Protein 3C2B (pdb70)

Secondary structure (DSSP, 8-state):
-HHHHHHHHHHHHHHHHH-GGG--HHHHHHHHT--HHHHHHHHSSHHHHHH--HHHHTSSPPPPPPPS---HHHHHHHHHHHHHHHHHHHT-HHHHHHHHHHHHHH---HHHHHHHHTTHHHHHHHHHHHHHHHHTTSB--S-HHHHHHHHHHHHHTTTTT---SPPPPS-HHHHHHHHHHHHHHHHB-HHHHHHHT-/--HHHHHHHHHHHHHHHHHHHHH-SHHHHHHHTT--HHHHHHHT-SHHHHHH--HHHHHT-----HHHHHHHHHHHHHHHHHHHTSHHHHHHHHHHHHH-BTTB-HHHHHHHHHTTHHHHHHHHHHHHHHHHTTSB--S-HHHHHHHHHHHHHTTTTT---SPPP--HHHHHHHHHHHHHHHHB-HHHHHH-

B-factor: mean 54.9, std 12.95, range [26.98, 88.81]

Sequence (390 aa):
SPRQNAVLDQALRLLVEGGEKKALTTSGLARAANCSKESLYKWFGDRDGLLAAITFQQSKVRTFEKAGDRVSAPQLADHLEVFAHDLLDVLAGDVSLALNRLAIGQASRKLGDLLLERRGRRQIDRRARGLIEAGRRSGYLRFDDAEEAYRSFYGLIVSDLHVRLLGEAPDKDFSARAKKAVVAFLTLYGTEKVHSELGGFSPRRQNAVLDQALRLLVEGGEKALTTSGLARAANCCSKESLYKWFGDRDGLLAAITFQQSKVDRVSAPQLADHLEVFAHDLLDVLAGDVSLALNRLAIGQASRDDGSKLGDLLLERGRRQIDRRARGLIEAGRRSGYLRFDDAEEEAYRSFYGLIVSDLHVRLLGEAPDDFSARAKKAVVAFLTLYGTEKVHSEL

Organism: Agrobacterium fabrum (strain C58 / ATCC 33970) (NCBI:txid176299)

InterPro domains:
  IPR001647 DNA-binding HTH domain, TetR-type [PF00440] (19-64)
  IPR001647 DNA-binding HTH domain, TetR-type [PR00455] (18-31)
  IPR001647 DNA-binding HTH domain, TetR-type [PR00455] (39-62)
  IPR001647 DNA-binding HTH domain, TetR-type [PS50977] (12-72)
  IPR009057 Homedomain-like superfamily [SSF46689] (14-70)
  IPR036271 Tetracyclin repressor-like, C-terminal domain superfamily [SSF48498] (87-192)
  IPR039536 Transcriptional regulator TetR, C-terminal, Proteobacteria type [PF14246] (90-205)
  IPR050109 HTH-type, TetR-like transcriptional regulator [PTHR30055] (12-201)

Structure (mmCIF, N/CA/C/O backbone):
data_3C2B
#
_entry.id   3C2B
#
_cell.length_a   44.134
_cell.length_b   72.791
_cell.length_c   127.198
_cell.angle_alpha   90.000
_cell.angle_beta   90.000
_cell.angle_gamma   90.000
#
_symmetry.space_group_name_H-M   'P 21 21 21'
#
loop_
_entity.id
_entity.type
_entity.pdbx_description
1 polymer 'Transcriptional regulator, TetR family'
2 non-polymer 'FORMIC ACID'
3 water water
#
loop_
_atom_site.group_PDB
_atom_site.id
_atom_site.type_symbol
_atom_site.label_atom_id
_atom_site.label_alt_id
_atom_site.label_comp_id
_atom_site.label_asym_id
_atom_site.label_entity_id
_atom_site.label_seq_id
_atom_site.pdbx_PDB_ins_code
_atom_site.Cartn_x
_atom_site.Cartn_y
_atom_site.Cartn_z
_atom_site.occupancy
_atom_site.B_iso_or_equiv
_atom_site.auth_seq_id
_atom_site.auth_comp_id
_atom_site.auth_asym_id
_atom_site.auth_atom_id
_atom_site.pdbx_PDB_model_num
ATOM 1 N N . SER A 1 14 ? 41.097 16.053 121.282 1.00 73.94 12 SER A N 1
ATOM 2 C CA . SER A 1 14 ? 40.634 14.945 122.183 1.00 74.28 12 SER A CA 1
ATOM 3 C C . SER A 1 14 ? 39.336 15.306 122.922 1.00 74.29 12 SER A C 1
ATOM 4 O O . SER A 1 14 ? 39.051 16.491 123.085 1.00 74.58 12 SER A O 1
ATOM 7 N N . PRO A 1 15 ? 38.551 14.289 123.369 1.00 74.28 13 PRO A N 1
ATOM 8 C CA . PRO A 1 15 ? 37.275 14.459 124.093 1.00 74.12 13 PRO A CA 1
ATOM 9 C C . PRO A 1 15 ? 37.232 15.658 125.047 1.00 74.06 13 PRO A C 1
ATOM 10 O O . PRO A 1 15 ? 36.372 16.542 124.910 1.00 73.82 13 PRO A O 1
ATOM 14 N N . ARG A 1 16 ? 38.168 15.685 125.992 1.00 73.78 14 ARG A N 1
ATOM 15 C CA . ARG A 1 16 ? 38.266 16.761 126.970 1.00 73.53 14 ARG A CA 1
ATOM 16 C C . ARG A 1 16 ? 38.749 18.084 126.344 1.00 73.32 14 ARG A C 1
ATOM 17 O O . ARG A 1 16 ? 38.228 19.171 126.676 1.00 73.13 14 ARG A O 1
ATOM 25 N N . GLN A 1 17 ? 39.753 17.993 125.470 1.00 72.55 15 GLN A N 1
ATOM 26 C CA . GLN A 1 17 ? 40.326 19.170 124.817 1.00 72.06 15 GLN A CA 1
ATOM 27 C C . GLN A 1 17 ? 39.289 19.892 123.938 1.00 71.47 15 GLN A C 1
ATOM 28 O O . GLN A 1 17 ? 39.258 21.129 123.897 1.00 71.12 15 GLN A O 1
ATOM 34 N N . ASN A 1 18 ? 38.437 19.107 123.270 1.00 70.57 16 ASN A N 1
ATOM 35 C CA . ASN A 1 18 ? 37.312 19.626 122.488 1.00 70.03 16 ASN A CA 1
ATOM 36 C C . ASN A 1 18 ? 36.227 20.327 123.337 1.00 69.94 16 ASN A C 1
ATOM 37 O O . ASN A 1 18 ? 35.883 21.486 123.060 1.00 70.13 16 ASN A O 1
ATOM 42 N N . ALA A 1 19 ? 35.713 19.655 124.369 1.00 68.82 17 ALA A N 1
ATOM 43 C CA . ALA A 1 19 ? 34.736 20.267 125.270 1.00 68.08 17 ALA A CA 1
ATOM 44 C C . ALA A 1 19 ? 35.211 21.637 125.774 1.00 68.04 17 ALA A C 1
ATOM 45 O O . ALA A 1 19 ? 34.417 22.585 125.851 1.00 68.40 17 ALA A O 1
ATOM 47 N N . VAL A 1 20 ? 36.505 21.730 126.101 1.00 66.82 18 VAL A N 1
ATOM 48 C CA . VAL A 1 20 ? 37.133 22.961 126.598 1.00 65.95 18 VAL A CA 1
ATOM 49 C C . VAL A 1 20 ? 37.157 24.080 125.529 1.00 65.10 18 VAL A C 1
ATOM 50 O O . VAL A 1 20 ? 36.790 25.237 125.783 1.00 64.22 18 VAL A O 1
ATOM 54 N N . LEU A 1 21 ? 37.595 23.711 124.331 1.00 64.44 19 LEU A N 1
ATOM 55 C CA . LEU A 1 21 ? 37.628 24.608 123.206 1.00 63.64 19 LEU A CA 1
ATOM 56 C C . LEU A 1 21 ? 36.227 25.120 122.838 1.00 63.52 19 LEU A C 1
ATOM 57 O O . LEU A 1 21 ? 36.087 26.281 122.420 1.00 63.51 19 LEU A O 1
ATOM 62 N N . ASP A 1 22 ? 35.203 24.277 123.002 1.00 62.98 20 ASP A N 1
ATOM 63 C CA . ASP A 1 22 ? 33.807 24.715 122.874 1.00 63.51 20 ASP A CA 1
ATOM 64 C C . ASP A 1 22 ? 33.412 25.815 123.869 1.00 63.67 20 ASP A C 1
ATOM 65 O O . ASP A 1 22 ? 32.653 26.719 123.528 1.00 63.82 20 ASP A O 1
ATOM 70 N N . GLN A 1 23 ? 33.920 25.738 125.093 1.00 64.16 21 GLN A N 1
ATOM 71 C CA . GLN A 1 23 ? 33.694 26.802 126.072 1.00 64.40 21 GLN A CA 1
ATOM 72 C C . GLN A 1 23 ? 34.388 28.100 125.672 1.00 64.17 21 GLN A C 1
ATOM 73 O O . GLN A 1 23 ? 33.853 29.204 125.885 1.00 63.75 21 GLN A O 1
ATOM 79 N N . ALA A 1 24 ? 35.578 27.955 125.085 1.00 63.87 22 ALA A N 1
ATOM 80 C CA . ALA A 1 24 ? 36.406 29.097 124.706 1.00 63.33 22 ALA A CA 1
ATOM 81 C C . ALA A 1 24 ? 35.809 29.836 123.498 1.00 63.43 22 ALA A C 1
ATOM 82 O O . ALA A 1 24 ? 35.772 31.075 123.476 1.00 63.59 22 ALA A O 1
ATOM 84 N N . LEU A 1 25 ? 35.338 29.064 122.518 1.00 62.65 23 LEU A N 1
ATOM 85 C CA . LEU A 1 25 ? 34.545 29.577 121.392 1.00 62.15 23 LEU A CA 1
ATOM 86 C C . LEU A 1 25 ? 33.290 30.316 121.882 1.00 61.87 23 LEU A C 1
ATOM 87 O O . LEU A 1 25 ? 33.014 31.422 121.422 1.00 60.91 23 LEU A O 1
ATOM 92 N N . ARG A 1 26 ? 32.564 29.697 122.820 1.00 61.37 24 ARG A N 1
ATOM 93 C CA . ARG A 1 26 ? 31.396 30.293 123.473 1.00 61.69 24 ARG A CA 1
ATOM 94 C C . ARG A 1 26 ? 31.710 31.648 124.131 1.00 61.23 24 ARG A C 1
ATOM 95 O O . ARG A 1 26 ? 30.997 32.623 123.890 1.00 60.53 24 ARG A O 1
ATOM 103 N N . LEU A 1 27 ? 32.757 31.698 124.961 1.00 60.78 25 LEU A N 1
ATOM 104 C CA . LEU A 1 27 ? 33.140 32.946 125.654 1.00 61.04 25 LEU A CA 1
ATOM 105 C C . LEU A 1 27 ? 33.406 34.053 124.651 1.00 60.16 25 LEU A C 1
ATOM 106 O O . LEU A 1 27 ? 33.024 35.206 124.846 1.00 60.38 25 LEU A O 1
ATOM 111 N N . LEU A 1 28 ? 34.054 33.674 123.560 1.00 59.68 26 LEU A N 1
ATOM 112 C CA . LEU A 1 28 ? 34.481 34.598 122.533 1.00 58.87 26 LEU A CA 1
ATOM 113 C C . LEU A 1 28 ? 33.296 35.259 121.793 1.00 58.31 26 LEU A C 1
ATOM 114 O O . LEU A 1 28 ? 33.284 36.475 121.597 1.00 57.57 26 LEU A O 1
ATOM 119 N N . VAL A 1 29 ? 32.315 34.452 121.388 1.00 57.35 27 VAL A N 1
ATOM 120 C CA . VAL A 1 29 ? 31.096 34.957 120.740 1.00 56.89 27 VAL A CA 1
ATOM 121 C C . VAL A 1 29 ? 30.366 35.924 121.689 1.00 56.76 27 VAL A C 1
ATOM 122 O O . VAL A 1 29 ? 29.922 37.002 121.299 1.00 56.48 27 VAL A O 1
ATOM 126 N N . GLU A 1 30 ? 30.265 35.520 122.945 1.00 56.83 28 GLU A N 1
ATOM 127 C CA . GLU A 1 30 ? 29.461 36.252 123.937 1.00 57.10 28 GLU A CA 1
ATOM 128 C C . GLU A 1 30 ? 30.078 37.587 124.430 1.00 56.71 28 GLU A C 1
ATOM 129 O O . GLU A 1 30 ? 29.386 38.610 124.515 1.00 55.68 28 GLU A O 1
ATOM 135 N N . GLY A 1 31 ? 31.378 37.578 124.718 1.00 56.63 29 GLY A N 1
ATOM 136 C CA . GLY A 1 31 ? 32.045 38.762 125.225 1.00 57.08 29 GLY A CA 1
ATOM 137 C C . GLY A 1 31 ? 33.245 39.284 124.449 1.00 57.58 29 GLY A C 1
ATOM 138 O O . GLY A 1 31 ? 33.910 40.196 124.914 1.00 58.07 29 GLY A O 1
ATOM 139 N N . GLY A 1 32 ? 33.536 38.730 123.278 1.00 57.60 30 GLY A N 1
ATOM 140 C CA . GLY A 1 32 ? 34.716 39.169 122.507 1.00 57.62 30 GLY A CA 1
ATOM 141 C C . GLY A 1 32 ? 36.047 38.788 123.157 1.00 58.49 30 GLY A C 1
ATOM 142 O O . GLY A 1 32 ? 36.093 38.007 124.134 1.00 58.02 30 GLY A O 1
ATOM 143 N N . GLU A 1 33 ? 37.129 39.360 122.638 1.00 58.68 31 GLU A N 1
ATOM 144 C CA . GLU A 1 33 ? 38.485 39.011 123.060 1.00 59.53 31 GLU A CA 1
ATOM 145 C C . GLU A 1 33 ? 38.633 39.191 124.563 1.00 60.35 31 GLU A C 1
ATOM 146 O O . GLU A 1 33 ? 39.255 38.349 125.236 1.00 59.78 31 GLU A O 1
ATOM 152 N N . LYS A 1 34 ? 38.040 40.284 125.065 1.00 60.90 32 LYS A N 1
ATOM 153 C CA A LYS A 1 34 ? 38.088 40.702 126.469 0.50 61.69 32 LYS A CA 1
ATOM 154 C CA B LYS A 1 34 ? 38.208 40.639 126.465 0.50 61.47 32 LYS A CA 1
ATOM 155 C C . LYS A 1 34 ? 37.636 39.622 127.450 1.00 61.55 32 LYS A C 1
ATOM 156 O O . LYS A 1 34 ? 38.152 39.520 128.539 1.00 61.21 32 LYS A O 1
ATOM 167 N N . ALA A 1 35 ? 36.629 38.844 127.039 1.00 62.16 33 ALA A N 1
ATOM 168 C CA . ALA A 1 35 ? 35.990 37.825 127.891 1.00 62.96 33 ALA A CA 1
ATOM 169 C C . ALA A 1 35 ? 36.741 36.502 127.891 1.00 63.78 33 ALA A C 1
ATOM 170 O O . ALA A 1 35 ? 36.516 35.636 128.732 1.00 63.92 33 ALA A O 1
ATOM 172 N N . LEU A 1 36 ? 37.633 36.348 126.924 1.00 64.86 34 LEU A N 1
ATOM 173 C CA . LEU A 1 36 ? 38.422 35.145 126.784 1.00 65.72 34 LEU A CA 1
ATOM 174 C C . LEU A 1 36 ? 39.684 35.324 127.611 1.00 65.91 34 LEU A C 1
ATOM 175 O O . LEU A 1 36 ? 40.730 35.713 127.077 1.00 65.91 34 LEU A O 1
ATOM 180 N N . THR A 1 37 ? 39.565 35.107 128.925 1.00 66.37 35 THR A N 1
ATOM 181 C CA . THR A 1 37 ? 40.711 35.190 129.834 1.00 66.85 35 THR A CA 1
ATOM 182 C C . THR A 1 37 ? 41.026 33.806 130.396 1.00 67.30 35 THR A C 1
ATOM 183 O O . THR A 1 37 ? 40.121 32.974 130.586 1.00 67.41 35 THR A O 1
ATOM 187 N N . THR A 1 38 ? 42.306 33.563 130.656 1.00 67.55 36 THR A N 1
ATOM 188 C CA . THR A 1 38 ? 42.750 32.288 131.226 1.00 68.05 36 THR A CA 1
ATOM 189 C C . THR A 1 38 ? 41.889 31.844 132.438 1.00 68.33 36 THR A C 1
ATOM 190 O O . THR A 1 38 ? 41.527 30.673 132.541 1.00 68.38 36 THR A O 1
ATOM 194 N N . SER A 1 39 ? 41.540 32.792 133.314 1.00 69.00 37 SER A N 1
ATOM 195 C CA . SER A 1 39 ? 40.620 32.561 134.441 1.00 69.38 37 SER A CA 1
ATOM 196 C C . SER A 1 39 ? 39.144 32.439 134.047 1.00 69.60 37 SER A C 1
ATOM 197 O O . SER A 1 39 ? 38.394 31.714 134.689 1.00 69.64 37 SER A O 1
ATOM 200 N N . GLY A 1 40 ? 38.720 33.163 133.019 1.00 69.88 38 GLY A N 1
ATOM 201 C CA . GLY A 1 40 ? 37.349 33.067 132.551 1.00 70.51 38 GLY A CA 1
ATOM 202 C C . GLY A 1 40 ? 37.140 31.649 132.066 1.00 71.18 38 GLY A C 1
ATOM 203 O O . GLY A 1 40 ? 36.182 30.981 132.455 1.00 71.64 38 GLY A O 1
ATOM 204 N N . LEU A 1 41 ? 38.076 31.176 131.250 1.00 71.27 39 LEU A N 1
ATOM 205 C CA . LEU A 1 41 ? 37.997 29.836 130.677 1.00 71.58 39 LEU A CA 1
ATOM 206 C C . LEU A 1 41 ? 38.263 28.695 131.688 1.00 71.28 39 LEU A C 1
ATOM 207 O O . LEU A 1 41 ? 37.750 27.581 131.527 1.00 70.85 39 LEU A O 1
ATOM 212 N N . ALA A 1 42 ? 39.049 28.967 132.727 1.00 71.42 40 ALA A N 1
ATOM 213 C CA . ALA A 1 42 ? 39.153 28.016 133.846 1.00 71.18 40 ALA A CA 1
ATOM 214 C C . ALA A 1 42 ? 37.785 27.826 134.516 1.00 71.17 40 ALA A C 1
ATOM 215 O O . ALA A 1 42 ? 37.378 26.683 134.779 1.00 71.22 40 ALA A O 1
ATOM 217 N N . ARG A 1 43 ? 37.084 28.944 134.756 1.00 70.89 41 ARG A N 1
ATOM 218 C CA . ARG A 1 43 ? 35.747 28.968 135.366 1.00 71.30 41 ARG A CA 1
ATOM 219 C C . ARG A 1 43 ? 34.713 28.271 134.488 1.00 70.53 41 ARG A C 1
ATOM 220 O O . ARG A 1 43 ? 34.008 27.381 134.966 1.00 69.92 41 ARG A O 1
ATOM 228 N N . ALA A 1 44 ? 34.630 28.690 133.212 1.00 70.07 42 ALA A N 1
ATOM 229 C CA . ALA A 1 44 ? 33.674 28.140 132.236 1.00 69.68 42 ALA A CA 1
ATOM 230 C C . ALA A 1 44 ? 33.789 26.610 131.978 1.00 69.82 42 ALA A C 1
ATOM 231 O O . ALA A 1 44 ? 32.772 25.897 131.924 1.00 69.73 42 ALA A O 1
ATOM 233 N N . ALA A 1 45 ? 35.021 26.109 131.854 1.00 69.61 43 ALA A N 1
ATOM 234 C CA . ALA A 1 45 ? 35.266 24.707 131.463 1.00 69.26 43 ALA A CA 1
ATOM 235 C C . ALA A 1 45 ? 35.760 23.768 132.574 1.00 69.03 43 ALA A C 1
ATOM 236 O O . ALA A 1 45 ? 36.082 22.606 132.298 1.00 68.91 43 ALA A O 1
ATOM 238 N N . ASN A 1 46 ? 35.826 24.252 133.814 1.00 68.81 44 ASN A N 1
ATOM 239 C CA . ASN A 1 46 ? 36.284 23.425 134.948 1.00 68.65 44 ASN A CA 1
ATOM 240 C C . ASN A 1 46 ? 37.699 22.869 134.782 1.00 68.77 44 ASN A C 1
ATOM 241 O O . ASN A 1 46 ? 37.963 21.700 135.084 1.00 68.36 44 ASN A O 1
ATOM 246 N N . CYS A 1 47 ? 38.608 23.696 134.281 1.00 69.26 45 CYS A N 1
ATOM 247 C CA . CYS A 1 47 ? 39.995 23.261 134.150 1.00 69.77 45 CYS A CA 1
ATOM 248 C C . CYS A 1 47 ? 40.990 24.172 134.891 1.00 70.55 45 CYS A C 1
ATOM 249 O O . CYS A 1 47 ? 40.620 25.229 135.435 1.00 70.59 45 CYS A O 1
ATOM 252 N N . SER A 1 48 ? 42.240 23.721 134.946 1.00 71.05 46 SER A N 1
ATOM 253 C CA . SER A 1 48 ? 43.300 24.463 135.593 1.00 71.49 46 SER A CA 1
ATOM 254 C C . SER A 1 48 ? 43.837 25.505 134.618 1.00 72.06 46 SER A C 1
ATOM 255 O O . SER A 1 48 ? 43.661 25.389 133.397 1.00 72.07 46 SER A O 1
ATOM 258 N N . LYS A 1 49 ? 44.467 26.540 135.161 1.00 72.83 47 LYS A N 1
ATOM 259 C CA . LYS A 1 49 ? 45.118 27.542 134.330 1.00 73.66 47 LYS A CA 1
ATOM 260 C C . LYS A 1 49 ? 46.470 26.988 133.848 1.00 74.06 47 LYS A C 1
ATOM 261 O O . LYS A 1 49 ? 46.908 27.293 132.735 1.00 74.03 47 LYS A O 1
ATOM 267 N N . GLU A 1 50 ? 47.098 26.153 134.685 1.00 74.69 48 GLU A N 1
ATOM 268 C CA . GLU A 1 50 ? 48.345 25.445 134.331 1.00 75.14 48 GLU A CA 1
ATOM 269 C C . GLU A 1 50 ? 48.086 24.150 133.546 1.00 75.41 48 GLU A C 1
ATOM 270 O O . GLU A 1 50 ? 48.982 23.632 132.874 1.00 75.27 48 GLU A O 1
ATOM 276 N N . SER A 1 51 ? 46.858 23.642 133.633 1.00 75.86 49 SER A N 1
ATOM 277 C CA . SER A 1 51 ? 46.362 22.637 132.689 1.00 76.47 49 SER A CA 1
ATOM 278 C C . SER A 1 51 ? 46.211 23.207 131.268 1.00 76.51 49 SER A C 1
ATOM 279 O O . SER A 1 51 ? 46.563 22.551 130.282 1.00 76.78 49 SER A O 1
ATOM 282 N N . LEU A 1 52 ? 45.685 24.425 131.166 1.00 76.59 50 LEU A N 1
ATOM 283 C CA . LEU A 1 52 ? 45.617 25.133 129.881 1.00 76.63 50 LEU A CA 1
ATOM 284 C C . LEU A 1 52 ? 46.985 25.247 129.201 1.00 77.21 50 LEU A C 1
ATOM 285 O O . LEU A 1 52 ? 47.081 25.202 127.968 1.00 76.92 50 LEU A O 1
ATOM 290 N N . TYR A 1 53 ? 48.031 25.374 130.017 1.00 78.03 51 TYR A N 1
ATOM 291 C CA . TYR A 1 53 ? 49.407 25.463 129.536 1.00 79.08 51 TYR A CA 1
ATOM 292 C C . TYR A 1 53 ? 49.915 24.192 128.826 1.00 79.54 51 TYR A C 1
ATOM 293 O O . TYR A 1 53 ? 50.484 24.285 127.733 1.00 79.52 51 TYR A O 1
ATOM 302 N N . LYS A 1 54 ? 49.712 23.018 129.430 1.00 80.23 52 LYS A N 1
ATOM 303 C CA . LYS A 1 54 ? 50.207 21.760 128.836 1.00 80.81 52 LYS A CA 1
ATOM 304 C C . LYS A 1 54 ? 49.313 21.225 127.706 1.00 81.19 52 LYS A C 1
ATOM 305 O O . LYS A 1 54 ? 49.730 20.351 126.942 1.00 81.17 52 LYS A O 1
ATOM 311 N N . TRP A 1 55 ? 48.098 21.760 127.596 1.00 81.82 53 TRP A N 1
ATOM 312 C CA . TRP A 1 55 ? 47.218 21.435 126.473 1.00 82.53 53 TRP A CA 1
ATOM 313 C C . TRP A 1 55 ? 47.594 22.197 125.195 1.00 82.51 53 TRP A C 1
ATOM 314 O O . TRP A 1 55 ? 47.714 21.587 124.121 1.00 82.35 53 TRP A O 1
ATOM 325 N N . PHE A 1 56 ? 47.779 23.519 125.326 1.00 82.52 54 PHE A N 1
ATOM 326 C CA . PHE A 1 56 ? 47.877 24.442 124.171 1.00 82.66 54 PHE A CA 1
ATOM 327 C C . PHE A 1 56 ? 49.117 25.356 124.169 1.00 82.86 54 PHE A C 1
ATOM 328 O O . PHE A 1 56 ? 49.146 26.359 123.445 1.00 83.07 54 PHE A O 1
ATOM 336 N N . GLY A 1 57 ? 50.131 25.025 124.966 1.00 83.12 55 GLY A N 1
ATOM 337 C CA . GLY A 1 57 ? 51.314 25.880 125.085 1.00 83.31 55 GLY A CA 1
ATOM 338 C C . GLY A 1 57 ? 51.022 27.120 125.913 1.00 83.45 55 GLY A C 1
ATOM 339 O O . GLY A 1 57 ? 50.834 27.025 127.121 1.00 83.63 55 GLY A O 1
ATOM 340 N N . ASP A 1 58 ? 50.979 28.282 125.263 1.00 83.39 56 ASP A N 1
ATOM 341 C CA . ASP A 1 58 ? 50.689 29.554 125.937 1.00 83.37 56 ASP A CA 1
ATOM 342 C C . ASP A 1 58 ? 49.337 30.137 125.499 1.00 83.54 56 ASP A C 1
ATOM 343 O O . ASP A 1 58 ? 48.538 29.452 124.862 1.00 83.19 56 ASP A O 1
ATOM 348 N N . ARG A 1 59 ? 49.081 31.393 125.857 1.00 83.95 57 ARG A N 1
ATOM 349 C CA . ARG A 1 59 ? 47.899 32.111 125.386 1.00 84.52 57 ARG A CA 1
ATOM 350 C C . ARG A 1 59 ? 47.816 32.051 123.858 1.00 84.58 57 ARG A C 1
ATOM 351 O O . ARG A 1 59 ? 46.793 31.648 123.309 1.00 84.32 57 ARG A O 1
ATOM 359 N N . ASP A 1 60 ? 48.908 32.414 123.186 1.00 84.99 58 ASP A N 1
ATOM 360 C CA . ASP A 1 60 ? 48.951 32.454 121.720 1.00 85.41 58 ASP A CA 1
ATOM 361 C C . ASP A 1 60 ? 48.691 31.089 121.063 1.00 85.54 58 ASP A C 1
ATOM 362 O O . ASP A 1 60 ? 48.119 31.012 119.974 1.00 85.91 58 ASP A O 1
ATOM 367 N N . GLY A 1 61 ? 49.104 30.018 121.733 1.00 85.71 59 GLY A N 1
ATOM 368 C CA . GLY A 1 61 ? 48.827 28.664 121.259 1.00 85.61 59 GLY A CA 1
ATOM 369 C C . GLY A 1 61 ? 47.378 28.249 121.472 1.00 85.57 59 GLY A C 1
ATOM 370 O O . GLY A 1 61 ? 46.844 27.443 120.715 1.00 85.60 59 GLY A O 1
ATOM 371 N N . LEU A 1 62 ? 46.743 28.787 122.512 1.00 85.35 60 LEU A N 1
ATOM 372 C CA . LEU A 1 62 ? 45.354 28.465 122.808 1.00 85.50 60 LEU A CA 1
ATOM 373 C C . LEU A 1 62 ? 44.464 29.044 121.722 1.00 85.47 60 LEU A C 1
ATOM 374 O O . LEU A 1 62 ? 43.557 28.377 121.230 1.00 85.97 60 LEU A O 1
ATOM 379 N N . LEU A 1 63 ? 44.743 30.289 121.356 1.00 84.99 61 LEU A N 1
ATOM 380 C CA . LEU A 1 63 ? 43.994 31.005 120.323 1.00 84.63 61 LEU A CA 1
ATOM 381 C C . LEU A 1 63 ? 44.043 30.269 118.985 1.00 84.27 61 LEU A C 1
ATOM 382 O O . LEU A 1 63 ? 43.040 30.213 118.268 1.00 84.42 61 LEU A O 1
ATOM 387 N N . ALA A 1 64 ? 45.212 29.699 118.678 1.00 83.51 62 ALA A N 1
ATOM 388 C CA . ALA A 1 64 ? 45.436 28.944 117.446 1.00 83.12 62 ALA A CA 1
ATOM 389 C C . ALA A 1 64 ? 44.676 27.614 117.415 1.00 82.65 62 ALA A C 1
ATOM 390 O O . ALA A 1 64 ? 44.185 27.205 116.351 1.00 82.40 62 ALA A O 1
ATOM 392 N N . ALA A 1 65 ? 44.589 26.941 118.567 1.00 82.22 63 ALA A N 1
ATOM 393 C CA . ALA A 1 65 ? 43.893 25.657 118.655 1.00 81.88 63 ALA A CA 1
ATOM 394 C C . ALA A 1 65 ? 42.394 25.873 118.523 1.00 81.69 63 ALA A C 1
ATOM 395 O O . ALA A 1 65 ? 41.708 25.049 117.945 1.00 82.11 63 ALA A O 1
ATOM 405 N N . ILE A 1 67 ? 41.083 28.360 116.663 1.00 81.40 65 ILE A N 1
ATOM 406 C CA . ILE A 1 67 ? 40.958 28.564 115.210 1.00 81.45 65 ILE A CA 1
ATOM 407 C C . ILE A 1 67 ? 41.015 27.225 114.430 1.00 81.81 65 ILE A C 1
ATOM 408 O O . ILE A 1 67 ? 40.182 27.000 113.548 1.00 82.04 65 ILE A O 1
ATOM 413 N N . THR A 1 68 ? 41.973 26.343 114.751 1.00 81.62 66 THR A N 1
ATOM 414 C CA . THR A 1 68 ? 42.094 25.076 114.010 1.00 81.26 66 THR A CA 1
ATOM 415 C C . THR A 1 68 ? 41.083 24.008 114.457 1.00 80.94 66 THR A C 1
ATOM 416 O O . THR A 1 68 ? 40.779 23.097 113.685 1.00 81.91 66 THR A O 1
ATOM 420 N N . PHE A 1 69 ? 40.584 24.111 115.690 1.00 79.81 67 PHE A N 1
ATOM 421 C CA . PHE A 1 69 ? 39.472 23.272 116.183 1.00 78.94 67 PHE A CA 1
ATOM 422 C C . PHE A 1 69 ? 38.197 23.629 115.420 1.00 78.06 67 PHE A C 1
ATOM 423 O O . PHE A 1 69 ? 37.467 22.742 114.993 1.00 77.45 67 PHE A O 1
ATOM 431 N N . GLN A 1 70 ? 37.939 24.929 115.242 1.00 77.00 68 GLN A N 1
ATOM 432 C CA . GLN A 1 70 ? 36.743 25.344 114.527 1.00 76.44 68 GLN A CA 1
ATOM 433 C C . GLN A 1 70 ? 36.815 24.984 113.039 1.00 75.70 68 GLN A C 1
ATOM 434 O O . GLN A 1 70 ? 35.893 24.359 112.501 1.00 75.29 68 GLN A O 1
ATOM 440 N N . GLN A 1 71 ? 37.921 25.375 112.402 1.00 75.18 69 GLN A N 1
ATOM 441 C CA . GLN A 1 71 ? 38.221 25.045 111.001 1.00 74.77 69 GLN A CA 1
ATOM 442 C C . GLN A 1 71 ? 37.959 23.559 110.700 1.00 75.73 69 GLN A C 1
ATOM 443 O O . GLN A 1 71 ? 37.679 23.212 109.555 1.00 75.98 69 GLN A O 1
ATOM 449 N N . SER A 1 72 ? 38.013 22.708 111.736 1.00 76.17 70 SER A N 1
ATOM 450 C CA . SER A 1 72 ? 37.755 21.252 111.637 1.00 76.88 70 SER A CA 1
ATOM 451 C C . SER A 1 72 ? 36.287 20.851 111.504 1.00 77.19 70 SER A C 1
ATOM 452 O O . SER A 1 72 ? 35.983 19.778 110.982 1.00 77.11 70 SER A O 1
ATOM 455 N N . LYS A 1 73 ? 35.394 21.686 112.022 1.00 77.68 71 LYS A N 1
ATOM 456 C CA . LYS A 1 73 ? 33.987 21.345 112.117 1.00 78.48 71 LYS A CA 1
ATOM 457 C C . LYS A 1 73 ? 33.195 21.953 110.975 1.00 78.44 71 LYS A C 1
ATOM 458 O O . LYS A 1 73 ? 31.968 21.845 110.952 1.00 78.85 71 LYS A O 1
ATOM 464 N N . VAL A 1 74 ? 33.871 22.619 110.043 1.00 78.32 72 VAL A N 1
ATOM 465 C CA . VAL A 1 74 ? 33.143 23.334 108.987 1.00 77.85 72 VAL A CA 1
ATOM 466 C C . VAL A 1 74 ? 32.578 22.397 107.902 1.00 77.47 72 VAL A C 1
ATOM 467 O O . VAL A 1 74 ? 33.127 21.312 107.641 1.00 77.33 72 VAL A O 1
ATOM 471 N N . ARG A 1 75 ? 31.461 22.835 107.312 1.00 76.82 73 ARG A N 1
ATOM 472 C CA . ARG A 1 75 ? 30.807 22.173 106.182 1.00 75.75 73 ARG A CA 1
ATOM 473 C C . ARG A 1 75 ? 31.805 21.824 105.073 1.00 75.24 73 ARG A C 1
ATOM 474 O O . ARG A 1 75 ? 32.548 22.697 104.597 1.00 74.94 73 ARG A O 1
ATOM 482 N N . THR A 1 76 ? 31.834 20.542 104.698 1.00 74.49 74 THR A N 1
ATOM 483 C CA . THR A 1 76 ? 32.608 20.071 103.548 1.00 73.86 74 THR A CA 1
ATOM 484 C C . THR A 1 76 ? 31.754 20.214 102.292 1.00 73.56 74 THR A C 1
ATOM 485 O O . THR A 1 76 ? 30.629 19.698 102.223 1.00 73.55 74 THR A O 1
ATOM 489 N N . PHE A 1 77 ? 32.296 20.923 101.306 1.00 72.90 75 PHE A N 1
ATOM 490 C CA . PHE A 1 77 ? 31.572 21.214 100.075 1.00 72.18 75 PHE A CA 1
ATOM 491 C C . PHE A 1 77 ? 31.774 20.155 98.989 1.00 71.75 75 PHE A C 1
ATOM 492 O O . PHE A 1 77 ? 32.815 19.496 98.917 1.00 71.55 75 PHE A O 1
ATOM 500 N N . GLU A 1 78 ? 30.753 20.014 98.151 1.00 71.18 76 GLU A N 1
ATOM 501 C CA . GLU A 1 78 ? 30.699 18.987 97.122 1.00 70.76 76 GLU A CA 1
ATOM 502 C C . GLU A 1 78 ? 31.626 19.323 95.955 1.00 70.57 76 GLU A C 1
ATOM 503 O O . GLU A 1 78 ? 31.555 20.423 95.397 1.00 70.37 76 GLU A O 1
ATOM 509 N N . LYS A 1 79 ? 32.500 18.376 95.605 1.00 70.36 77 LYS A N 1
ATOM 510 C CA . LYS A 1 79 ? 33.352 18.492 94.418 1.00 70.12 77 LYS A CA 1
ATOM 511 C C . LYS A 1 79 ? 32.492 18.880 93.221 1.00 70.04 77 LYS A C 1
ATOM 512 O O . LYS A 1 79 ? 31.554 18.161 92.860 1.00 69.99 77 LYS A O 1
ATOM 518 N N . ALA A 1 80 ? 32.804 20.034 92.632 1.00 69.94 78 ALA A N 1
ATOM 519 C CA . ALA A 1 80 ? 32.095 20.530 91.452 1.00 69.73 78 ALA A CA 1
ATOM 520 C C . ALA A 1 80 ? 32.288 19.579 90.276 1.00 69.60 78 ALA A C 1
ATOM 521 O O . ALA A 1 80 ? 33.422 19.236 89.926 1.00 69.57 78 ALA A O 1
ATOM 523 N N . GLY A 1 81 ? 31.173 19.149 89.685 1.00 69.41 79 GLY A N 1
ATOM 524 C CA . GLY A 1 81 ? 31.196 18.153 88.611 1.00 69.11 79 GLY A CA 1
ATOM 525 C C . GLY A 1 81 ? 31.917 18.671 87.386 1.00 68.62 79 GLY A C 1
ATOM 526 O O . GLY A 1 81 ? 31.822 19.853 87.067 1.00 68.95 79 GLY A O 1
ATOM 527 N N . ASP A 1 82 ? 32.640 17.784 86.707 1.00 68.04 80 ASP A N 1
ATOM 528 C CA . ASP A 1 82 ? 33.413 18.139 85.515 1.00 67.02 80 ASP A CA 1
ATOM 529 C C . ASP A 1 82 ? 32.638 19.092 84.601 1.00 65.70 80 ASP A C 1
ATOM 530 O O . ASP A 1 82 ? 33.158 20.138 84.214 1.00 65.64 80 ASP A O 1
ATOM 535 N N . ARG A 1 83 ? 31.386 18.751 84.289 1.00 63.84 81 ARG A N 1
ATOM 536 C CA . ARG A 1 83 ? 30.596 19.564 83.362 1.00 61.68 81 ARG A CA 1
ATOM 537 C C . ARG A 1 83 ? 29.151 19.850 83.797 1.00 59.69 81 ARG A C 1
ATOM 538 O O . ARG A 1 83 ? 28.533 19.052 84.511 1.00 59.55 81 ARG A O 1
ATOM 546 N N . VAL A 1 84 ? 28.630 21.000 83.367 1.00 56.67 82 VAL A N 1
ATOM 547 C CA . VAL A 1 84 ? 27.305 21.465 83.795 1.00 54.36 82 VAL A CA 1
ATOM 548 C C . VAL A 1 84 ? 26.516 22.062 82.642 1.00 53.15 82 VAL A C 1
ATOM 549 O O . VAL A 1 84 ? 27.094 22.489 81.651 1.00 52.47 82 VAL A O 1
ATOM 553 N N . SER A 1 85 ? 25.195 22.088 82.784 1.00 52.28 83 SER A N 1
ATOM 554 C CA . SER A 1 85 ? 24.327 22.861 81.902 1.00 52.25 83 SER A CA 1
ATOM 555 C C . SER A 1 85 ? 24.315 24.292 82.424 1.00 52.01 83 SER A C 1
ATOM 556 O O . SER A 1 85 ? 24.743 24.543 83.562 1.00 51.20 83 SER A O 1
ATOM 559 N N . ALA A 1 86 ? 23.804 25.215 81.609 1.00 51.61 84 ALA A N 1
ATOM 560 C CA . ALA A 1 86 ? 23.707 26.603 81.992 1.00 51.21 84 ALA A CA 1
ATOM 561 C C . ALA A 1 86 ? 22.801 26.836 83.224 1.00 51.37 84 ALA A C 1
ATOM 562 O O . ALA A 1 86 ? 23.210 27.547 84.146 1.00 51.14 84 ALA A O 1
ATOM 564 N N . PRO A 1 87 ? 21.578 26.238 83.254 1.00 51.70 85 PRO A N 1
ATOM 565 C CA . PRO A 1 87 ? 20.735 26.324 84.482 1.00 51.03 85 PRO A CA 1
ATOM 566 C C . PRO A 1 87 ? 21.408 25.743 85.739 1.00 50.62 85 PRO A C 1
ATOM 567 O O . PRO A 1 87 ? 21.269 26.316 86.811 1.00 50.19 85 PRO A O 1
ATOM 571 N N . GLN A 1 88 ? 22.071 24.584 85.614 1.00 49.93 86 GLN A N 1
ATOM 572 C CA . GLN A 1 88 ? 22.850 24.013 86.711 1.00 48.98 86 GLN A CA 1
ATOM 573 C C . GLN A 1 88 ? 23.936 24.992 87.174 1.00 47.37 86 GLN A C 1
ATOM 574 O O . GLN A 1 88 ? 24.168 25.143 88.378 1.00 47.25 86 GLN A O 1
ATOM 580 N N . LEU A 1 89 ? 24.634 25.596 86.217 1.00 45.01 87 LEU A N 1
ATOM 581 C CA . LEU A 1 89 ? 25.682 26.545 86.543 1.00 44.40 87 LEU A CA 1
ATOM 582 C C . LEU A 1 89 ? 25.102 27.712 87.339 1.00 43.56 87 LEU A C 1
ATOM 583 O O . LEU A 1 89 ? 25.615 28.050 88.406 1.00 43.82 87 LEU A O 1
ATOM 588 N N . ALA A 1 90 ? 24.022 28.308 86.822 1.00 43.11 88 ALA A N 1
ATOM 589 C CA . ALA A 1 90 ? 23.401 29.469 87.438 1.00 42.86 88 ALA A CA 1
ATOM 590 C C . ALA A 1 90 ? 22.944 29.128 88.855 1.00 43.03 88 ALA A C 1
ATOM 591 O O . ALA A 1 90 ? 23.200 29.869 89.799 1.00 41.87 88 ALA A O 1
ATOM 593 N N . ASP A 1 91 ? 22.277 27.985 88.975 1.00 42.83 89 ASP A N 1
ATOM 594 C CA . ASP A 1 91 ? 21.776 27.481 90.253 1.00 43.09 89 ASP A CA 1
ATOM 595 C C . ASP A 1 91 ? 22.881 27.264 91.245 1.00 41.84 89 ASP A C 1
ATOM 596 O O . ASP A 1 91 ? 22.742 27.700 92.363 1.00 41.89 89 ASP A O 1
ATOM 601 N N . HIS A 1 92 ? 23.941 26.545 90.842 1.00 40.75 90 HIS A N 1
ATOM 602 C CA . HIS A 1 92 ? 25.115 26.310 91.701 1.00 40.18 90 HIS A CA 1
ATOM 603 C C . HIS A 1 92 ? 25.764 27.610 92.176 1.00 39.16 90 HIS A C 1
ATOM 604 O O . HIS A 1 92 ? 26.244 27.720 93.320 1.00 39.18 90 HIS A O 1
ATOM 611 N N . LEU A 1 93 ? 25.829 28.582 91.290 1.00 39.11 91 LEU A N 1
ATOM 612 C CA . LEU A 1 93 ? 26.444 29.862 91.660 1.00 38.27 91 LEU A CA 1
ATOM 613 C C . LEU A 1 93 ? 25.588 30.620 92.646 1.00 39.27 91 LEU A C 1
ATOM 614 O O . LEU A 1 93 ? 26.125 31.230 93.544 1.00 37.99 91 LEU A O 1
ATOM 619 N N . GLU A 1 94 ? 24.258 30.573 92.517 1.00 40.55 92 GLU A N 1
ATOM 620 C CA . GLU A 1 94 ? 23.424 31.196 93.538 1.00 42.44 92 GLU A CA 1
ATOM 621 C C . GLU A 1 94 ? 23.565 30.498 94.900 1.00 41.50 92 GLU A C 1
ATOM 622 O O . GLU A 1 94 ? 23.628 31.166 95.925 1.00 41.96 92 GLU A O 1
ATOM 628 N N . VAL A 1 95 ? 23.548 29.158 94.905 1.00 40.23 93 VAL A N 1
ATOM 629 C CA . VAL A 1 95 ? 23.667 28.411 96.156 1.00 40.12 93 VAL A CA 1
ATOM 630 C C . VAL A 1 95 ? 25.022 28.730 96.819 1.00 39.65 93 VAL A C 1
ATOM 631 O O . VAL A 1 95 ? 25.094 28.994 98.013 1.00 37.75 93 VAL A O 1
ATOM 635 N N . PHE A 1 96 ? 26.074 28.752 96.002 1.00 39.54 94 PHE A N 1
ATOM 636 C CA . PHE A 1 96 ? 27.350 29.175 96.494 1.00 39.17 94 PHE A CA 1
ATOM 637 C C . PHE A 1 96 ? 27.286 30.577 97.191 1.00 38.83 94 PHE A C 1
ATOM 638 O O . PHE A 1 96 ? 27.714 30.752 98.345 1.00 37.16 94 PHE A O 1
ATOM 646 N N . ALA A 1 97 ? 26.776 31.575 96.475 1.00 38.67 95 ALA A N 1
ATOM 647 C CA . ALA A 1 97 ? 26.781 32.956 97.010 1.00 37.77 95 ALA A CA 1
ATOM 648 C C . ALA A 1 97 ? 26.077 33.036 98.367 1.00 37.43 95 ALA A C 1
ATOM 649 O O . ALA A 1 97 ? 26.574 33.678 99.290 1.00 37.83 95 ALA A O 1
ATOM 651 N N . HIS A 1 98 ? 24.933 32.358 98.483 1.00 35.93 96 HIS A N 1
ATOM 652 C CA . HIS A 1 98 ? 24.136 32.332 99.702 1.00 36.00 96 HIS A CA 1
ATOM 653 C C . HIS A 1 98 ? 24.888 31.594 100.833 1.00 36.86 96 HIS A C 1
ATOM 654 O O . HIS A 1 98 ? 24.938 32.079 101.972 1.00 37.55 96 HIS A O 1
ATOM 661 N N . ASP A 1 99 ? 25.460 30.416 100.515 1.00 37.08 97 ASP A N 1
ATOM 662 C CA . ASP A 1 99 ? 26.384 29.718 101.425 1.00 37.67 97 ASP A CA 1
ATOM 663 C C . ASP A 1 99 ? 27.553 30.628 101.903 1.00 37.29 97 ASP A C 1
ATOM 664 O O . ASP A 1 99 ? 27.879 30.648 103.071 1.00 38.29 97 ASP A O 1
ATOM 669 N N . LEU A 1 100 ? 28.183 31.353 101.005 1.00 38.01 98 LEU A N 1
ATOM 670 C CA . LEU A 1 100 ? 29.258 32.313 101.395 1.00 38.97 98 LEU A CA 1
ATOM 671 C C . LEU A 1 100 ? 28.781 33.344 102.454 1.00 39.97 98 LEU A C 1
ATOM 672 O O . LEU A 1 100 ? 29.395 33.503 103.519 1.00 40.06 98 LEU A O 1
ATOM 677 N N . LEU A 1 101 ? 27.666 34.004 102.154 1.00 40.11 99 LEU A N 1
ATOM 678 C CA . LEU A 1 101 ? 27.101 35.009 103.032 1.00 40.53 99 LEU A CA 1
ATOM 679 C C . LEU A 1 101 ? 26.815 34.417 104.424 1.00 40.76 99 LEU A C 1
ATOM 680 O O . LEU A 1 101 ? 27.164 34.990 105.459 1.00 40.38 99 LEU A O 1
ATOM 685 N N . ASP A 1 102 ? 26.192 33.245 104.398 1.00 40.57 100 ASP A N 1
ATOM 686 C CA . ASP A 1 102 ? 25.844 32.504 105.574 1.00 41.71 100 ASP A CA 1
ATOM 687 C C . ASP A 1 102 ? 27.083 32.102 106.363 1.00 40.82 100 ASP A C 1
ATOM 688 O O . ASP A 1 102 ? 27.096 32.209 107.558 1.00 41.25 100 ASP A O 1
ATOM 693 N N . VAL A 1 103 ? 28.124 31.616 105.712 1.00 41.59 101 VAL A N 1
ATOM 694 C CA . VAL A 1 103 ? 29.399 31.308 106.415 1.00 41.75 101 VAL A CA 1
ATOM 695 C C . VAL A 1 103 ? 29.958 32.629 107.038 1.00 41.24 101 VAL A C 1
ATOM 696 O O . VAL A 1 103 ? 30.345 32.671 108.206 1.00 41.64 101 VAL A O 1
ATOM 700 N N . LEU A 1 104 ? 30.016 33.714 106.279 1.00 40.64 102 LEU A N 1
ATOM 701 C CA . LEU A 1 104 ? 30.569 34.960 106.883 1.00 41.31 102 LEU A CA 1
ATOM 702 C C . LEU A 1 104 ? 29.790 35.481 108.084 1.00 42.28 102 LEU A C 1
ATOM 703 O O . LEU A 1 104 ? 30.384 35.996 109.047 1.00 43.10 102 LEU A O 1
ATOM 708 N N . ALA A 1 105 ? 28.459 35.347 108.018 1.00 43.34 103 ALA A N 1
ATOM 709 C CA . ALA A 1 105 ? 27.519 35.824 109.036 1.00 42.72 103 ALA A CA 1
ATOM 710 C C . ALA A 1 105 ? 27.474 34.929 110.282 1.00 43.96 103 ALA A C 1
ATOM 711 O O . ALA A 1 105 ? 26.796 35.265 111.244 1.00 45.52 103 ALA A O 1
ATOM 713 N N . GLY A 1 106 ? 28.157 33.786 110.256 1.00 43.41 104 GLY A N 1
ATOM 714 C CA . GLY A 1 106 ? 28.187 32.844 111.402 1.00 44.90 104 GLY A CA 1
ATOM 715 C C . GLY A 1 106 ? 28.839 33.449 112.646 1.00 44.77 104 GLY A C 1
ATOM 716 O O . GLY A 1 106 ? 29.841 34.196 112.536 1.00 44.36 104 GLY A O 1
ATOM 717 N N . ASP A 1 107 ? 28.246 33.184 113.818 1.00 44.92 105 ASP A N 1
ATOM 718 C CA . ASP A 1 107 ? 28.671 33.870 115.037 1.00 45.87 105 ASP A CA 1
ATOM 719 C C . ASP A 1 107 ? 30.112 33.519 115.424 1.00 45.31 105 ASP A C 1
ATOM 720 O O . ASP A 1 107 ? 30.917 34.401 115.774 1.00 44.60 105 ASP A O 1
ATOM 725 N N . VAL A 1 108 ? 30.441 32.242 115.287 1.00 44.43 106 VAL A N 1
ATOM 726 C CA . VAL A 1 108 ? 31.777 31.756 115.653 1.00 44.85 106 VAL A CA 1
ATOM 727 C C . VAL A 1 108 ? 32.810 32.316 114.653 1.00 44.97 106 VAL A C 1
ATOM 728 O O . VAL A 1 108 ? 33.906 32.740 115.047 1.00 44.80 106 VAL A O 1
ATOM 732 N N . SER A 1 109 ? 32.467 32.257 113.364 1.00 44.14 107 SER A N 1
ATOM 733 C CA . SER A 1 109 ? 33.365 32.756 112.332 1.00 44.08 107 SER A CA 1
ATOM 734 C C . SER A 1 109 ? 33.614 34.248 112.586 1.00 43.65 107 SER A C 1
ATOM 735 O O . SER A 1 109 ? 34.788 34.698 112.576 1.00 44.10 107 SER A O 1
ATOM 738 N N . LEU A 1 110 ? 32.548 35.008 112.847 1.00 41.76 108 LEU A N 1
ATOM 739 C CA . LEU A 1 110 ? 32.737 36.446 113.138 1.00 42.06 108 LEU A CA 1
ATOM 740 C C . LEU A 1 110 ? 33.638 36.668 114.337 1.00 41.75 108 LEU A C 1
ATOM 741 O O . LEU A 1 110 ? 34.519 37.517 114.298 1.00 41.93 108 LEU A O 1
ATOM 746 N N . ALA A 1 111 ? 33.409 35.894 115.399 1.00 41.62 109 ALA A N 1
ATOM 747 C CA . ALA A 1 111 ? 34.133 36.042 116.659 1.00 42.05 109 ALA A CA 1
ATOM 748 C C . ALA A 1 111 ? 35.609 35.650 116.475 1.00 42.14 109 ALA A C 1
ATOM 749 O O . ALA A 1 111 ? 36.496 36.350 116.972 1.00 42.89 109 ALA A O 1
ATOM 751 N N . LEU A 1 112 ? 35.894 34.599 115.706 1.00 40.63 110 LEU A N 1
ATOM 752 C CA . LEU A 1 112 ? 37.299 34.252 115.478 1.00 41.54 110 LEU A CA 1
ATOM 753 C C . LEU A 1 112 ? 38.037 35.296 114.620 1.00 41.27 110 LEU A C 1
ATOM 754 O O . LEU A 1 112 ? 39.178 35.685 114.921 1.00 40.68 110 LEU A O 1
ATOM 759 N N . ASN A 1 113 ? 37.362 35.752 113.569 1.00 41.20 111 ASN A N 1
ATOM 760 C CA . ASN A 1 113 ? 37.863 36.865 112.764 1.00 42.46 111 ASN A CA 1
ATOM 761 C C . ASN A 1 113 ? 38.096 38.130 113.564 1.00 42.32 111 ASN A C 1
ATOM 762 O O . ASN A 1 113 ? 39.177 38.717 113.455 1.00 43.73 111 ASN A O 1
ATOM 767 N N . ARG A 1 114 ? 37.131 38.527 114.395 1.00 41.74 112 ARG A N 1
ATOM 768 C CA . ARG A 1 114 ? 37.337 39.629 115.333 1.00 42.21 112 ARG A CA 1
ATOM 769 C C . ARG A 1 114 ? 38.568 39.398 116.190 1.00 42.24 112 ARG A C 1
ATOM 770 O O . ARG A 1 114 ? 39.369 40.302 116.384 1.00 42.89 112 ARG A O 1
ATOM 778 N N . LEU A 1 115 ? 38.720 38.184 116.713 1.00 42.93 113 LEU A N 1
ATOM 779 C CA . LEU A 1 115 ? 39.847 37.891 117.615 1.00 42.78 113 LEU A CA 1
ATOM 780 C C . LEU A 1 115 ? 41.183 38.102 116.886 1.00 42.13 113 LEU A C 1
ATOM 781 O O . LEU A 1 115 ? 42.046 38.833 117.378 1.00 42.07 113 LEU A O 1
ATOM 786 N N . ALA A 1 116 ? 41.308 37.464 115.715 1.00 40.82 114 ALA A N 1
ATOM 787 C CA . ALA A 1 116 ? 42.496 37.535 114.856 1.00 40.76 114 ALA A CA 1
ATOM 788 C C . ALA A 1 116 ? 42.807 38.932 114.338 1.00 40.24 114 ALA A C 1
ATOM 789 O O . ALA A 1 116 ? 43.978 39.289 114.225 1.00 40.17 114 ALA A O 1
ATOM 791 N N . ILE A 1 117 ? 41.764 39.719 114.053 1.00 39.87 115 ILE A N 1
ATOM 792 C CA . ILE A 1 117 ? 41.932 41.124 113.677 1.00 39.24 115 ILE A CA 1
ATOM 793 C C . ILE A 1 117 ? 42.524 42.015 114.796 1.00 41.86 115 ILE A C 1
ATOM 794 O O . ILE A 1 117 ? 43.465 42.796 114.556 1.00 41.69 115 ILE A O 1
ATOM 799 N N . GLY A 1 118 ? 41.993 41.876 116.011 1.00 44.15 116 GLY A N 1
ATOM 800 C CA . GLY A 1 118 ? 42.523 42.570 117.162 1.00 46.83 116 GLY A CA 1
ATOM 801 C C . GLY A 1 118 ? 43.961 42.204 117.494 1.00 49.15 116 GLY A C 1
ATOM 802 O O . GLY A 1 118 ? 44.656 43.000 118.103 1.00 48.85 116 GLY A O 1
ATOM 803 N N . GLN A 1 119 ? 44.418 41.013 117.095 1.00 51.63 117 GLN A N 1
ATOM 804 C CA . GLN A 1 119 ? 45.805 40.582 117.390 1.00 54.30 117 GLN A CA 1
ATOM 805 C C . GLN A 1 119 ? 46.792 41.100 116.341 1.00 56.03 117 GLN A C 1
ATOM 806 O O . GLN A 1 119 ? 47.963 41.347 116.658 1.00 55.79 117 GLN A O 1
ATOM 812 N N . ALA A 1 120 ? 46.296 41.258 115.109 1.00 57.90 118 ALA A N 1
ATOM 813 C CA . ALA A 1 120 ? 47.110 41.469 113.905 1.00 60.31 118 ALA A CA 1
ATOM 814 C C . ALA A 1 120 ? 48.059 42.665 113.950 1.00 62.21 118 ALA A C 1
ATOM 815 O O . ALA A 1 120 ? 49.175 42.608 113.421 1.00 62.82 118 ALA A O 1
ATOM 817 N N . SER A 1 121 ? 47.601 43.749 114.562 1.00 64.71 119 SER A N 1
ATOM 818 C CA . SER A 1 121 ? 48.417 44.940 114.776 1.00 67.32 119 SER A CA 1
ATOM 819 C C . SER A 1 121 ? 49.575 44.623 115.748 1.00 69.22 119 SER A C 1
ATOM 820 O O . SER A 1 121 ? 49.444 44.800 116.966 1.00 69.13 119 SER A O 1
ATOM 823 N N . ARG A 1 122 ? 50.695 44.154 115.176 1.00 71.48 120 ARG A N 1
ATOM 824 C CA . ARG A 1 122 ? 51.781 43.446 115.898 1.00 73.59 120 ARG A CA 1
ATOM 825 C C . ARG A 1 122 ? 51.298 42.246 116.727 1.00 73.63 120 ARG A C 1
ATOM 826 O O . ARG A 1 122 ? 51.221 41.117 116.228 1.00 74.19 120 ARG A O 1
ATOM 834 N N . LYS A 1 126 ? 50.538 35.974 114.249 1.00 65.98 124 LYS A N 1
ATOM 835 C CA . LYS A 1 126 ? 50.489 34.668 113.588 1.00 65.74 124 LYS A CA 1
ATOM 836 C C . LYS A 1 126 ? 49.048 34.198 113.390 1.00 65.28 124 LYS A C 1
ATOM 837 O O . LYS A 1 126 ? 48.742 33.502 112.428 1.00 6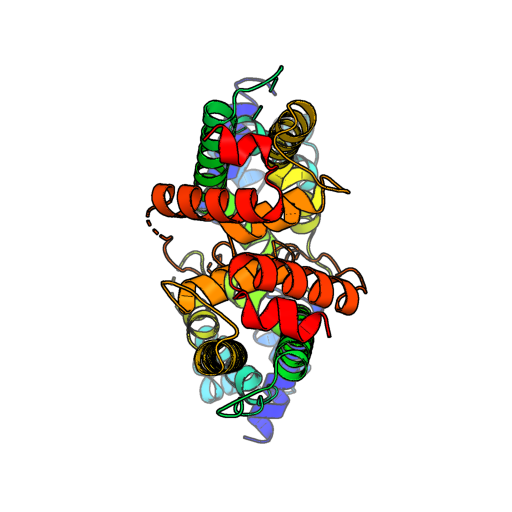5.83 124 LYS A O 1
ATOM 843 N N . LEU A 1 127 ? 48.158 34.593 114.290 1.00 64.40 125 LEU A N 1
ATOM 844 C CA . LEU A 1 127 ? 46.764 34.176 114.216 1.00 63.46 125 LEU A CA 1
ATOM 845 C C . LEU A 1 127 ? 46.065 34.586 112.888 1.00 62.96 125 LEU A C 1
ATOM 846 O O . LEU A 1 127 ? 45.238 33.831 112.342 1.00 62.50 125 LEU A O 1
ATOM 851 N N . GLY A 1 128 ? 46.403 35.774 112.383 1.00 62.14 126 GLY A N 1
ATOM 852 C CA . GLY A 1 128 ? 45.845 36.282 111.126 1.00 61.30 126 GLY A CA 1
ATOM 853 C C . GLY A 1 128 ? 46.119 35.368 109.940 1.00 60.79 126 GLY A C 1
ATOM 854 O O . GLY A 1 128 ? 45.239 35.157 109.099 1.00 59.91 126 GLY A O 1
ATOM 855 N N . ASP A 1 129 ? 47.333 34.802 109.900 1.00 60.46 127 ASP A N 1
ATOM 856 C CA . ASP A 1 129 ? 47.766 33.934 108.787 1.00 60.20 127 ASP A CA 1
ATOM 857 C C . ASP A 1 129 ? 46.973 32.639 108.757 1.00 59.18 127 ASP A C 1
ATOM 858 O O . ASP A 1 129 ? 46.750 32.073 107.689 1.00 58.61 127 ASP A O 1
ATOM 863 N N . LEU A 1 130 ? 46.540 32.186 109.933 1.00 57.94 128 LEU A N 1
ATOM 864 C CA . LEU A 1 130 ? 45.761 30.964 110.042 1.00 57.06 128 LEU A CA 1
ATOM 865 C C . LEU A 1 130 ? 44.387 31.119 109.390 1.00 56.34 128 LEU A C 1
ATOM 866 O O . LEU A 1 130 ? 43.907 30.213 108.712 1.00 56.34 128 LEU A O 1
ATOM 871 N N . LEU A 1 131 ? 43.751 32.268 109.581 1.00 55.77 129 LEU A N 1
ATOM 872 C CA . LEU A 1 131 ? 42.475 32.526 108.902 1.00 54.99 129 LEU A CA 1
ATOM 873 C C . LEU A 1 131 ? 42.739 32.856 107.439 1.00 54.95 129 LEU A C 1
ATOM 874 O O . LEU A 1 131 ? 42.004 32.416 106.549 1.00 54.69 129 LEU A O 1
ATOM 879 N N . LEU A 1 132 ? 43.810 33.614 107.203 1.00 54.14 130 LEU A N 1
ATOM 880 C CA . LEU A 1 132 ? 44.214 33.989 105.859 1.00 54.25 130 LEU A CA 1
ATOM 881 C C . LEU A 1 132 ? 44.552 32.736 104.998 1.00 54.36 130 LEU A C 1
ATOM 882 O O . LEU A 1 132 ? 44.127 32.627 103.835 1.00 53.88 130 LEU A O 1
ATOM 887 N N . GLU A 1 133 ? 45.305 31.798 105.579 1.00 53.94 131 GLU A N 1
ATOM 888 C CA . GLU A 1 133 ? 45.816 30.665 104.819 1.00 53.55 131 GLU A CA 1
ATOM 889 C C . GLU A 1 133 ? 44.858 29.486 104.790 1.00 52.67 131 GLU A C 1
ATOM 890 O O . GLU A 1 133 ? 44.859 28.754 103.809 1.00 53.19 131 GLU A O 1
ATOM 896 N N . ARG A 1 134 ? 44.057 29.290 105.843 1.00 51.83 132 ARG A N 1
ATOM 897 C CA A ARG A 1 134 ? 43.317 28.039 106.030 0.50 50.98 132 ARG A CA 1
ATOM 898 C CA B ARG A 1 134 ? 43.296 28.043 105.974 0.50 51.35 132 ARG A CA 1
ATOM 899 C C . ARG A 1 134 ? 41.831 28.257 106.245 1.00 51.10 132 ARG A C 1
ATOM 900 O O . ARG A 1 134 ? 41.026 27.329 106.068 1.00 50.95 132 ARG A O 1
ATOM 915 N N . GLY A 1 135 ? 41.496 29.486 106.650 1.00 51.45 133 GLY A N 1
ATOM 916 C CA . GLY A 1 135 ? 40.151 29.896 107.043 1.00 50.52 133 GLY A CA 1
ATOM 917 C C . GLY A 1 135 ? 39.068 29.808 105.987 1.00 51.11 133 GLY A C 1
ATOM 918 O O . GLY A 1 135 ? 37.895 29.641 106.327 1.00 51.98 133 GLY A O 1
ATOM 919 N N . ARG A 1 136 ? 39.423 29.905 104.711 1.00 50.09 134 ARG A N 1
ATOM 920 C CA . ARG A 1 136 ? 38.376 29.955 103.703 1.00 49.93 134 ARG A CA 1
ATOM 921 C C . ARG A 1 136 ? 38.603 28.999 102.541 1.00 49.35 134 ARG A C 1
ATOM 922 O O . ARG A 1 136 ? 37.978 29.128 101.502 1.00 48.55 134 ARG A O 1
ATOM 930 N N . ARG A 1 137 ? 39.489 28.030 102.758 1.00 48.94 135 ARG A N 1
ATOM 931 C CA . ARG A 1 137 ? 39.994 27.135 101.734 1.00 48.76 135 ARG A CA 1
ATOM 932 C C . ARG A 1 137 ? 38.911 26.300 101.052 1.00 49.52 135 ARG A C 1
ATOM 933 O O . ARG A 1 137 ? 38.973 26.063 99.851 1.00 49.46 135 ARG A O 1
ATOM 941 N N . GLN A 1 138 ? 37.925 25.866 101.828 1.00 50.56 136 GLN A N 1
ATOM 942 C CA . GLN A 1 138 ? 36.870 24.965 101.345 1.00 52.31 136 GLN A CA 1
ATOM 943 C C . GLN A 1 138 ? 35.873 25.746 100.482 1.00 52.39 136 GLN A C 1
ATOM 944 O O . GLN A 1 138 ? 35.488 25.294 99.391 1.00 52.33 136 GLN A O 1
ATOM 950 N N . ILE A 1 139 ? 35.466 26.902 100.986 1.00 52.73 137 ILE A N 1
ATOM 951 C CA . ILE A 1 139 ? 34.722 27.877 100.225 1.00 53.68 137 ILE A CA 1
ATOM 952 C C . ILE A 1 139 ? 35.440 28.231 98.911 1.00 54.17 137 ILE A C 1
ATOM 953 O O . ILE A 1 139 ? 34.812 28.201 97.846 1.00 54.25 137 ILE A O 1
ATOM 958 N N . ASP A 1 140 ? 36.745 28.529 98.986 1.00 53.56 138 ASP A N 1
ATOM 959 C CA . ASP A 1 140 ? 37.489 28.993 97.824 1.00 52.72 138 ASP A CA 1
ATOM 960 C C . ASP A 1 140 ? 37.615 27.884 96.779 1.00 51.94 138 ASP A C 1
ATOM 961 O O . ASP A 1 140 ? 37.523 28.156 95.587 1.00 51.07 138 ASP A O 1
ATOM 966 N N . ARG A 1 141 ? 37.819 26.646 97.227 1.00 51.62 139 ARG A N 1
ATOM 967 C CA . ARG A 1 141 ? 37.956 25.510 96.303 1.00 51.68 139 ARG A CA 1
ATOM 968 C C . ARG A 1 141 ? 36.606 25.231 95.632 1.00 51.12 139 ARG A C 1
ATOM 969 O O . ARG A 1 141 ? 36.562 24.927 94.447 1.00 50.33 139 ARG A O 1
ATOM 977 N N . ARG A 1 142 ? 35.513 25.359 96.395 1.00 50.08 140 ARG A N 1
ATOM 978 C CA . ARG A 1 142 ? 34.162 25.279 95.843 1.00 50.05 140 ARG A CA 1
ATOM 979 C C . ARG A 1 142 ? 34.021 26.261 94.661 1.00 49.34 140 ARG A C 1
ATOM 980 O O . ARG A 1 142 ? 33.714 25.856 93.553 1.00 49.49 140 ARG A O 1
ATOM 988 N N . ALA A 1 143 ? 34.315 27.529 94.910 1.00 48.18 141 ALA A N 1
ATOM 989 C CA . ALA A 1 143 ? 34.095 28.588 93.970 1.00 48.75 141 ALA A CA 1
ATOM 990 C C . ALA A 1 143 ? 34.905 28.403 92.689 1.00 48.77 141 ALA A C 1
ATOM 991 O O . ALA A 1 143 ? 34.348 28.530 91.600 1.00 47.84 141 ALA A O 1
ATOM 993 N N . ARG A 1 144 ? 36.187 28.046 92.836 1.00 48.68 142 ARG A N 1
ATOM 994 C CA . ARG A 1 144 ? 37.080 27.811 91.692 1.00 49.40 142 ARG A CA 1
ATOM 995 C C . ARG A 1 144 ? 36.629 26.601 90.899 1.00 48.44 142 ARG A C 1
ATOM 996 O O . ARG A 1 144 ? 36.675 26.623 89.672 1.00 48.09 142 ARG A O 1
ATOM 1004 N N . GLY A 1 145 ? 36.229 25.549 91.615 1.00 47.71 143 GLY A N 1
ATOM 1005 C CA . GLY A 1 145 ? 35.660 24.335 90.999 1.00 47.89 143 GLY A CA 1
ATOM 1006 C C . GLY A 1 145 ? 34.467 24.651 90.104 1.00 47.73 143 GLY A C 1
ATOM 1007 O O . GLY A 1 145 ? 34.402 24.239 88.953 1.00 47.71 143 GLY A O 1
ATOM 1008 N N . LEU A 1 146 ? 33.543 25.427 90.635 1.00 47.85 144 LEU A N 1
ATOM 1009 C CA . LEU A 1 146 ? 32.381 25.947 89.908 1.00 48.28 144 LEU A CA 1
ATOM 1010 C C . LEU A 1 146 ? 32.726 26.831 88.698 1.00 48.49 144 LEU A C 1
ATOM 1011 O O . LEU A 1 146 ? 32.162 26.686 87.629 1.00 49.07 144 LEU A O 1
ATOM 1016 N N . ILE A 1 147 ? 33.660 27.756 88.888 1.00 48.12 145 ILE A N 1
ATOM 1017 C CA . ILE A 1 147 ? 34.076 28.677 87.870 1.00 47.17 145 ILE A CA 1
ATOM 1018 C C . ILE A 1 147 ? 34.795 27.909 86.763 1.00 48.06 145 ILE A C 1
ATOM 1019 O O . ILE A 1 147 ? 34.589 28.179 85.575 1.00 48.40 145 ILE A O 1
ATOM 1024 N N . GLU A 1 148 ? 35.626 26.947 87.143 1.00 48.82 146 GLU A N 1
ATOM 1025 C CA . GLU A 1 148 ? 36.263 26.059 86.172 1.00 49.64 146 GLU A CA 1
ATOM 1026 C C . GLU A 1 148 ? 35.236 25.223 85.383 1.00 50.15 146 GLU A C 1
ATOM 1027 O O . GLU A 1 148 ? 35.300 25.163 84.157 1.00 49.80 146 GLU A O 1
ATOM 1033 N N . ALA A 1 149 ? 34.292 24.592 86.079 1.00 50.69 147 ALA A N 1
ATOM 1034 C CA . ALA A 1 149 ? 33.181 23.873 85.417 1.00 52.14 147 ALA A CA 1
ATOM 1035 C C . ALA A 1 149 ? 32.393 24.744 84.409 1.00 53.42 147 ALA A C 1
ATOM 1036 O O . ALA A 1 149 ? 32.096 24.272 83.307 1.00 53.60 147 ALA A O 1
ATOM 1038 N N . GLY A 1 150 ? 32.073 25.994 84.793 1.00 53.50 148 GLY A N 1
ATOM 1039 C CA . GLY A 1 150 ? 31.482 26.978 83.898 1.00 55.22 148 GLY A CA 1
ATOM 1040 C C . GLY A 1 150 ? 32.311 27.319 82.667 1.00 56.83 148 GLY A C 1
ATOM 1041 O O . GLY A 1 150 ? 31.789 27.355 81.539 1.00 57.03 148 GLY A O 1
ATOM 1042 N N . ARG A 1 151 ? 33.603 27.559 82.866 1.00 57.66 149 ARG A N 1
ATOM 1043 C CA . ARG A 1 151 ? 34.542 27.756 81.744 1.00 58.81 149 ARG A CA 1
ATOM 1044 C C . ARG A 1 151 ? 34.579 26.521 80.813 1.00 59.51 149 ARG A C 1
ATOM 1045 O O . ARG A 1 151 ? 34.376 26.652 79.615 1.00 59.70 149 ARG A O 1
ATOM 1053 N N . ARG A 1 152 ? 34.846 25.334 81.372 1.00 60.05 150 ARG A N 1
ATOM 1054 C CA . ARG A 1 152 ? 34.924 24.095 80.572 1.00 61.11 150 ARG A CA 1
ATOM 1055 C C . ARG A 1 152 ? 33.705 23.899 79.677 1.00 61.47 150 ARG A C 1
ATOM 1056 O O . ARG A 1 152 ? 33.812 23.342 78.569 1.00 61.81 150 ARG A O 1
ATOM 1064 N N . SER A 1 153 ? 32.553 24.351 80.164 1.00 61.10 151 SER A N 1
ATOM 1065 C CA . SER A 1 153 ? 31.306 24.038 79.536 1.00 61.50 151 SER A CA 1
ATOM 1066 C C 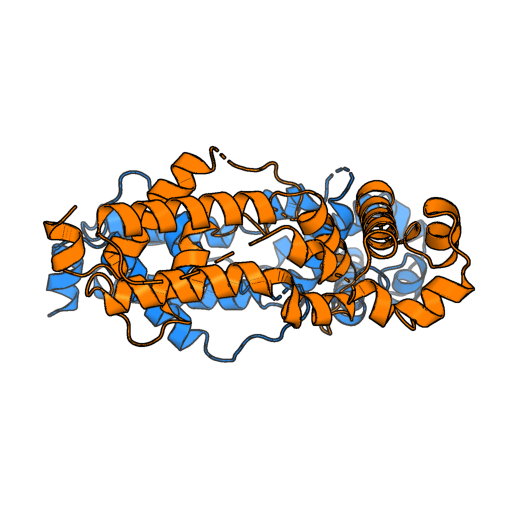. SER A 1 153 ? 30.946 25.089 78.530 1.00 61.62 151 SER A C 1
ATOM 1067 O O . SER A 1 153 ? 29.877 25.035 77.941 1.00 62.32 151 SER A O 1
ATOM 1070 N N . GLY A 1 154 ? 31.858 26.039 78.322 1.00 61.43 152 GLY A N 1
ATOM 1071 C CA . GLY A 1 154 ? 31.688 27.101 77.350 1.00 60.68 152 GLY A CA 1
ATOM 1072 C C . GLY A 1 154 ? 30.826 28.256 77.823 1.00 60.65 152 GLY A C 1
ATOM 1073 O O . GLY A 1 154 ? 30.458 29.127 77.008 1.00 59.58 152 GLY A O 1
ATOM 1074 N N . TYR A 1 155 ? 30.491 28.284 79.119 1.00 59.92 153 TYR A N 1
ATOM 1075 C CA . TYR A 1 155 ? 29.550 29.314 79.642 1.00 60.25 153 TYR A CA 1
ATOM 1076 C C . TYR A 1 155 ? 30.204 30.573 80.241 1.00 58.70 153 TYR A C 1
ATOM 1077 O O . TYR A 1 155 ? 29.550 31.592 80.369 1.00 59.66 153 TYR A O 1
ATOM 1086 N N . LEU A 1 156 ? 31.483 30.484 80.594 1.00 57.94 154 LEU A N 1
ATOM 1087 C CA . LEU A 1 156 ? 32.244 31.598 81.193 1.00 57.72 154 LEU A CA 1
ATOM 1088 C C . LEU A 1 156 ? 33.532 31.854 80.437 1.00 58.26 154 LEU A C 1
ATOM 1089 O O . LEU A 1 156 ? 34.232 30.919 80.050 1.00 57.05 154 LEU A O 1
ATOM 1094 N N . ARG A 1 157 ? 33.845 33.128 80.263 1.00 58.86 155 ARG A N 1
ATOM 1095 C CA . ARG A 1 157 ? 35.069 33.520 79.622 1.00 61.19 155 ARG A CA 1
ATOM 1096 C C . ARG A 1 157 ? 35.784 34.500 80.547 1.00 59.87 155 ARG A C 1
ATOM 1097 O O . ARG A 1 157 ? 35.156 35.402 81.087 1.00 60.91 155 ARG A O 1
ATOM 1105 N N . PHE A 1 158 ? 37.085 34.315 80.749 1.00 58.73 156 PHE A N 1
ATOM 1106 C CA . PHE A 1 158 ? 37.886 35.270 81.537 1.00 57.88 156 PHE A CA 1
ATOM 1107 C C . PHE A 1 158 ? 39.365 35.084 81.222 1.00 58.15 156 PHE A C 1
ATOM 1108 O O . PHE A 1 158 ? 39.790 33.987 80.881 1.00 57.16 156 PHE A O 1
ATOM 1116 N N . ASP A 1 159 ? 40.130 36.168 81.362 1.00 58.41 157 ASP A N 1
ATOM 1117 C CA . ASP A 1 159 ? 41.594 36.146 81.276 1.00 58.97 157 ASP A CA 1
ATOM 1118 C C . ASP A 1 159 ? 42.242 35.422 82.454 1.00 58.02 157 ASP A C 1
ATOM 1119 O O . ASP A 1 159 ? 43.243 34.728 82.291 1.00 57.69 157 ASP A O 1
ATOM 1124 N N . ASP A 1 160 ? 41.661 35.577 83.640 1.00 56.66 158 ASP A N 1
ATOM 1125 C CA . ASP A 1 160 ? 42.282 35.072 84.829 1.00 55.11 158 ASP A CA 1
ATOM 1126 C C . ASP A 1 160 ? 41.186 34.576 85.774 1.00 54.24 158 ASP A C 1
ATOM 1127 O O . ASP A 1 160 ? 40.351 35.324 86.198 1.00 53.68 158 ASP A O 1
ATOM 1132 N N . ALA A 1 161 ? 41.219 33.295 86.098 1.00 53.03 159 ALA A N 1
ATOM 1133 C CA . ALA A 1 161 ? 40.205 32.671 86.901 1.00 52.49 159 ALA A CA 1
ATOM 1134 C C . ALA A 1 161 ? 40.102 33.232 88.329 1.00 52.11 159 ALA A C 1
ATOM 1135 O O . ALA A 1 161 ? 39.020 33.265 88.884 1.00 51.62 159 ALA A O 1
ATOM 1137 N N . GLU A 1 162 ? 41.232 33.587 88.940 1.00 51.87 160 GLU A N 1
ATOM 1138 C CA . GLU A 1 162 ? 41.253 34.136 90.305 1.00 52.27 160 GLU A CA 1
ATOM 1139 C C . GLU A 1 162 ? 40.601 35.531 90.370 1.00 50.43 160 GLU A C 1
ATOM 1140 O O . GLU A 1 162 ? 40.002 35.890 91.368 1.00 51.07 160 GLU A O 1
ATOM 1146 N N . GLU A 1 163 ? 40.766 36.300 89.303 1.00 48.28 161 GLU A N 1
ATOM 1147 C CA . GLU A 1 163 ? 40.200 37.607 89.139 1.00 48.18 161 GLU A CA 1
ATOM 1148 C C . GLU A 1 163 ? 38.674 37.515 88.951 1.00 47.47 161 GLU A C 1
ATOM 1149 O O . GLU A 1 163 ? 37.927 38.313 89.499 1.00 46.49 161 GLU A O 1
ATOM 1155 N N . ALA A 1 164 ? 38.228 36.506 88.207 1.00 46.47 162 ALA A N 1
ATOM 1156 C CA . ALA A 1 164 ? 36.813 36.219 88.107 1.00 45.01 162 ALA A CA 1
ATOM 1157 C C . ALA A 1 164 ? 36.255 35.911 89.477 1.00 43.48 162 ALA A C 1
ATOM 1158 O O . ALA A 1 164 ? 35.197 36.395 89.804 1.00 42.05 162 ALA A O 1
ATOM 1160 N N . TYR A 1 165 ? 36.949 35.091 90.269 1.00 43.22 163 TYR A N 1
ATOM 1161 C CA . TYR A 1 165 ? 36.478 34.787 91.652 1.00 41.06 163 TYR A CA 1
ATOM 1162 C C . TYR A 1 165 ? 36.530 36.025 92.544 1.00 41.51 163 TYR A C 1
ATOM 1163 O O . TYR A 1 165 ? 35.589 36.308 93.317 1.00 40.95 163 TYR A O 1
ATOM 1172 N N . ARG A 1 166 ? 37.611 36.792 92.413 1.00 40.53 164 ARG A N 1
ATOM 1173 C CA . ARG A 1 166 ? 37.738 38.088 93.088 1.00 40.15 164 ARG A CA 1
ATOM 1174 C C . ARG A 1 166 ? 36.511 39.008 92.885 1.00 38.61 164 ARG A C 1
ATOM 1175 O O . ARG A 1 166 ? 35.937 39.553 93.895 1.00 38.55 164 ARG A O 1
ATOM 1183 N N . SER A 1 167 ? 36.121 39.177 91.618 1.00 36.29 165 SER A N 1
ATOM 1184 C CA . SER A 1 167 ? 34.959 39.967 91.243 1.00 35.59 165 SER A CA 1
ATOM 1185 C C . SER A 1 167 ? 33.677 39.384 91.848 1.00 35.61 165 SER A C 1
ATOM 1186 O O . SER A 1 167 ? 32.901 40.108 92.435 1.00 36.29 165 SER A O 1
ATOM 1189 N N . PHE A 1 168 ? 33.475 38.086 91.716 1.00 33.98 166 PHE A N 1
ATOM 1190 C CA . PHE A 1 168 ? 32.292 37.413 92.240 1.00 34.55 166 PHE A CA 1
ATOM 1191 C C . PHE A 1 168 ? 32.197 37.616 93.730 1.00 34.74 166 PHE A C 1
ATOM 1192 O O . PHE A 1 168 ? 31.126 37.952 94.258 1.00 35.98 166 PHE A O 1
ATOM 1200 N N . TYR A 1 169 ? 33.325 37.505 94.411 1.00 34.73 167 TYR A N 1
ATOM 1201 C CA . TYR A 1 169 ? 33.318 37.589 95.865 1.00 34.47 167 TYR A CA 1
ATOM 1202 C C . TYR A 1 169 ? 32.922 38.999 96.265 1.00 34.59 167 TYR A C 1
ATOM 1203 O O . TYR A 1 169 ? 32.108 39.187 97.182 1.00 34.95 167 TYR A O 1
ATOM 1212 N N . GLY A 1 170 ? 33.518 40.001 95.617 1.00 34.07 168 GLY A N 1
ATOM 1213 C CA . GLY A 1 170 ? 33.211 41.405 95.973 1.00 34.16 168 GLY A CA 1
ATOM 1214 C C . GLY A 1 170 ? 31.751 41.735 95.658 1.00 34.40 168 GLY A C 1
ATOM 1215 O O . GLY A 1 170 ? 31.068 42.459 96.405 1.00 34.92 168 GLY A O 1
ATOM 1216 N N . LEU A 1 171 ? 31.256 41.198 94.550 1.00 33.85 169 LEU A N 1
ATOM 1217 C CA . LEU A 1 171 ? 29.832 41.355 94.187 1.00 33.86 169 LEU A CA 1
ATOM 1218 C C . LEU A 1 171 ? 28.859 40.720 95.188 1.00 34.01 169 LEU A C 1
ATOM 1219 O O . LEU A 1 171 ? 27.803 41.289 95.476 1.00 36.06 169 LEU A O 1
ATOM 1224 N N . ILE A 1 172 ? 29.165 39.526 95.675 1.00 33.12 170 ILE A N 1
ATOM 1225 C CA . ILE A 1 172 ? 28.316 38.908 96.688 1.00 32.11 170 ILE A CA 1
ATOM 1226 C C . ILE A 1 172 ? 28.344 39.697 98.023 1.00 32.67 170 ILE A C 1
ATOM 1227 O O . ILE A 1 172 ? 27.294 40.036 98.569 1.00 33.75 170 ILE A O 1
ATOM 1232 N N . VAL A 1 173 ? 29.550 40.005 98.504 1.00 31.93 171 VAL A N 1
ATOM 1233 C CA . VAL A 1 173 ? 29.797 40.405 99.884 1.00 33.65 171 VAL A CA 1
ATOM 1234 C C . VAL A 1 173 ? 29.901 41.963 100.021 1.00 34.26 171 VAL A C 1
ATOM 1235 O O . VAL A 1 173 ? 29.548 42.515 101.053 1.00 34.24 171 VAL A O 1
ATOM 1239 N N . SER A 1 174 ? 30.392 42.640 98.978 1.00 33.80 172 SER A N 1
ATOM 1240 C CA . SER A 1 174 ? 30.815 44.057 99.118 1.00 34.84 172 SER A CA 1
ATOM 1241 C C . SER A 1 174 ? 31.437 44.335 100.498 1.00 35.33 172 SER A C 1
ATOM 1242 O O . SER A 1 174 ? 32.339 43.614 100.924 1.00 36.08 172 SER A O 1
ATOM 1245 N N . ASP A 1 175 ? 30.957 45.323 101.244 1.00 35.58 173 ASP A N 1
ATOM 1246 C CA . ASP A 1 175 ? 31.555 45.585 102.570 1.00 36.29 173 ASP A CA 1
ATOM 1247 C C . ASP A 1 175 ? 30.815 44.852 103.708 1.00 35.51 173 ASP A C 1
ATOM 1248 O O . ASP A 1 175 ? 31.016 45.156 104.856 1.00 35.40 173 ASP A O 1
ATOM 1253 N N . LEU A 1 176 ? 29.960 43.878 103.395 1.00 34.57 174 LEU A N 1
ATOM 1254 C CA . LEU A 1 176 ? 29.123 43.335 104.439 1.00 34.22 174 LEU A CA 1
ATOM 1255 C C . LEU A 1 176 ? 29.893 42.586 105.522 1.00 35.77 174 LEU A C 1
ATOM 1256 O O . LEU A 1 176 ? 29.456 42.544 106.666 1.00 36.17 174 LEU A O 1
ATOM 1261 N N . HIS A 1 177 ? 31.023 41.954 105.167 1.00 35.73 175 HIS A N 1
ATOM 1262 C CA . HIS A 1 177 ? 31.784 41.192 106.169 1.00 36.70 175 HIS A CA 1
ATOM 1263 C C . HIS A 1 177 ? 32.388 42.138 107.218 1.00 37.23 175 HIS A C 1
ATOM 1264 O O . HIS A 1 177 ? 32.173 41.936 108.418 1.00 39.14 175 HIS A O 1
ATOM 1271 N N . VAL A 1 178 ? 33.097 43.175 106.765 1.00 37.39 176 VAL A N 1
ATOM 1272 C CA . VAL A 1 178 ? 33.523 44.304 107.623 1.00 38.51 176 VAL A CA 1
ATOM 1273 C C . VAL A 1 178 ? 32.358 44.892 108.491 1.00 38.96 176 VAL A C 1
ATOM 1274 O O . VAL A 1 178 ? 32.473 44.939 109.718 1.00 39.80 176 VAL A O 1
ATOM 1278 N N . ARG A 1 179 ? 31.220 45.260 107.896 1.00 37.60 177 ARG A N 1
ATOM 1279 C CA . ARG A 1 179 ? 30.099 45.731 108.727 1.00 38.67 177 ARG A CA 1
ATOM 1280 C C . ARG A 1 179 ? 29.675 44.776 109.855 1.00 37.14 177 ARG A C 1
ATOM 1281 O O . ARG A 1 179 ? 29.399 45.220 110.972 1.00 36.83 177 ARG A O 1
ATOM 1297 N N . LEU A 1 181 ? 31.443 42.379 111.234 1.00 37.35 179 LEU A N 1
ATOM 1298 C CA . LEU A 1 181 ? 32.564 42.295 112.144 1.00 38.37 179 LEU A CA 1
ATOM 1299 C C . LEU A 1 181 ? 32.567 43.421 113.136 1.00 39.16 179 LEU A C 1
ATOM 1300 O O . LEU A 1 181 ? 32.959 43.247 114.278 1.00 39.42 179 LEU A O 1
ATOM 1305 N N . LEU A 1 182 ? 32.120 44.584 112.678 1.00 41.72 180 LEU A N 1
ATOM 1306 C CA . LEU A 1 182 ? 31.968 45.782 113.501 1.00 43.72 180 LEU A CA 1
ATOM 1307 C C . LEU A 1 182 ? 30.715 45.639 114.359 1.00 45.29 180 LEU A C 1
ATOM 1308 O O . LEU A 1 182 ? 30.510 46.414 115.272 1.00 45.66 180 LEU A O 1
ATOM 1313 N N . GLY A 1 183 ? 29.858 44.663 114.054 1.00 48.57 181 GLY A N 1
ATOM 1314 C CA . GLY A 1 183 ? 28.742 44.411 114.983 1.00 48.91 181 GLY A CA 1
ATOM 1315 C C . GLY A 1 183 ? 27.396 44.625 114.341 1.00 50.48 181 GLY A C 1
ATOM 1316 O O . GLY A 1 183 ? 26.395 44.464 114.984 1.00 49.56 181 GLY A O 1
ATOM 1317 N N . GLU A 1 184 ? 27.367 45.001 113.064 1.00 52.61 182 GLU A N 1
ATOM 1318 C CA . GLU A 1 184 ? 26.087 45.149 112.395 1.00 55.18 182 GLU A CA 1
ATOM 1319 C C . GLU A 1 184 ? 25.470 43.788 112.107 1.00 57.17 182 GLU A C 1
ATOM 1320 O O . GLU A 1 184 ? 26.112 42.922 111.532 1.00 57.09 182 GLU A O 1
ATOM 1326 N N . ALA A 1 185 ? 24.220 43.602 112.513 1.00 59.20 183 ALA A N 1
ATOM 1327 C CA . ALA A 1 185 ? 23.468 42.402 112.154 1.00 61.54 183 ALA A CA 1
ATOM 1328 C C . ALA A 1 185 ? 23.086 42.468 110.659 1.00 63.13 183 ALA A C 1
ATOM 1329 O O . ALA A 1 185 ? 22.700 43.547 110.173 1.00 64.23 183 ALA A O 1
ATOM 1331 N N . PRO A 1 186 ? 23.137 41.321 109.940 1.00 64.17 184 PRO A N 1
ATOM 1332 C CA . PRO A 1 186 ? 22.880 41.406 108.492 1.00 65.22 184 PRO A CA 1
ATOM 1333 C C . PRO A 1 186 ? 21.390 41.585 108.207 1.00 66.27 184 PRO A C 1
ATOM 1334 O O . PRO A 1 186 ? 20.535 41.216 109.041 1.00 66.61 184 PRO A O 1
ATOM 1338 N N . ASP A 1 187 ? 21.063 42.143 107.046 1.00 66.60 185 ASP A N 1
ATOM 1339 C CA . ASP A 1 187 ? 19.673 42.076 106.594 1.00 66.29 185 ASP A CA 1
ATOM 1340 C C . ASP A 1 187 ? 19.384 40.605 106.250 1.00 65.81 185 ASP A C 1
ATOM 1341 O O . ASP A 1 187 ? 20.292 39.837 105.893 1.00 65.30 185 ASP A O 1
ATOM 1346 N N . LYS A 1 188 ? 18.132 40.206 106.444 1.00 64.57 186 LYS A N 1
ATOM 1347 C CA . LYS A 1 188 ? 17.729 38.847 106.148 1.00 63.45 186 LYS A CA 1
ATOM 1348 C C . LYS A 1 188 ? 17.295 38.768 104.674 1.00 61.87 186 LYS A C 1
ATOM 1349 O O . LYS A 1 188 ? 16.127 38.527 104.380 1.00 62.05 186 LYS A O 1
ATOM 1355 N N . ASP A 1 189 ? 18.235 38.986 103.751 1.00 59.62 187 ASP A N 1
ATOM 1356 C CA . ASP A 1 189 ? 17.906 38.874 102.326 1.00 57.21 187 ASP A CA 1
ATOM 1357 C C . ASP A 1 189 ? 19.057 38.239 101.523 1.00 54.63 187 ASP A C 1
ATOM 1358 O O . ASP A 1 189 ? 19.353 38.665 100.401 1.00 53.97 187 ASP A O 1
ATOM 1363 N N . PHE A 1 190 ? 19.674 37.202 102.090 1.00 50.98 188 PHE A N 1
ATOM 1364 C CA . PHE A 1 190 ? 20.794 36.545 101.426 1.00 48.32 188 PHE A CA 1
ATOM 1365 C C . PHE A 1 190 ? 20.406 35.957 100.090 1.00 46.73 188 PHE A C 1
ATOM 1366 O O . PHE A 1 190 ? 21.192 35.952 99.156 1.00 46.78 188 PHE A O 1
ATOM 1374 N N . SER A 1 191 ? 19.189 35.435 100.024 1.00 45.38 189 SER A N 1
ATOM 1375 C CA . SER A 1 191 ? 18.660 34.870 98.813 1.00 44.87 189 SER A CA 1
ATOM 1376 C C . SER A 1 191 ? 18.640 35.874 97.672 1.00 43.91 189 SER A C 1
ATOM 1377 O O . SER A 1 191 ? 19.053 35.560 96.555 1.00 44.25 189 SER A O 1
ATOM 1380 N N . ALA A 1 192 ? 18.094 37.059 97.934 1.00 43.50 190 ALA A N 1
ATOM 1381 C CA . ALA A 1 192 ? 18.011 38.114 96.919 1.00 43.06 190 ALA A CA 1
ATOM 1382 C C . ALA A 1 192 ? 19.408 38.607 96.563 1.00 42.78 190 ALA A C 1
ATOM 1383 O O . ALA A 1 192 ? 19.708 38.857 95.402 1.00 44.25 190 ALA A O 1
ATOM 1385 N N . ARG A 1 193 ? 20.277 38.727 97.554 1.00 41.90 191 ARG A N 1
ATOM 1386 C CA . ARG A 1 193 ? 21.639 39.163 97.303 1.00 42.21 191 ARG A CA 1
ATOM 1387 C C . ARG A 1 193 ? 22.396 38.200 96.403 1.00 42.31 191 ARG A C 1
ATOM 1388 O O . ARG A 1 193 ? 23.110 38.622 95.494 1.00 42.30 191 ARG A O 1
ATOM 1396 N N . ALA A 1 194 ? 22.250 36.892 96.659 1.00 43.03 192 ALA A N 1
ATOM 1397 C CA . ALA A 1 194 ? 22.892 35.875 95.812 1.00 43.22 192 ALA A CA 1
ATOM 1398 C C . ALA A 1 194 ? 22.458 35.874 94.330 1.00 43.30 192 ALA A C 1
ATOM 1399 O O . ALA A 1 194 ? 23.313 35.747 93.441 1.00 42.65 192 ALA A O 1
ATOM 1401 N N . LYS A 1 195 ? 21.141 35.955 94.092 1.00 43.27 193 LYS A N 1
ATOM 1402 C CA . LYS A 1 195 ? 20.557 36.142 92.765 1.00 44.48 193 LYS A CA 1
ATOM 1403 C C . LYS A 1 195 ? 21.147 37.366 92.046 1.00 43.27 193 LYS A C 1
ATOM 1404 O O . LYS A 1 195 ? 21.567 37.277 90.897 1.00 43.45 193 LYS A O 1
ATOM 1410 N N . LYS A 1 196 ? 21.183 38.501 92.730 1.00 42.29 194 LYS A N 1
ATOM 1411 C CA . LYS A 1 196 ? 21.736 39.749 92.165 1.00 41.40 194 LYS A CA 1
ATOM 1412 C C . LYS A 1 196 ? 23.210 39.609 91.812 1.00 40.47 194 LYS A C 1
ATOM 1413 O O . LYS A 1 196 ? 23.644 40.021 90.732 1.00 38.83 194 LYS A O 1
ATOM 1419 N N . ALA A 1 197 ? 23.984 38.993 92.712 1.00 39.48 195 ALA A N 1
ATOM 1420 C CA . ALA A 1 197 ? 25.424 38.806 92.473 1.00 39.36 195 ALA A CA 1
ATOM 1421 C C . ALA A 1 197 ? 25.722 37.829 91.265 1.00 39.68 195 ALA A C 1
ATOM 1422 O O . ALA A 1 197 ? 26.690 38.015 90.509 1.00 38.89 195 ALA A O 1
ATOM 1424 N N . VAL A 1 198 ? 24.864 36.823 91.100 1.00 39.78 196 VAL A N 1
ATOM 1425 C CA . VAL A 1 198 ? 24.944 35.880 89.994 1.00 40.27 196 VAL A CA 1
ATOM 1426 C C . VAL A 1 198 ? 24.598 36.541 88.672 1.00 41.11 196 VAL A C 1
ATOM 1427 O O . VAL A 1 198 ? 25.335 36.313 87.698 1.00 42.01 196 VAL A O 1
ATOM 1431 N N . VAL A 1 199 ? 23.534 37.366 88.635 1.00 40.98 197 VAL A N 1
ATOM 1432 C CA . VAL A 1 199 ? 23.200 38.176 87.434 1.00 41.83 197 VAL A CA 1
ATOM 1433 C C . VAL A 1 199 ? 24.393 39.068 87.009 1.00 42.42 197 VAL A C 1
ATOM 1434 O O . VAL A 1 199 ? 24.797 39.069 85.837 1.00 42.66 197 VAL A O 1
ATOM 1438 N N . ALA A 1 200 ? 24.969 39.796 87.968 1.00 41.87 198 ALA A N 1
ATOM 1439 C CA . ALA A 1 200 ? 26.146 40.637 87.716 1.00 41.78 198 ALA A CA 1
ATOM 1440 C C . ALA A 1 200 ? 27.392 39.803 87.223 1.00 41.85 198 ALA A C 1
ATOM 1441 O O . ALA A 1 200 ? 28.023 40.137 86.223 1.00 41.35 198 ALA A O 1
ATOM 1443 N N . PHE A 1 201 ? 27.733 38.751 87.941 1.00 41.58 199 PHE A N 1
ATOM 1444 C CA . PHE A 1 201 ? 28.828 37.847 87.546 1.00 42.69 199 PHE A CA 1
ATOM 1445 C C . PHE A 1 201 ? 28.688 37.303 86.111 1.00 43.33 199 PHE A C 1
ATOM 1446 O O . PHE A 1 201 ? 29.663 37.243 85.355 1.00 44.78 199 PHE A O 1
ATOM 1454 N N . LEU A 1 202 ? 27.467 36.971 85.714 1.00 43.49 200 LEU A N 1
ATOM 1455 C CA . LEU A 1 202 ? 27.191 36.407 84.390 1.00 43.82 200 LEU A CA 1
ATOM 1456 C C . LEU A 1 202 ? 27.226 37.467 83.287 1.00 44.95 200 LEU A C 1
ATOM 1457 O O . LEU A 1 202 ? 27.605 37.186 82.150 1.00 45.29 200 LEU A O 1
ATOM 1462 N N . THR A 1 203 ? 26.831 38.693 83.625 1.00 45.24 201 THR A N 1
ATOM 1463 C CA . THR A 1 203 ? 27.041 39.833 82.753 1.00 45.51 201 THR A CA 1
ATOM 1464 C C . THR A 1 203 ? 28.531 40.035 82.472 1.00 46.19 201 THR A C 1
ATOM 1465 O O . THR A 1 203 ? 28.927 40.246 81.337 1.00 46.81 201 THR A O 1
ATOM 1469 N N . LEU A 1 204 ? 29.355 39.928 83.499 1.00 45.93 202 LEU A N 1
ATOM 1470 C CA . LEU A 1 204 ? 30.790 40.194 83.360 1.00 45.93 202 LEU A CA 1
ATOM 1471 C C . LEU A 1 204 ? 31.507 39.096 82.589 1.00 46.03 202 LEU A C 1
ATOM 1472 O O . LEU A 1 204 ? 32.271 39.361 81.695 1.00 46.83 202 LEU A O 1
ATOM 1477 N N . TYR A 1 205 ? 31.252 37.848 82.947 1.00 46.81 203 TYR A N 1
ATOM 1478 C CA . TYR A 1 205 ? 32.018 36.716 82.446 1.00 47.54 203 TYR A CA 1
ATOM 1479 C C . TYR A 1 205 ? 31.179 35.697 81.683 1.00 48.31 203 TYR A C 1
ATOM 1480 O O . TYR A 1 205 ? 31.704 34.670 81.296 1.00 48.98 203 TYR A O 1
ATOM 1489 N N . GLY A 1 206 ? 29.897 35.969 81.471 1.00 48.42 204 GLY A N 1
ATOM 1490 C CA . GLY A 1 206 ? 29.077 35.021 80.749 1.00 49.77 204 GLY A CA 1
ATOM 1491 C C . GLY A 1 206 ? 29.309 35.122 79.247 1.00 50.35 204 GLY A C 1
ATOM 1492 O O . GLY A 1 206 ? 29.364 36.205 78.701 1.00 49.87 204 GLY A O 1
ATOM 1493 N N . THR A 1 207 ? 29.430 33.973 78.589 1.00 51.45 205 THR A N 1
ATOM 1494 C CA . THR A 1 207 ? 29.558 33.929 77.142 1.00 51.76 205 THR A CA 1
ATOM 1495 C C . THR A 1 207 ? 28.160 33.980 76.529 1.00 52.21 205 THR A C 1
ATOM 1496 O O . THR A 1 207 ? 27.159 33.731 77.197 1.00 52.47 205 THR A O 1
ATOM 1500 N N . GLU A 1 208 ? 28.103 34.293 75.242 1.00 52.36 206 GLU A N 1
ATOM 1501 C CA . GLU A 1 208 ? 26.876 34.227 74.469 1.00 52.87 206 GLU A CA 1
ATOM 1502 C C . GLU A 1 208 ? 26.076 32.912 74.655 1.00 52.15 206 GLU A C 1
ATOM 1503 O O . GLU A 1 208 ? 24.847 32.940 74.727 1.00 52.52 206 GLU A O 1
ATOM 1509 N N . LYS A 1 209 ? 26.769 31.780 74.755 1.00 51.46 207 LYS A N 1
ATOM 1510 C CA . LYS A 1 209 ? 26.146 30.465 75.030 1.00 50.99 207 LYS A CA 1
ATOM 1511 C C . LYS A 1 209 ? 25.341 30.444 76.341 1.00 50.92 207 LYS A C 1
ATOM 1512 O O . LYS A 1 209 ? 24.201 29.966 76.344 1.00 50.73 207 LYS A O 1
ATOM 1518 N N . VAL A 1 210 ? 25.924 30.936 77.445 1.00 50.03 208 VAL A N 1
ATOM 1519 C CA . VAL A 1 210 ? 25.228 30.904 78.730 1.00 48.65 208 VAL A CA 1
ATOM 1520 C C . VAL A 1 210 ? 23.948 31.747 78.700 1.00 48.37 208 VAL A C 1
ATOM 1521 O O . VAL A 1 210 ? 22.931 31.323 79.214 1.00 47.60 208 VAL A O 1
ATOM 1525 N N . HIS A 1 211 ? 23.997 32.911 78.053 1.00 48.40 209 HIS A N 1
ATOM 1526 C CA . HIS A 1 211 ? 22.862 33.833 78.005 1.00 48.81 209 HIS A CA 1
ATOM 1527 C C . HIS A 1 211 ? 21.738 33.335 77.084 1.00 48.76 209 HIS A C 1
ATOM 1528 O O . HIS A 1 211 ? 20.551 33.387 77.446 1.00 48.30 209 HIS A O 1
ATOM 1535 N N . SER A 1 212 ? 22.099 32.842 75.901 1.00 48.73 210 SER A N 1
ATOM 1536 C CA . SER A 1 212 ? 21.068 32.365 74.986 1.00 48.94 210 SER A CA 1
ATOM 1537 C C . SER A 1 212 ? 20.476 31.015 75.449 1.00 48.49 210 SER A C 1
ATOM 1538 O O . SER A 1 212 ? 19.329 30.706 75.148 1.00 48.58 210 SER A O 1
ATOM 1541 N N . GLU A 1 213 ? 21.241 30.241 76.219 1.00 48.23 211 GLU A N 1
ATOM 1542 C CA . GLU A 1 213 ? 20.713 29.009 76.811 1.00 48.17 211 GLU A CA 1
ATOM 1543 C C . GLU A 1 213 ? 19.829 29.263 78.036 1.00 48.27 211 GLU A C 1
ATOM 1544 O O . GLU A 1 213 ? 18.797 28.626 78.181 1.00 48.33 211 GLU A O 1
ATOM 1550 N N . LEU A 1 214 ? 20.248 30.164 78.928 1.00 48.77 212 LEU A N 1
ATOM 1551 C CA . LEU A 1 214 ? 19.404 30.600 80.048 1.00 48.78 212 LEU A CA 1
ATOM 1552 C C . LEU A 1 214 ? 18.156 31.307 79.546 1.00 49.16 212 LEU A C 1
ATOM 155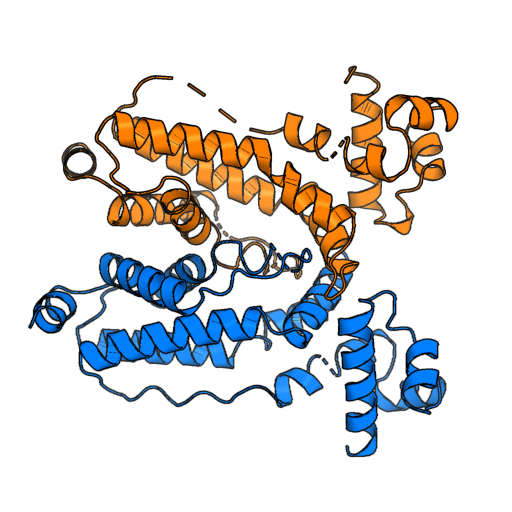3 O O . LEU A 1 214 ? 17.163 31.380 80.265 1.00 49.01 212 LEU A O 1
ATOM 1558 N N . GLY A 1 215 ? 18.221 31.823 78.319 1.00 49.43 213 GLY A N 1
ATOM 1559 C CA . GLY A 1 215 ? 17.074 32.467 77.681 1.00 50.48 213 GLY A CA 1
ATOM 1560 C C . GLY A 1 215 ? 16.154 31.533 76.914 1.00 50.87 213 GLY A C 1
ATOM 1561 O O . GLY A 1 215 ? 15.320 32.002 76.141 1.00 51.77 213 GLY A O 1
ATOM 1562 N N . GLY A 1 216 ? 16.299 30.218 77.115 1.00 51.11 214 GLY A N 1
ATOM 1563 C CA . GLY A 1 216 ? 15.436 29.209 76.484 1.00 51.24 214 GLY A CA 1
ATOM 1564 C C . GLY A 1 216 ? 15.237 29.357 74.985 1.00 51.35 214 GLY A C 1
ATOM 1565 O O . GLY A 1 216 ? 16.201 29.461 74.224 1.00 51.58 214 GLY A O 1
ATOM 1566 N N . PHE B 1 13 ? 36.342 72.198 114.063 1.00 57.24 11 PHE B N 1
ATOM 1567 C CA . PHE B 1 13 ? 37.354 72.383 115.138 1.00 57.68 11 PHE B CA 1
ATOM 1568 C C . PHE B 1 13 ? 38.383 73.454 114.787 1.00 57.99 11 PHE B C 1
ATOM 1569 O O . PHE B 1 13 ? 38.627 73.742 113.618 1.00 57.58 11 PHE B O 1
ATOM 1577 N N . SER B 1 14 ? 38.981 74.044 115.818 1.00 58.73 12 SER B N 1
ATOM 1578 C CA . SER B 1 14 ? 40.091 74.970 115.647 1.00 59.27 12 SER B CA 1
ATOM 1579 C C . SER B 1 14 ? 41.342 74.211 115.177 1.00 59.65 12 SER B C 1
ATOM 1580 O O . SER B 1 14 ? 41.374 72.974 115.235 1.00 59.89 12 SER B O 1
ATOM 1583 N N . PRO B 1 15 ? 42.361 74.940 114.666 1.00 60.26 13 PRO B N 1
ATOM 1584 C CA . PRO B 1 15 ? 43.694 74.367 114.416 1.00 60.28 13 PRO B CA 1
ATOM 1585 C C . PRO B 1 15 ? 44.346 73.689 115.644 1.00 60.09 13 PRO B C 1
ATOM 1586 O O . PRO B 1 15 ? 45.048 72.679 115.476 1.00 60.10 13 PRO B O 1
ATOM 1590 N N . ARG B 1 16 ? 44.109 74.217 116.847 1.00 59.39 14 ARG B N 1
ATOM 1591 C CA A ARG B 1 16 ? 44.646 73.608 118.062 0.50 59.08 14 ARG B CA 1
ATOM 1592 C CA B ARG B 1 16 ? 44.636 73.612 118.057 0.50 58.99 14 ARG B CA 1
ATOM 1593 C C . ARG B 1 16 ? 43.822 72.404 118.495 1.00 58.96 14 ARG B C 1
ATOM 1594 O O . ARG B 1 16 ? 44.384 71.401 118.965 1.00 58.78 14 ARG B O 1
ATOM 1609 N N . GLN B 1 17 ? 42.499 72.494 118.349 1.00 58.90 15 GLN B N 1
ATOM 1610 C CA . GLN B 1 17 ? 41.630 71.336 118.640 1.00 58.68 15 GLN B CA 1
ATOM 1611 C C . GLN B 1 17 ? 42.030 70.232 117.715 1.00 58.04 15 GLN B C 1
ATOM 1612 O O . GLN B 1 17 ? 42.126 69.084 118.130 1.00 57.76 15 GLN B O 1
ATOM 1618 N N . ASN B 1 18 ? 42.298 70.618 116.464 1.00 58.36 16 ASN B N 1
ATOM 1619 C CA . ASN B 1 18 ? 42.769 69.718 115.413 1.00 58.03 16 ASN B CA 1
ATOM 1620 C C . ASN B 1 18 ? 44.088 69.032 115.759 1.00 58.02 16 ASN B C 1
ATOM 1621 O O . ASN B 1 18 ? 44.239 67.844 115.499 1.00 57.78 16 ASN B O 1
ATOM 1626 N N . ALA B 1 19 ? 45.030 69.788 116.332 1.00 57.88 17 ALA B N 1
ATOM 1627 C CA . ALA B 1 19 ? 46.332 69.260 116.798 1.00 57.74 17 ALA B CA 1
ATOM 1628 C C . ALA B 1 19 ? 46.178 68.134 117.824 1.00 57.16 17 ALA B C 1
ATOM 1629 O O . ALA B 1 19 ? 46.903 67.135 117.795 1.00 57.56 17 ALA B O 1
ATOM 1631 N N . VAL B 1 20 ? 45.229 68.327 118.734 1.00 56.47 18 VAL B N 1
ATOM 1632 C CA . VAL B 1 20 ? 44.914 67.377 119.806 1.00 54.70 18 VAL B CA 1
ATOM 1633 C C . VAL B 1 20 ? 44.320 66.069 119.268 1.00 54.07 18 VAL B C 1
ATOM 1634 O O . VAL B 1 20 ? 44.730 64.964 119.650 1.00 53.77 18 VAL B O 1
ATOM 1638 N N . LEU B 1 21 ? 43.357 66.195 118.368 1.00 52.67 19 LEU B N 1
ATOM 1639 C CA . LEU B 1 21 ? 42.770 65.015 117.764 1.00 51.67 19 LEU B CA 1
ATOM 1640 C C . LEU B 1 21 ? 43.839 64.250 117.013 1.00 52.09 19 LEU B C 1
ATOM 1641 O O . LEU B 1 21 ? 43.840 63.025 117.017 1.00 50.72 19 LEU B O 1
ATOM 1646 N N . ASP B 1 22 ? 44.754 64.982 116.381 1.00 52.96 20 ASP B N 1
ATOM 1647 C CA . ASP B 1 22 ? 45.844 64.352 115.653 1.00 55.45 20 ASP B CA 1
ATOM 1648 C C . ASP B 1 22 ? 46.754 63.519 116.586 1.00 55.49 20 ASP B C 1
ATOM 1649 O O . ASP B 1 22 ? 47.175 62.418 116.247 1.00 54.29 20 ASP B O 1
ATOM 1654 N N . GLN B 1 23 ? 47.023 64.071 117.766 1.00 56.73 21 GLN B N 1
ATOM 1655 C CA . GLN B 1 23 ? 47.726 63.382 118.862 1.00 57.65 21 GLN B CA 1
ATOM 1656 C C . GLN B 1 23 ? 47.010 62.127 119.316 1.00 56.88 21 GLN B C 1
ATOM 1657 O O . GLN B 1 23 ? 47.627 61.088 119.477 1.00 57.73 21 GLN B O 1
ATOM 1663 N N . ALA B 1 24 ? 45.704 62.247 119.549 1.00 56.89 22 ALA B N 1
ATOM 1664 C CA . ALA B 1 24 ? 44.857 61.123 119.925 1.00 56.50 22 ALA B CA 1
ATOM 1665 C C . ALA B 1 24 ? 44.921 59.973 118.896 1.00 56.98 22 ALA B C 1
ATOM 1666 O O . ALA B 1 24 ? 45.068 58.795 119.289 1.00 56.12 22 ALA B O 1
ATOM 1668 N N . LEU B 1 25 ? 44.811 60.318 117.600 1.00 55.85 23 LEU B N 1
ATOM 1669 C CA . LEU B 1 25 ? 44.914 59.331 116.523 1.00 56.35 23 LEU B CA 1
ATOM 1670 C C . LEU B 1 25 ? 46.273 58.654 116.538 1.00 57.11 23 LEU B C 1
ATOM 1671 O O . LEU B 1 25 ? 46.366 57.421 116.432 1.00 56.66 23 LEU B O 1
ATOM 1676 N N . ARG B 1 26 ? 47.315 59.480 116.637 1.00 57.71 24 ARG B N 1
ATOM 1677 C CA . ARG B 1 26 ? 48.689 58.991 116.670 1.00 59.25 24 ARG B CA 1
ATOM 1678 C C . ARG B 1 26 ? 48.956 58.060 117.866 1.00 59.29 24 ARG B C 1
ATOM 1679 O O . ARG B 1 26 ? 49.667 57.054 117.725 1.00 59.28 24 ARG B O 1
ATOM 1687 N N . LEU B 1 27 ? 48.360 58.375 119.019 1.00 59.72 25 LEU B N 1
ATOM 1688 C CA . LEU B 1 27 ? 48.463 57.508 120.184 1.00 59.80 25 LEU B CA 1
ATOM 1689 C C . LEU B 1 27 ? 47.922 56.117 119.886 1.00 60.18 25 LEU B C 1
ATOM 1690 O O . LEU B 1 27 ? 48.502 55.108 120.279 1.00 60.45 25 LEU B O 1
ATOM 1695 N N . LEU B 1 28 ? 46.786 56.080 119.207 1.00 60.90 26 LEU B N 1
ATOM 1696 C CA . LEU B 1 28 ? 46.082 54.836 118.893 1.00 60.59 26 LEU B CA 1
ATOM 1697 C C . LEU B 1 28 ? 46.823 54.010 117.848 1.00 60.54 26 LEU B C 1
ATOM 1698 O O . LEU B 1 28 ? 46.952 52.799 117.996 1.00 61.04 26 LEU B O 1
ATOM 1703 N N . VAL B 1 29 ? 47.280 54.666 116.780 1.00 60.42 27 VAL B N 1
ATOM 1704 C CA . VAL B 1 29 ? 48.092 54.016 115.750 1.00 59.54 27 VAL B CA 1
ATOM 1705 C C . VAL B 1 29 ? 49.364 53.443 116.377 1.00 60.45 27 VAL B C 1
ATOM 1706 O O . VAL B 1 29 ? 49.670 52.265 116.197 1.00 60.48 27 VAL B O 1
ATOM 1710 N N . GLU B 1 30 ? 50.076 54.275 117.140 1.00 60.89 28 GLU B N 1
ATOM 1711 C CA . GLU B 1 30 ? 51.344 53.884 117.771 1.00 61.47 28 GLU B CA 1
ATOM 1712 C C . GLU B 1 30 ? 51.194 52.907 118.945 1.00 61.37 28 GLU B C 1
ATOM 1713 O O . GLU B 1 30 ? 51.760 51.817 118.904 1.00 61.51 28 GLU B O 1
ATOM 1719 N N . GLY B 1 31 ? 50.420 53.269 119.962 1.00 61.89 29 GLY B N 1
ATOM 1720 C CA . GLY B 1 31 ? 50.340 52.453 121.182 1.00 62.66 29 GLY B CA 1
ATOM 1721 C C . GLY B 1 31 ? 49.043 51.712 121.454 1.00 63.55 29 GLY B C 1
ATOM 1722 O O . GLY B 1 31 ? 48.808 51.230 122.565 1.00 63.56 29 GLY B O 1
ATOM 1723 N N . GLY B 1 32 ? 48.179 51.612 120.457 1.00 64.33 30 GLY B N 1
ATOM 1724 C CA . GLY B 1 32 ? 46.913 50.893 120.642 1.00 65.66 30 GLY B CA 1
ATOM 1725 C C . GLY B 1 32 ? 45.961 51.508 121.655 1.00 66.16 30 GLY B C 1
ATOM 1726 O O . GLY B 1 32 ? 46.150 52.640 122.106 1.00 66.29 30 GLY B O 1
ATOM 1727 N N . GLU B 1 33 ? 44.945 50.733 122.024 1.00 67.47 31 GLU B N 1
ATOM 1728 C CA . GLU B 1 33 ? 43.927 51.146 122.993 1.00 68.51 31 GLU B CA 1
ATOM 1729 C C . GLU B 1 33 ? 44.437 51.500 124.385 1.00 68.84 31 GLU B C 1
ATOM 1730 O O . GLU B 1 33 ? 43.897 52.422 125.024 1.00 69.10 31 GLU B O 1
ATOM 1736 N N . LYS B 1 34 ? 45.435 50.747 124.868 1.00 68.71 32 LYS B N 1
ATOM 1737 C CA . LYS B 1 34 ? 46.079 50.994 126.181 1.00 68.58 32 LYS B CA 1
ATOM 1738 C C . LYS B 1 34 ? 46.531 52.463 126.314 1.00 67.78 32 LYS B C 1
ATOM 1739 O O . LYS B 1 34 ? 46.352 53.093 127.366 1.00 67.52 32 LYS B O 1
ATOM 1745 N N . ALA B 1 35 ? 47.106 52.980 125.222 1.00 67.13 33 ALA B N 1
ATOM 1746 C CA . ALA B 1 35 ? 47.638 54.340 125.117 1.00 66.81 33 ALA B CA 1
ATOM 1747 C C . ALA B 1 35 ? 46.549 55.405 124.998 1.00 66.63 33 ALA B C 1
ATOM 1748 O O . ALA B 1 35 ? 46.707 56.516 125.478 1.00 67.23 33 ALA B O 1
ATOM 1750 N N . LEU B 1 36 ? 45.449 55.077 124.338 1.00 67.01 34 LEU B N 1
ATOM 1751 C CA . LEU B 1 36 ? 44.366 56.045 124.172 1.00 66.70 34 LEU B CA 1
ATOM 1752 C C . LEU B 1 36 ? 43.556 56.209 125.470 1.00 65.74 34 LEU B C 1
ATOM 1753 O O . LEU B 1 36 ? 42.537 55.563 125.661 1.00 66.03 34 LEU B O 1
ATOM 1758 N N . THR B 1 37 ? 44.045 57.072 126.354 1.00 65.54 35 THR B N 1
ATOM 1759 C CA . THR B 1 37 ? 43.343 57.478 127.585 1.00 64.60 35 THR B CA 1
ATOM 1760 C C . THR B 1 37 ? 43.316 59.003 127.672 1.00 64.25 35 THR B C 1
ATOM 1761 O O . THR B 1 37 ? 44.117 59.684 127.022 1.00 64.84 35 THR B O 1
ATOM 1765 N N . THR B 1 38 ? 42.420 59.545 128.492 1.00 63.38 36 THR B N 1
ATOM 1766 C CA . THR B 1 38 ? 42.334 60.985 128.687 1.00 62.02 36 THR B CA 1
ATOM 1767 C C . THR B 1 38 ? 43.656 61.557 129.198 1.00 61.38 36 THR B C 1
ATOM 1768 O O . THR B 1 38 ? 44.086 62.667 128.786 1.00 60.11 36 THR B O 1
ATOM 1772 N N . SER B 1 39 ? 44.300 60.776 130.071 1.00 60.12 37 SER B N 1
ATOM 1773 C CA . SER B 1 39 ? 45.534 61.193 130.734 1.00 59.31 37 SER B CA 1
ATOM 1774 C C . SER B 1 39 ? 46.680 61.139 129.767 1.00 58.07 37 SER B C 1
ATOM 1775 O O . SER B 1 39 ? 47.427 62.095 129.659 1.00 58.20 37 SER B O 1
ATOM 1778 N N . GLY B 1 40 ? 46.828 60.005 129.089 1.00 57.61 38 GLY B N 1
ATOM 1779 C CA . GLY B 1 40 ? 47.795 59.886 127.982 1.00 58.13 38 GLY B CA 1
ATOM 1780 C C . GLY B 1 40 ? 47.651 60.978 126.917 1.00 57.83 38 GLY B C 1
ATOM 1781 O O . GLY B 1 40 ? 48.658 61.482 126.408 1.00 57.54 38 GLY B O 1
ATOM 1782 N N . LEU B 1 41 ? 46.402 61.340 126.593 1.00 57.40 39 LEU B N 1
ATOM 1783 C CA . LEU B 1 41 ? 46.103 62.438 125.635 1.00 57.20 39 LEU B CA 1
ATOM 1784 C C . LEU B 1 41 ? 46.452 63.814 126.215 1.00 56.88 39 LEU B C 1
ATOM 1785 O O . LEU B 1 41 ? 47.092 64.626 125.561 1.00 56.87 39 LEU B O 1
ATOM 1790 N N . ALA B 1 42 ? 46.046 64.058 127.458 1.00 57.64 40 ALA B N 1
ATOM 1791 C CA . ALA B 1 42 ? 46.430 65.289 128.158 1.00 56.95 40 ALA B CA 1
ATOM 1792 C C . ALA B 1 42 ? 47.953 65.480 128.154 1.00 57.34 40 ALA B C 1
ATOM 1793 O O . ALA B 1 42 ? 48.450 66.593 127.939 1.00 56.69 40 ALA B O 1
ATOM 1795 N N . ARG B 1 43 ? 48.677 64.379 128.374 1.00 57.12 41 ARG B N 1
ATOM 1796 C CA . ARG B 1 43 ? 50.141 64.388 128.441 1.00 56.36 41 ARG B CA 1
ATOM 1797 C C . ARG B 1 43 ? 50.759 64.570 127.050 1.00 56.32 41 ARG B C 1
ATOM 1798 O O . ARG B 1 43 ? 51.658 65.386 126.866 1.00 55.86 41 ARG B O 1
ATOM 1806 N N . ALA B 1 44 ? 50.281 63.791 126.085 1.00 56.49 42 ALA B N 1
ATOM 1807 C CA . ALA B 1 44 ? 50.805 63.828 124.716 1.00 57.38 42 ALA B CA 1
ATOM 1808 C C . ALA B 1 44 ? 50.605 65.198 124.034 1.00 57.43 42 ALA B C 1
ATOM 1809 O O . ALA B 1 44 ? 51.470 65.671 123.309 1.00 57.40 42 ALA B O 1
ATOM 1811 N N . ALA B 1 45 ? 49.444 65.797 124.280 1.00 57.97 43 ALA B N 1
ATOM 1812 C CA . ALA B 1 45 ? 48.981 67.019 123.624 1.00 59.36 43 ALA B CA 1
ATOM 1813 C C . ALA B 1 45 ? 49.238 68.257 124.480 1.00 60.29 43 ALA B C 1
ATOM 1814 O O . ALA B 1 45 ? 48.955 69.367 124.057 1.00 60.35 43 ALA B O 1
ATOM 1816 N N . ASN B 1 46 ? 49.786 68.065 125.684 1.00 61.97 44 ASN B N 1
ATOM 1817 C CA . ASN B 1 46 ? 50.046 69.188 126.614 1.00 62.96 44 ASN B CA 1
ATOM 1818 C C . ASN B 1 46 ? 48.813 70.085 126.779 1.00 63.90 44 ASN B C 1
ATOM 1819 O O . ASN B 1 46 ? 48.874 71.306 126.695 1.00 63.00 44 ASN B O 1
ATOM 1824 N N . CYS B 1 47 ? 47.685 69.420 127.005 1.00 65.11 45 CYS B N 1
ATOM 1825 C CA A CYS B 1 47 ? 46.361 70.010 127.110 0.50 66.05 45 CYS B CA 1
ATOM 1826 C CA B CYS B 1 47 ? 46.455 70.152 127.227 0.50 66.11 45 CYS B CA 1
ATOM 1827 C C . CYS B 1 47 ? 45.795 69.649 128.494 1.00 66.64 45 CYS B C 1
ATOM 1828 O O . CYS B 1 47 ? 45.957 68.496 128.902 1.00 67.30 45 CYS B O 1
ATOM 1833 N N . SER B 1 48 ? 45.101 70.552 129.190 1.00 67.07 46 SER B N 1
ATOM 1834 C CA . SER B 1 48 ? 44.535 70.135 130.484 1.00 68.85 46 SER B CA 1
ATOM 1835 C C . SER B 1 48 ? 43.559 68.974 130.254 1.00 69.62 46 SER B C 1
ATOM 1836 O O . SER B 1 48 ? 42.935 68.907 129.189 1.00 69.89 46 SER B O 1
ATOM 1839 N N . LYS B 1 49 ? 43.462 68.050 131.220 1.00 70.34 47 LYS B N 1
ATOM 1840 C CA . LYS B 1 49 ? 42.448 67.008 131.152 1.00 70.91 47 LYS B CA 1
ATOM 1841 C C . LYS B 1 49 ? 41.127 67.735 131.006 1.00 71.20 47 LYS B C 1
ATOM 1842 O O . LYS B 1 49 ? 40.235 67.287 130.284 1.00 71.47 47 LYS B O 1
ATOM 1848 N N . GLU B 1 50 ? 41.061 68.900 131.642 1.00 71.48 48 GLU B N 1
ATOM 1849 C CA . GLU B 1 50 ? 39.850 69.698 131.749 1.00 72.20 48 GLU B CA 1
ATOM 1850 C C . GLU B 1 50 ? 39.317 70.244 130.427 1.00 71.90 48 GLU B C 1
ATOM 1851 O O . GLU B 1 50 ? 38.104 70.278 130.227 1.00 72.09 48 GLU B O 1
ATOM 1857 N N . SER B 1 51 ? 40.209 70.676 129.538 1.00 71.81 49 SER B N 1
ATOM 1858 C CA . SER B 1 51 ? 39.797 71.200 128.229 1.00 71.86 49 SER B CA 1
ATOM 1859 C C . SER B 1 51 ? 39.284 70.100 127.299 1.00 71.52 49 SER B C 1
ATOM 1860 O O . SER B 1 51 ? 38.385 70.326 126.483 1.00 71.11 49 SER B O 1
ATOM 1863 N N . LEU B 1 52 ? 39.861 68.909 127.443 1.00 71.40 50 LEU B N 1
ATOM 1864 C CA . LEU B 1 52 ? 39.478 67.758 126.646 1.00 70.94 50 LEU B CA 1
ATOM 1865 C C . LEU B 1 52 ? 38.046 67.448 126.952 1.00 71.81 50 LEU B C 1
ATOM 1866 O O . LEU B 1 52 ? 37.264 67.170 126.047 1.00 71.77 50 LEU B O 1
ATOM 1871 N N . TYR B 1 53 ? 37.711 67.523 128.236 1.00 72.79 51 TYR B N 1
ATOM 1872 C CA . TYR B 1 53 ? 36.370 67.224 128.722 1.00 74.14 51 TYR B CA 1
ATOM 1873 C C . TYR B 1 53 ? 35.310 68.229 128.260 1.00 74.26 51 TYR B C 1
ATOM 1874 O O . TYR B 1 53 ? 34.138 67.871 128.104 1.00 74.35 51 TYR B O 1
ATOM 1883 N N . LYS B 1 54 ? 35.701 69.486 128.059 1.00 74.24 52 LYS B N 1
ATOM 1884 C CA . LYS B 1 54 ? 34.726 70.478 127.613 1.00 73.90 52 LYS B CA 1
ATOM 1885 C C . LYS B 1 54 ? 34.625 70.527 126.093 1.00 73.66 52 LYS B C 1
ATOM 1886 O O . LYS B 1 54 ? 33.562 70.829 125.550 1.00 73.56 52 LYS B O 1
ATOM 1892 N N . TRP B 1 55 ? 35.723 70.191 125.418 1.00 73.36 53 TRP B N 1
ATOM 1893 C CA . TRP B 1 55 ? 35.766 70.194 123.953 1.00 73.33 53 TRP B CA 1
ATOM 1894 C C . TRP B 1 55 ? 35.035 69.019 123.304 1.00 72.54 53 TRP B C 1
ATOM 1895 O O . TRP B 1 55 ? 34.378 69.180 122.275 1.00 72.07 53 TRP B O 1
ATOM 1906 N N . PHE B 1 56 ? 35.168 67.845 123.912 1.00 71.88 54 PHE B N 1
ATOM 1907 C CA . PHE B 1 56 ? 34.753 66.586 123.303 1.00 71.50 54 PHE B CA 1
ATOM 1908 C C . PHE B 1 56 ? 33.719 65.855 124.148 1.00 71.84 54 PHE B C 1
ATOM 1909 O O . PHE B 1 56 ? 33.070 64.929 123.672 1.00 71.71 54 PHE B O 1
ATOM 1917 N N . GLY B 1 57 ? 33.565 66.293 125.399 1.00 72.00 55 GLY B N 1
ATOM 1918 C CA . GLY B 1 57 ? 32.779 65.564 126.393 1.00 72.24 55 GLY B CA 1
ATOM 1919 C C . GLY B 1 57 ? 33.539 64.337 126.863 1.00 72.31 55 GLY B C 1
ATOM 1920 O O . GLY B 1 57 ? 34.771 64.355 126.967 1.00 72.98 55 GLY B O 1
ATOM 1921 N N . ASP B 1 58 ? 32.802 63.263 127.115 1.00 71.98 56 ASP B N 1
ATOM 1922 C CA . ASP B 1 58 ? 33.365 61.997 127.582 1.00 71.60 56 ASP B CA 1
ATOM 1923 C C . ASP B 1 58 ? 34.235 61.296 126.526 1.00 71.39 56 ASP B C 1
ATOM 1924 O O . ASP B 1 58 ? 34.641 61.898 125.522 1.00 71.45 56 ASP B O 1
ATOM 1929 N N . ARG B 1 59 ? 34.499 60.013 126.768 1.00 70.80 57 ARG B N 1
ATOM 1930 C CA . ARG B 1 59 ? 35.351 59.190 125.928 1.00 70.12 57 ARG B CA 1
ATOM 1931 C C . ARG B 1 59 ? 34.689 59.008 124.572 1.00 69.31 57 ARG B C 1
ATOM 1932 O O . ARG B 1 59 ? 35.369 59.043 123.546 1.00 69.19 57 ARG B O 1
ATOM 1940 N N . ASP B 1 60 ? 33.364 58.841 124.578 1.00 67.55 58 ASP B N 1
ATOM 1941 C CA . ASP B 1 60 ? 32.600 58.678 123.353 1.00 66.27 58 ASP B CA 1
ATOM 1942 C C . ASP B 1 60 ? 32.626 59.909 122.431 1.00 65.49 58 ASP B C 1
ATOM 1943 O O . ASP B 1 60 ? 32.671 59.777 121.201 1.00 65.42 58 ASP B O 1
ATOM 1948 N N . GLY B 1 61 ? 32.597 61.100 123.025 1.00 63.91 59 GLY B N 1
ATOM 1949 C CA . GLY B 1 61 ? 32.683 62.346 122.265 1.00 62.24 59 GLY B CA 1
ATOM 1950 C C . GLY B 1 61 ? 34.030 62.533 121.589 1.00 60.65 59 GLY B C 1
ATOM 1951 O O . GLY B 1 61 ? 34.128 63.095 120.508 1.00 60.98 59 GLY B O 1
ATOM 1952 N N . LEU B 1 62 ? 35.066 62.045 122.242 1.00 59.36 60 LEU B N 1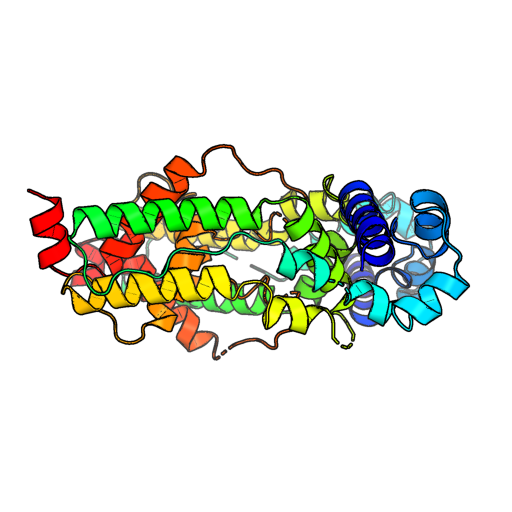
ATOM 1953 C CA . LEU B 1 62 ? 36.422 62.143 121.756 1.00 58.20 60 LEU B CA 1
ATOM 1954 C C . LEU B 1 62 ? 36.617 61.226 120.574 1.00 57.32 60 LEU B C 1
ATOM 1955 O O . LEU B 1 62 ? 37.148 61.651 119.544 1.00 56.71 60 LEU B O 1
ATOM 1960 N N . LEU B 1 63 ? 36.209 59.966 120.754 1.00 56.74 61 LEU B N 1
ATOM 1961 C CA . LEU B 1 63 ? 36.206 58.977 119.681 1.00 56.78 61 LEU B CA 1
ATOM 1962 C C . LEU B 1 63 ? 35.409 59.496 118.485 1.00 55.80 61 LEU B C 1
ATOM 1963 O O . LEU B 1 63 ? 35.947 59.543 117.398 1.00 55.53 61 LEU B O 1
ATOM 1968 N N . ALA B 1 64 ? 34.163 59.928 118.693 1.00 54.42 62 ALA B N 1
ATOM 1969 C CA . ALA B 1 64 ? 33.427 60.622 117.645 1.00 53.77 62 ALA B CA 1
ATOM 1970 C C . ALA B 1 64 ? 34.243 61.720 116.918 1.00 53.78 62 ALA B C 1
ATOM 1971 O O . ALA B 1 64 ? 34.382 61.682 115.677 1.00 53.36 62 ALA B O 1
ATOM 1973 N N . ALA B 1 65 ? 34.754 62.694 117.673 1.00 53.30 63 ALA B N 1
ATOM 1974 C CA . ALA B 1 65 ? 35.553 63.810 117.118 1.00 54.19 63 ALA B CA 1
ATOM 1975 C C . ALA B 1 65 ? 36.767 63.305 116.346 1.00 55.22 63 ALA B C 1
ATOM 1976 O O . ALA B 1 65 ? 37.052 63.788 115.252 1.00 55.11 63 ALA B O 1
ATOM 1986 N N . ILE B 1 67 ? 37.035 60.503 114.744 1.00 56.89 65 ILE B N 1
ATOM 1987 C CA . ILE B 1 67 ? 36.513 60.042 113.450 1.00 57.55 65 ILE B CA 1
ATOM 1988 C C . ILE B 1 67 ? 36.152 61.185 112.492 1.00 58.13 65 ILE B C 1
ATOM 1989 O O . ILE B 1 67 ? 36.533 61.137 111.324 1.00 58.72 65 ILE B O 1
ATOM 1994 N N . THR B 1 68 ? 35.448 62.208 112.968 1.00 59.61 66 THR B N 1
ATOM 1995 C CA . THR B 1 68 ? 35.191 63.376 112.117 1.00 61.69 66 THR B CA 1
ATOM 1996 C C . THR B 1 68 ? 36.505 64.074 111.739 1.00 61.61 66 THR B C 1
ATOM 1997 O O . THR B 1 68 ? 36.683 64.495 110.593 1.00 62.17 66 THR B O 1
ATOM 2001 N N . PHE B 1 69 ? 37.452 64.162 112.662 1.00 61.97 67 PHE B N 1
ATOM 2002 C CA . PHE B 1 69 ? 38.740 64.756 112.283 1.00 61.53 67 PHE B CA 1
ATOM 2003 C C . PHE B 1 69 ? 39.386 63.971 111.140 1.00 61.11 67 PHE B C 1
ATOM 2004 O O . PHE B 1 69 ? 39.810 64.563 110.134 1.00 61.17 67 PHE B O 1
ATOM 2012 N N . GLN B 1 70 ? 39.461 62.654 111.285 1.00 60.51 68 GLN B N 1
ATOM 2013 C CA . GLN B 1 70 ? 40.054 61.861 110.245 1.00 62.64 68 GLN B CA 1
ATOM 2014 C C . GLN B 1 70 ? 39.259 62.009 108.909 1.00 63.15 68 GLN B C 1
ATOM 2015 O O . GLN B 1 70 ? 39.870 61.898 107.834 1.00 63.75 68 GLN B O 1
ATOM 2021 N N . GLN B 1 71 ? 37.947 62.337 108.977 1.00 63.93 69 GLN B N 1
ATOM 2022 C CA . GLN B 1 71 ? 37.105 62.651 107.757 1.00 64.03 69 GLN B CA 1
ATOM 2023 C C . GLN B 1 71 ? 37.636 63.876 107.027 1.00 65.11 69 GLN B C 1
ATOM 2024 O O . GLN B 1 71 ? 37.713 63.873 105.804 1.00 65.55 69 GLN B O 1
ATOM 2030 N N . SER B 1 72 ? 37.945 64.931 107.791 1.00 66.38 70 SER B N 1
ATOM 2031 C CA . SER B 1 72 ? 38.548 66.183 107.283 1.00 67.79 70 SER B CA 1
ATOM 2032 C C . SER B 1 72 ? 39.595 65.990 106.179 1.00 68.21 70 SER B C 1
ATOM 2033 O O . SER B 1 72 ? 39.699 66.821 105.280 1.00 68.20 70 SER B O 1
ATOM 2036 N N . LYS B 1 73 ? 40.381 64.914 106.275 1.00 68.97 71 LYS B N 1
ATOM 2037 C CA . LYS B 1 73 ? 41.502 64.670 105.345 1.00 69.26 71 LYS B CA 1
ATOM 2038 C C . LYS B 1 73 ? 41.071 64.122 103.980 1.00 69.62 71 LYS B C 1
ATOM 2039 O O . LYS B 1 73 ? 41.843 64.174 103.019 1.00 70.22 71 LYS B O 1
ATOM 2045 N N . VAL B 1 74 ? 39.848 63.598 103.893 1.00 69.74 72 VAL B N 1
ATOM 2046 C CA . VAL B 1 74 ? 39.296 63.125 102.623 1.00 69.64 72 VAL B CA 1
ATOM 2047 C C . VAL B 1 74 ? 38.967 64.327 101.723 1.00 69.55 72 VAL B C 1
ATOM 2048 O O . VAL B 1 74 ? 39.505 64.468 100.621 1.00 69.04 72 VAL B O 1
ATOM 2052 N N . ASP B 1 82 ? 29.335 70.402 86.819 1.00 72.73 80 ASP B N 1
ATOM 2053 C CA . ASP B 1 82 ? 28.168 69.530 87.009 1.00 72.94 80 ASP B CA 1
ATOM 2054 C C . ASP B 1 82 ? 28.221 68.240 86.214 1.00 72.76 80 ASP B C 1
ATOM 2055 O O . ASP B 1 82 ? 28.159 67.133 86.783 1.00 73.71 80 ASP B O 1
ATOM 2060 N N . ARG B 1 83 ? 28.277 68.398 84.893 1.00 71.60 81 ARG B N 1
ATOM 2061 C CA . ARG B 1 83 ? 28.225 67.269 83.985 1.00 71.01 81 ARG B CA 1
ATOM 2062 C C . ARG B 1 83 ? 29.620 66.911 83.449 1.00 68.68 81 ARG B C 1
ATOM 2063 O O . ARG B 1 83 ? 30.489 67.769 83.344 1.00 69.05 81 ARG B O 1
ATOM 2071 N N . VAL B 1 84 ? 29.835 65.628 83.179 1.00 65.80 82 VAL B N 1
ATOM 2072 C CA . VAL B 1 84 ? 31.155 65.107 82.803 1.00 63.03 82 VAL B CA 1
ATOM 2073 C C . VAL B 1 84 ? 31.163 64.557 81.384 1.00 60.66 82 VAL B C 1
ATOM 2074 O O . VAL B 1 84 ? 30.125 64.269 80.834 1.00 59.70 82 VAL B O 1
ATOM 2078 N N . SER B 1 85 ? 32.336 64.441 80.785 1.00 58.97 83 SER B N 1
ATOM 2079 C CA . SER B 1 85 ? 32.445 63.663 79.579 1.00 57.60 83 SER B CA 1
ATOM 2080 C C . SER B 1 85 ? 32.614 62.207 79.998 1.00 56.99 83 SER B C 1
ATOM 2081 O O . SER B 1 85 ? 32.784 61.914 81.191 1.00 56.01 83 SER B O 1
ATOM 2084 N N . ALA B 1 86 ? 32.565 61.306 79.019 1.00 55.41 84 ALA B N 1
ATOM 2085 C CA . ALA B 1 86 ? 32.812 59.890 79.287 1.00 54.72 84 ALA B CA 1
ATOM 2086 C C . ALA B 1 86 ? 34.232 59.595 79.798 1.00 53.67 84 ALA B C 1
ATOM 2087 O O . ALA B 1 86 ? 34.368 58.877 80.786 1.00 53.01 84 ALA B O 1
ATOM 2089 N N . PRO B 1 87 ? 35.285 60.117 79.112 1.00 53.09 85 PRO B N 1
ATOM 2090 C CA . PRO B 1 87 ? 36.654 60.089 79.637 1.00 52.21 85 PRO B CA 1
ATOM 2091 C C . PRO B 1 87 ? 36.817 60.698 81.029 1.00 51.32 85 PRO B C 1
ATOM 2092 O O . PRO B 1 87 ? 37.566 60.156 81.814 1.00 50.66 85 PRO B O 1
ATOM 2096 N N . GLN B 1 88 ? 36.170 61.830 81.316 1.00 50.74 86 GLN B N 1
ATOM 2097 C CA . GLN B 1 88 ? 36.194 62.376 82.685 1.00 51.48 86 GLN B CA 1
ATOM 2098 C C . GLN B 1 88 ? 35.554 61.433 83.673 1.00 49.29 86 GLN B C 1
ATOM 2099 O O . GLN B 1 88 ? 36.061 61.249 84.779 1.00 50.26 86 GLN B O 1
ATOM 2105 N N . LEU B 1 89 ? 34.407 60.876 83.306 1.00 48.00 87 LEU B N 1
ATOM 2106 C CA . LEU B 1 89 ? 33.728 59.931 84.196 1.00 47.17 87 LEU B CA 1
ATOM 2107 C C . LEU B 1 89 ? 34.612 58.741 84.538 1.00 46.21 87 LEU B C 1
ATOM 2108 O O . LEU B 1 89 ? 34.805 58.421 85.722 1.00 46.48 87 LEU B O 1
ATOM 2113 N N . ALA B 1 90 ? 35.163 58.113 83.515 1.00 45.48 88 ALA B N 1
ATOM 2114 C CA . ALA B 1 90 ? 36.003 56.916 83.690 1.00 45.81 88 ALA B CA 1
ATOM 2115 C C . ALA B 1 90 ? 37.172 57.282 84.594 1.00 46.02 88 ALA B C 1
ATOM 2116 O O . ALA B 1 90 ? 37.459 56.582 85.557 1.00 45.19 88 ALA B O 1
ATOM 2118 N N . ASP B 1 91 ? 37.798 58.420 84.295 1.00 46.33 89 ASP B N 1
ATOM 2119 C CA . ASP B 1 91 ? 38.923 58.912 85.062 1.00 47.11 89 ASP B CA 1
ATOM 2120 C C . ASP B 1 91 ? 38.626 59.287 86.537 1.00 46.86 89 ASP B C 1
ATOM 2121 O O . ASP B 1 91 ? 39.432 58.994 87.414 1.00 47.03 89 ASP B O 1
ATOM 2126 N N . HIS B 1 92 ? 37.516 59.987 86.792 1.00 46.22 90 HIS B N 1
ATOM 2127 C CA . HIS B 1 92 ? 37.094 60.302 88.177 1.00 45.99 90 HIS B CA 1
ATOM 2128 C C . HIS B 1 92 ? 36.814 59.028 88.964 1.00 44.53 90 HIS B C 1
ATOM 2129 O O . HIS B 1 92 ? 37.163 58.927 90.135 1.00 43.54 90 HIS B O 1
ATOM 2136 N N . LEU B 1 93 ? 36.160 58.071 88.311 1.00 43.75 91 LEU B N 1
ATOM 2137 C CA . LEU B 1 93 ? 35.850 56.802 88.916 1.00 43.05 91 LEU B CA 1
ATOM 2138 C C . LEU B 1 93 ? 37.135 56.043 89.272 1.00 44.21 91 LEU B C 1
ATOM 2139 O O . LEU B 1 93 ? 37.208 55.396 90.336 1.00 44.33 91 LEU B O 1
ATOM 2144 N N . GLU B 1 94 ? 38.131 56.087 88.391 1.00 43.75 92 GLU B N 1
ATOM 2145 C CA . GLU B 1 94 ? 39.408 55.424 88.657 1.00 44.67 92 GLU B CA 1
ATOM 2146 C C . GLU B 1 94 ? 40.124 56.128 89.821 1.00 43.53 92 GLU B C 1
ATOM 2147 O O . GLU B 1 94 ? 40.737 55.481 90.686 1.00 42.01 92 GLU B O 1
ATOM 2153 N N . VAL B 1 95 ? 40.033 57.461 89.854 1.00 43.93 93 VAL B N 1
ATOM 2154 C CA . VAL B 1 95 ? 40.712 58.210 90.931 1.00 42.42 93 VAL B CA 1
ATOM 2155 C C . VAL B 1 95 ? 40.017 57.866 92.245 1.00 42.14 93 VAL B C 1
ATOM 2156 O O . VAL B 1 95 ? 40.685 57.622 93.263 1.00 43.44 93 VAL B O 1
ATOM 2160 N N . PHE B 1 96 ? 38.687 57.848 92.243 1.00 40.75 94 PHE B N 1
ATOM 2161 C CA . PHE B 1 96 ? 37.936 57.405 93.431 1.00 41.44 94 PHE B CA 1
ATOM 2162 C C . PHE B 1 96 ? 38.400 56.069 93.977 1.00 40.55 94 PHE B C 1
ATOM 2163 O O . PHE B 1 96 ? 38.598 55.949 95.188 1.00 41.77 94 PHE B O 1
ATOM 2171 N N . ALA B 1 97 ? 38.523 55.058 93.102 1.00 40.17 95 ALA B N 1
ATOM 2172 C CA . ALA B 1 97 ? 38.844 53.694 93.535 1.00 40.24 95 ALA B CA 1
ATOM 2173 C C . ALA B 1 97 ? 40.221 53.612 94.139 1.00 41.59 95 ALA B C 1
ATOM 2174 O O . ALA B 1 97 ? 40.380 53.012 95.196 1.00 41.31 95 ALA B O 1
ATOM 2176 N N . HIS B 1 98 ? 41.189 54.308 93.512 1.00 43.22 96 HIS B N 1
ATOM 2177 C CA . HIS B 1 98 ? 42.559 54.398 94.011 1.00 42.81 96 HIS B CA 1
ATOM 2178 C C . HIS B 1 98 ? 42.610 55.048 95.397 1.00 43.06 96 HIS B C 1
ATOM 2179 O O . HIS B 1 98 ? 43.299 54.546 96.275 1.00 41.41 96 HIS B O 1
ATOM 2186 N N . ASP B 1 99 ? 41.888 56.167 95.562 1.00 44.03 97 ASP B N 1
ATOM 2187 C CA . ASP B 1 99 ? 41.802 56.900 96.820 1.00 43.64 97 ASP B CA 1
ATOM 2188 C C . ASP B 1 99 ? 41.174 56.057 97.894 1.00 43.19 97 ASP B C 1
ATOM 2189 O O . ASP B 1 99 ? 41.665 56.079 98.997 1.00 41.67 97 ASP B O 1
ATOM 2194 N N . LEU B 1 100 ? 40.053 55.369 97.571 1.00 43.00 98 LEU B N 1
ATOM 2195 C CA . LEU B 1 100 ? 39.435 54.400 98.481 1.00 43.11 98 LEU B CA 1
ATOM 2196 C C . LEU B 1 100 ? 40.447 53.339 99.006 1.00 43.05 98 LEU B C 1
ATOM 2197 O O . LEU B 1 100 ? 40.595 53.136 100.189 1.00 42.45 98 LEU B O 1
ATOM 2202 N N . LEU B 1 101 ? 41.154 52.695 98.094 1.00 44.05 99 LEU B N 1
ATOM 2203 C CA . LEU B 1 101 ? 42.129 51.678 98.499 1.00 44.88 99 LEU B CA 1
ATOM 2204 C C . LEU B 1 101 ? 43.222 52.255 99.365 1.00 45.23 99 LEU B C 1
ATOM 2205 O O . LEU B 1 101 ? 43.643 51.618 100.329 1.00 46.09 99 LEU B O 1
ATOM 2210 N N . ASP B 1 102 ? 43.668 53.468 99.031 1.00 45.74 100 ASP B N 1
ATOM 2211 C CA . ASP B 1 102 ? 44.676 54.179 99.835 1.00 47.40 100 ASP B CA 1
ATOM 2212 C C . ASP B 1 102 ? 44.171 54.423 101.260 1.00 47.49 100 ASP B C 1
ATOM 2213 O O . ASP B 1 102 ? 44.910 54.241 102.219 1.00 48.07 100 ASP B O 1
ATOM 2218 N N . VAL B 1 103 ? 42.926 54.878 101.389 1.00 47.40 101 VAL B N 1
ATOM 2219 C CA . VAL B 1 103 ? 42.276 55.005 102.713 1.00 47.01 101 VAL B CA 1
ATOM 2220 C C . VAL B 1 103 ? 42.201 53.675 103.501 1.00 46.96 101 VAL B C 1
ATOM 2221 O O . VAL B 1 103 ? 42.575 53.619 104.694 1.00 48.06 101 VAL B O 1
ATOM 2225 N N . LEU B 1 104 ? 41.728 52.608 102.857 1.00 46.28 102 LEU B N 1
ATOM 2226 C CA . LEU B 1 104 ? 41.559 51.349 103.574 1.00 45.05 102 LEU B CA 1
ATOM 2227 C C . LEU B 1 104 ? 42.910 50.738 104.001 1.00 46.26 102 LEU B C 1
ATOM 2228 O O . LEU B 1 104 ? 43.014 50.125 105.062 1.00 45.66 102 LEU B O 1
ATOM 2233 N N . ALA B 1 105 ? 43.929 50.932 103.161 1.00 46.06 103 ALA B N 1
ATOM 2234 C CA . ALA B 1 105 ? 45.294 50.469 103.420 1.00 47.53 103 ALA B CA 1
ATOM 2235 C C . ALA B 1 105 ? 46.061 51.356 104.400 1.00 47.63 103 ALA B C 1
ATOM 2236 O O . ALA B 1 105 ? 47.179 51.006 104.810 1.00 47.68 103 ALA B O 1
ATOM 2238 N N . GLY B 1 106 ? 45.471 52.491 104.771 1.00 47.30 104 GLY B N 1
ATOM 2239 C CA . GLY B 1 106 ? 46.177 53.478 105.585 1.00 48.70 104 GLY B CA 1
ATOM 2240 C C . GLY B 1 106 ? 46.245 53.041 107.040 1.00 49.09 104 GLY B C 1
ATOM 2241 O O . GLY B 1 106 ? 45.357 52.337 107.515 1.00 48.24 104 GLY B O 1
ATOM 2242 N N . ASP B 1 107 ? 47.275 53.471 107.768 1.00 50.15 105 ASP B N 1
ATOM 2243 C CA . ASP B 1 107 ? 47.455 52.974 109.148 1.00 51.44 105 ASP B CA 1
ATOM 2244 C C . ASP B 1 107 ? 46.402 53.481 110.174 1.00 50.37 105 ASP B C 1
ATOM 2245 O O . ASP B 1 107 ? 46.084 52.779 111.138 1.00 49.87 105 ASP B O 1
ATOM 2250 N N . VAL B 1 108 ? 45.850 54.674 109.947 1.00 50.05 106 VAL B N 1
ATOM 2251 C CA . VAL B 1 108 ? 44.791 55.218 110.824 1.00 50.16 106 VAL B CA 1
ATOM 2252 C C . VAL B 1 108 ? 43.512 54.400 110.672 1.00 49.14 106 VAL B C 1
ATOM 2253 O O . VAL B 1 108 ? 42.887 54.002 111.671 1.00 49.90 106 VAL B O 1
ATOM 2257 N N . SER B 1 109 ? 43.109 54.189 109.433 1.00 47.16 107 SER B N 1
ATOM 2258 C CA . SER B 1 109 ? 41.928 53.375 109.149 1.00 46.68 107 SER B CA 1
ATOM 2259 C C . SER B 1 109 ? 42.082 51.922 109.636 1.00 45.28 107 SER B C 1
ATOM 2260 O O . SER B 1 109 ? 41.166 51.350 110.234 1.00 44.55 107 SER B O 1
ATOM 2263 N N . LEU B 1 110 ? 43.241 51.341 109.410 1.00 45.16 108 LEU B N 1
ATOM 2264 C CA . LEU B 1 110 ? 43.490 49.992 109.893 1.00 46.66 108 LEU B CA 1
ATOM 2265 C C . LEU B 1 110 ? 43.418 49.892 111.441 1.00 47.72 108 LEU B C 1
ATOM 2266 O O . LEU B 1 110 ? 42.768 48.975 111.982 1.00 48.97 108 LEU B O 1
ATOM 2271 N N . ALA B 1 111 ? 44.002 50.881 112.126 1.00 47.32 109 ALA B N 1
ATOM 2272 C CA . ALA B 1 111 ? 43.985 50.990 113.591 1.00 47.15 109 ALA B CA 1
ATOM 2273 C C . ALA B 1 111 ? 42.592 51.263 114.172 1.00 46.60 109 ALA B C 1
ATOM 2274 O O . ALA B 1 111 ? 42.236 50.692 115.169 1.00 47.71 109 ALA B O 1
ATOM 2276 N N . LEU B 1 112 ? 41.818 52.148 113.559 1.00 45.48 110 LEU B N 1
ATOM 2277 C CA . LEU B 1 112 ? 40.478 52.425 114.040 1.00 44.86 110 LEU B CA 1
ATOM 2278 C C . LEU B 1 112 ? 39.606 51.157 113.900 1.00 45.34 110 LEU B C 1
ATOM 2279 O O . LEU B 1 112 ? 38.890 50.769 114.829 1.00 44.80 110 LEU B O 1
ATOM 2284 N N . ASN B 1 113 ? 39.721 50.488 112.750 1.00 45.29 111 ASN B N 1
ATOM 2285 C CA . ASN B 1 113 ? 38.883 49.349 112.461 1.00 45.69 111 ASN B CA 1
ATOM 2286 C C . ASN B 1 113 ? 39.331 48.130 113.250 1.00 46.29 111 ASN B C 1
ATOM 2287 O O . ASN B 1 113 ? 38.503 47.396 113.734 1.00 46.99 111 ASN B O 1
ATOM 2292 N N . ARG B 1 114 ? 40.632 47.902 113.343 1.00 47.25 112 ARG B N 1
ATOM 2293 C CA . ARG B 1 114 ? 41.162 46.845 1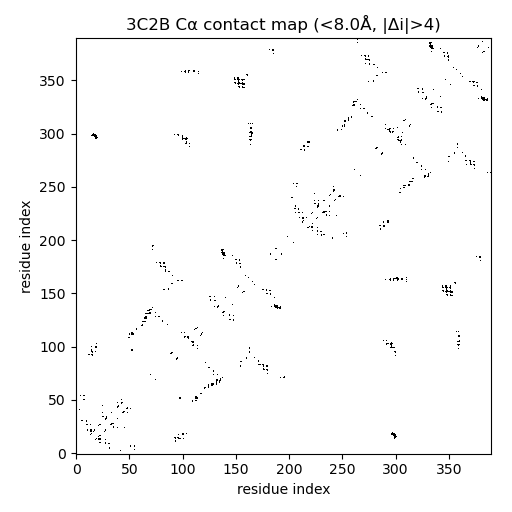14.218 1.00 49.83 112 ARG B CA 1
ATOM 2294 C C . ARG B 1 114 ? 40.745 47.017 115.668 1.00 50.41 112 ARG B C 1
ATOM 2295 O O . ARG B 1 114 ? 40.389 46.047 116.332 1.00 51.17 112 ARG B O 1
ATOM 2303 N N . LEU B 1 115 ? 40.783 48.234 116.164 1.00 51.26 113 LEU B N 1
ATOM 2304 C CA . LEU B 1 115 ? 40.340 48.463 117.544 1.00 52.03 113 LEU B CA 1
ATOM 2305 C C . LEU B 1 115 ? 38.840 48.140 117.659 1.00 52.67 113 LEU B C 1
ATOM 2306 O O . LEU B 1 115 ? 38.455 47.362 118.539 1.00 53.17 113 LEU B O 1
ATOM 2311 N N . ALA B 1 116 ? 38.019 48.685 116.753 1.00 51.54 114 ALA B N 1
ATOM 2312 C CA . ALA B 1 116 ? 36.586 48.546 116.901 1.00 51.29 114 ALA B CA 1
ATOM 2313 C C . ALA B 1 116 ? 36.191 47.067 116.734 1.00 51.88 114 ALA B C 1
ATOM 2314 O O . ALA B 1 116 ? 35.345 46.556 117.455 1.00 51.73 114 ALA B O 1
ATOM 2316 N N . ILE B 1 117 ? 36.816 46.399 115.773 1.00 51.61 115 ILE B N 1
ATOM 2317 C CA . ILE B 1 117 ? 36.532 45.012 115.506 1.00 52.29 115 ILE B CA 1
ATOM 2318 C C . ILE B 1 117 ? 37.092 44.105 116.598 1.00 53.77 115 ILE B C 1
ATOM 2319 O O . ILE B 1 117 ? 36.413 43.168 117.011 1.00 53.43 115 ILE B O 1
ATOM 2324 N N . GLY B 1 118 ? 38.312 44.397 117.052 1.00 55.82 116 GLY B N 1
ATOM 2325 C CA . GLY B 1 118 ? 39.033 43.532 117.967 1.00 59.01 116 GLY B CA 1
ATOM 2326 C C . GLY B 1 118 ? 38.294 43.460 119.287 1.00 61.48 116 GLY B C 1
ATOM 2327 O O . GLY B 1 118 ? 38.422 42.474 120.039 1.00 62.22 116 GLY B O 1
ATOM 2328 N N . GLN B 1 119 ? 37.509 44.503 119.567 1.00 62.59 117 GLN B N 1
ATOM 2329 C CA . GLN B 1 119 ? 36.862 44.614 120.867 1.00 64.01 117 GLN B CA 1
ATOM 2330 C C . GLN B 1 119 ? 35.403 44.236 120.781 1.00 63.67 117 GLN B C 1
ATOM 2331 O O . GLN B 1 119 ? 34.757 44.051 121.812 1.00 63.62 117 GLN B O 1
ATOM 2337 N N . ALA B 1 120 ? 34.899 44.072 119.555 1.00 62.06 118 ALA B N 1
ATOM 2338 C CA . ALA B 1 120 ? 33.514 43.677 119.374 1.00 61.51 118 ALA B CA 1
ATOM 2339 C C . ALA B 1 120 ? 33.192 42.257 119.871 1.00 60.54 118 ALA B C 1
ATOM 2340 O O . ALA B 1 120 ? 34.035 41.352 119.861 1.00 58.96 118 ALA B O 1
ATOM 2342 N N . SER B 1 121 ? 31.960 42.087 120.326 1.00 60.51 119 SER B N 1
ATOM 2343 C CA . SER B 1 121 ? 31.380 40.761 120.485 1.00 60.63 119 SER B CA 1
ATOM 2344 C C . SER B 1 121 ? 30.303 40.636 119.420 1.00 60.74 119 SER B C 1
ATOM 2345 O O . SER B 1 121 ? 30.149 41.528 118.587 1.00 60.93 119 SER B O 1
ATOM 2348 N N . ARG B 1 122 ? 29.569 39.530 119.433 1.00 61.48 120 ARG B N 1
ATOM 2349 C CA . ARG B 1 122 ? 28.324 39.417 118.690 1.00 62.42 120 ARG B CA 1
ATOM 2350 C C . ARG B 1 122 ? 27.508 40.725 118.702 1.00 61.82 120 ARG B C 1
ATOM 2351 O O . ARG B 1 122 ? 26.816 41.051 117.730 1.00 61.43 120 ARG B O 1
ATOM 2359 N N . ASP B 1 123 ? 27.595 41.458 119.811 1.00 61.80 121 ASP B N 1
ATOM 2360 C CA A ASP B 1 123 ? 26.862 42.697 120.066 0.50 61.57 121 ASP B CA 1
ATOM 2361 C CA B ASP B 1 123 ? 26.804 42.685 119.897 0.50 61.80 121 ASP B CA 1
ATOM 2362 C C . ASP B 1 123 ? 27.586 43.964 119.604 1.00 61.64 121 ASP B C 1
ATOM 2363 O O . ASP B 1 123 ? 27.156 45.067 119.931 1.00 62.21 121 ASP B O 1
ATOM 2372 N N . GLY B 1 124 ? 28.710 43.815 118.908 1.00 61.84 122 GLY B N 1
ATOM 2373 C CA . GLY B 1 124 ? 29.480 44.982 118.438 1.00 61.54 122 GLY B CA 1
ATOM 2374 C C . GLY B 1 124 ? 30.284 45.649 119.522 1.00 60.95 122 GLY B C 1
ATOM 2375 O O . GLY B 1 124 ? 30.650 45.010 120.487 1.00 61.04 122 GLY B O 1
ATOM 2376 N N . SER B 1 125 ? 30.536 46.941 119.349 1.00 60.91 123 SER B N 1
ATOM 2377 C CA . SER B 1 125 ? 31.211 47.788 120.323 1.00 60.56 123 SER B CA 1
ATOM 2378 C C . SER B 1 125 ? 30.772 49.215 120.031 1.00 60.40 123 SER B C 1
ATOM 2379 O O . SER B 1 125 ? 30.238 49.490 118.976 1.00 60.63 123 SER B O 1
ATOM 2382 N N . LYS B 1 126 ? 30.987 50.111 120.969 1.00 60.12 124 LYS B N 1
ATOM 2383 C CA . LYS B 1 126 ? 30.631 51.524 120.792 1.00 60.14 124 LYS B CA 1
ATOM 2384 C C . LYS B 1 126 ? 31.382 52.199 119.621 1.00 59.35 124 LYS B C 1
ATOM 2385 O O . LYS B 1 126 ? 30.767 52.903 118.802 1.00 57.95 124 LYS B O 1
ATOM 2391 N N . LEU B 1 127 ? 32.702 51.977 119.567 1.00 58.55 125 LEU B N 1
ATOM 2392 C CA . LEU B 1 127 ? 33.518 52.427 118.453 1.00 58.03 125 LEU B CA 1
ATOM 2393 C C . LEU B 1 127 ? 33.014 51.845 117.143 1.00 57.62 125 LEU B C 1
ATOM 2394 O O . LEU B 1 127 ? 32.976 52.529 116.135 1.00 57.05 125 LEU B O 1
ATOM 2399 N N . GLY B 1 128 ? 32.630 50.575 117.175 1.00 57.00 126 GLY B N 1
ATOM 2400 C CA . GLY B 1 128 ? 32.002 49.943 116.043 1.00 57.43 126 GLY B CA 1
ATOM 2401 C C . GLY B 1 128 ? 30.777 50.702 115.553 1.00 57.40 126 GLY B C 1
ATOM 2402 O O . GLY B 1 128 ? 30.621 50.886 114.345 1.00 58.60 126 GLY B O 1
ATOM 2403 N N . ASP B 1 129 ? 29.906 51.118 116.478 1.00 56.88 127 ASP B N 1
ATOM 2404 C CA . ASP B 1 129 ? 28.716 51.931 116.175 1.00 56.70 127 ASP B CA 1
ATOM 2405 C C . ASP B 1 129 ? 29.111 53.216 115.430 1.00 56.03 127 ASP B C 1
ATOM 2406 O O . ASP B 1 129 ? 28.518 53.561 114.383 1.00 55.47 127 ASP B O 1
ATOM 2411 N N . LEU B 1 130 ? 30.110 53.910 115.985 1.00 54.58 128 LEU B N 1
ATOM 2412 C CA . LEU B 1 130 ? 30.605 55.149 115.422 1.00 55.16 128 LEU B CA 1
ATOM 2413 C C . LEU B 1 130 ? 31.139 54.979 113.999 1.00 54.64 128 LEU B C 1
ATOM 2414 O O . LEU B 1 130 ? 30.776 55.726 113.131 1.00 54.91 128 LEU B O 1
ATOM 2419 N N . LEU B 1 131 ? 31.971 53.980 113.752 1.00 55.16 129 LEU B N 1
ATOM 2420 C CA . LEU B 1 131 ? 32.466 53.731 112.375 1.00 55.49 129 LEU B CA 1
ATOM 2421 C C . LEU B 1 131 ? 31.370 53.307 111.354 1.00 55.41 129 LEU B C 1
ATOM 2422 O O . LEU B 1 131 ? 31.402 53.696 110.184 1.00 55.60 129 LEU B O 1
ATOM 2427 N N . LEU B 1 132 ? 30.420 52.485 111.787 1.00 55.63 130 LEU B N 1
ATOM 2428 C CA . LEU B 1 132 ? 29.281 52.078 110.926 1.00 55.81 130 LEU B CA 1
ATOM 2429 C C . LEU B 1 132 ? 28.477 53.329 110.531 1.00 56.62 130 LEU B C 1
ATOM 2430 O O . LEU B 1 132 ? 27.967 53.432 109.410 1.00 57.04 130 LEU B O 1
ATOM 2435 N N . GLU B 1 133 ? 28.410 54.295 111.455 1.00 55.81 131 GLU B N 1
ATOM 2436 C CA . GLU B 1 133 ? 27.689 55.553 111.261 1.00 55.89 131 GLU B CA 1
ATOM 2437 C C . GLU B 1 133 ? 28.448 56.563 110.433 1.00 54.96 131 GLU B C 1
ATOM 2438 O O . GLU B 1 133 ? 27.922 57.045 109.439 1.00 55.71 131 GLU B O 1
ATOM 2444 N N . ARG B 1 134 ? 29.682 56.884 110.827 1.00 54.01 132 ARG B N 1
ATOM 2445 C CA . ARG B 1 134 ? 30.392 58.048 110.267 1.00 53.58 132 ARG B CA 1
ATOM 2446 C C . ARG B 1 134 ? 31.783 57.819 109.640 1.00 52.43 132 ARG B C 1
ATOM 2447 O O . ARG B 1 134 ? 32.425 58.774 109.178 1.00 52.03 132 ARG B O 1
ATOM 2455 N N . GLY B 1 135 ? 32.254 56.576 109.660 1.00 50.86 133 GLY B N 1
ATOM 2456 C CA . GLY B 1 135 ? 33.648 56.270 109.356 1.00 49.76 133 GLY B CA 1
ATOM 2457 C C . GLY B 1 135 ? 34.017 56.467 107.898 1.00 49.46 133 GLY B C 1
ATOM 2458 O O . GLY B 1 135 ? 35.184 56.683 107.576 1.00 50.01 133 GLY B O 1
ATOM 2459 N N . ARG B 1 136 ? 33.039 56.436 107.015 1.00 47.29 134 ARG B N 1
ATOM 2460 C CA . ARG B 1 136 ? 33.360 56.597 105.615 1.00 48.25 134 ARG B CA 1
ATOM 2461 C C . ARG B 1 136 ? 32.457 57.634 104.967 1.00 46.74 134 ARG B C 1
ATOM 2462 O O . ARG B 1 136 ? 32.146 57.549 103.778 1.00 47.18 134 ARG B O 1
ATOM 2470 N N . ARG B 1 137 ? 32.008 58.606 105.740 1.00 45.15 135 ARG B N 1
ATOM 2471 C CA . ARG B 1 137 ? 31.010 59.527 105.240 1.00 45.70 135 ARG B CA 1
ATOM 2472 C C . ARG B 1 137 ? 31.421 60.342 103.987 1.00 44.62 135 ARG B C 1
ATOM 2473 O O . ARG B 1 137 ? 30.682 60.386 103.013 1.00 44.43 135 ARG B O 1
ATOM 2481 N N . GLN B 1 138 ? 32.580 60.988 104.034 1.00 43.55 136 GLN B N 1
ATOM 2482 C CA . GLN B 1 138 ? 33.054 61.787 102.927 1.00 43.27 136 GLN B CA 1
ATOM 2483 C C . GLN B 1 138 ? 33.369 60.958 101.687 1.00 43.03 136 GLN B C 1
ATOM 2484 O O . GLN B 1 138 ? 33.059 61.375 100.600 1.00 43.06 136 GLN B O 1
ATOM 2490 N N . ILE B 1 139 ? 34.008 59.801 101.839 1.00 42.99 137 ILE B N 1
ATOM 2491 C CA . ILE B 1 139 ? 34.140 58.841 100.727 1.00 43.54 137 ILE B CA 1
ATOM 2492 C C . ILE B 1 139 ? 32.785 58.466 100.082 1.00 42.77 137 ILE B C 1
ATOM 2493 O O . ILE B 1 139 ? 32.607 58.499 98.873 1.00 42.36 137 ILE B O 1
ATOM 2498 N N . ASP B 1 140 ? 31.841 58.064 100.896 1.00 42.74 138 ASP B N 1
ATOM 2499 C CA . ASP B 1 140 ? 30.549 57.634 100.388 1.00 43.78 138 ASP B CA 1
ATOM 2500 C C . ASP B 1 140 ? 29.804 58.754 99.637 1.00 43.93 138 ASP B C 1
ATOM 2501 O O . ASP B 1 140 ? 29.202 58.486 98.602 1.00 42.77 138 ASP B O 1
ATOM 2506 N N . ARG B 1 141 ? 29.872 59.984 100.164 1.00 43.55 139 ARG B N 1
ATOM 2507 C CA . ARG B 1 141 ? 29.326 61.172 99.504 1.00 44.76 139 ARG B CA 1
ATOM 2508 C C . ARG B 1 141 ? 30.016 61.419 98.161 1.00 43.64 139 ARG B C 1
ATOM 2509 O O . ARG B 1 141 ? 29.359 61.765 97.168 1.00 41.92 139 ARG B O 1
ATOM 2517 N N . ARG B 1 142 ? 31.343 61.267 98.125 1.00 41.68 140 ARG B N 1
ATOM 2518 C CA . ARG B 1 142 ? 32.041 61.471 96.858 1.00 41.47 140 ARG B CA 1
ATOM 2519 C C . ARG B 1 142 ? 31.581 60.438 95.789 1.00 39.84 140 ARG B C 1
ATOM 2520 O O . ARG B 1 142 ? 31.301 60.789 94.666 1.00 38.88 140 ARG B O 1
ATOM 2528 N N . ALA B 1 143 ? 31.443 59.171 96.186 1.00 39.55 141 ALA B N 1
ATOM 2529 C CA . ALA B 1 143 ? 30.951 58.084 95.343 1.00 38.85 141 ALA B CA 1
ATOM 2530 C C . ALA B 1 143 ? 29.522 58.366 94.820 1.00 38.90 141 ALA B C 1
ATOM 2531 O O . ALA B 1 143 ? 29.257 58.246 93.626 1.00 35.68 141 ALA B O 1
ATOM 2533 N N . ARG B 1 144 ? 28.630 58.744 95.738 1.00 39.72 142 ARG B N 1
ATOM 2534 C CA . ARG B 1 144 ? 27.259 59.140 95.377 1.00 40.86 142 ARG B CA 1
ATOM 2535 C C . ARG B 1 144 ? 27.239 60.270 94.334 1.00 40.63 142 ARG B C 1
ATOM 2536 O O . ARG B 1 144 ? 26.564 60.162 93.303 1.00 40.73 142 ARG B O 1
ATOM 2544 N N . GLY B 1 145 ? 28.012 61.333 94.588 1.00 40.13 143 GLY B N 1
ATOM 2545 C CA . GLY B 1 145 ? 28.070 62.457 93.685 1.00 40.03 143 GLY B CA 1
ATOM 2546 C C . GLY B 1 145 ? 28.506 62.032 92.299 1.00 40.42 143 GLY B C 1
ATOM 2547 O O . GLY B 1 145 ? 27.858 62.339 91.300 1.00 40.18 143 GLY B O 1
ATOM 2548 N N . LEU B 1 146 ? 29.577 61.251 92.247 1.00 40.47 144 LEU B N 1
ATOM 2549 C CA . LEU B 1 146 ? 30.164 60.798 90.983 1.00 40.79 144 LEU B CA 1
ATOM 2550 C C . LEU B 1 146 ? 29.186 59.870 90.215 1.00 40.30 144 LEU B C 1
ATOM 2551 O O . LEU B 1 146 ? 28.968 60.003 88.999 1.00 39.89 144 LEU B O 1
ATOM 2556 N N . ILE B 1 147 ? 28.563 58.947 90.938 1.00 38.94 145 ILE B N 1
ATOM 2557 C CA . ILE B 1 147 ? 27.687 57.982 90.310 1.00 39.23 145 ILE B CA 1
ATOM 2558 C C . ILE B 1 147 ? 26.396 58.671 89.817 1.00 38.98 145 ILE B C 1
ATOM 2559 O O . ILE B 1 147 ? 25.890 58.357 88.742 1.00 39.11 145 ILE B O 1
ATOM 2564 N N . GLU B 1 148 ? 25.893 59.644 90.568 1.00 39.45 146 GLU B N 1
ATOM 2565 C CA . GLU B 1 148 ? 24.718 60.383 90.103 1.00 38.93 146 GLU B CA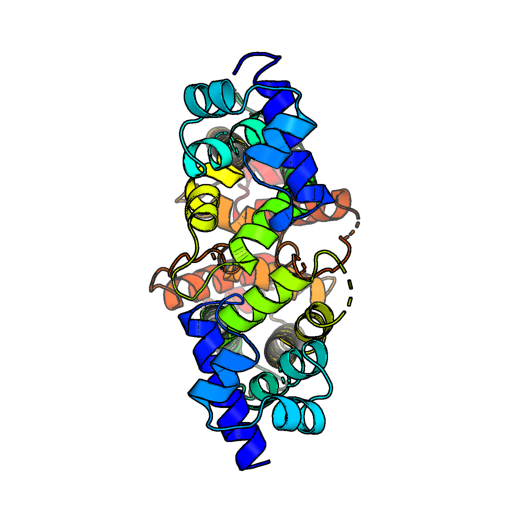 1
ATOM 2566 C C . GLU B 1 148 ? 25.023 61.234 88.885 1.00 39.15 146 GLU B C 1
ATOM 2567 O O . GLU B 1 148 ? 24.197 61.270 87.948 1.00 39.84 146 GLU B O 1
ATOM 2573 N N . ALA B 1 149 ? 26.158 61.947 88.887 1.00 39.21 147 ALA B N 1
ATOM 2574 C CA . ALA B 1 149 ? 26.572 62.722 87.690 1.00 39.08 147 ALA B CA 1
ATOM 2575 C C . ALA B 1 149 ? 26.663 61.846 86.436 1.00 40.30 147 ALA B C 1
ATOM 2576 O O . ALA B 1 149 ? 26.163 62.226 85.367 1.00 40.79 147 ALA B O 1
ATOM 2578 N N . GLY B 1 150 ? 27.275 60.670 86.580 1.00 41.56 148 GLY B N 1
ATOM 2579 C CA . GLY B 1 150 ? 27.388 59.679 85.517 1.00 41.68 148 GLY B CA 1
ATOM 2580 C C . GLY B 1 150 ? 26.023 59.298 84.981 1.00 42.38 148 GLY B C 1
ATOM 2581 O O . GLY B 1 150 ? 25.820 59.312 83.772 1.00 41.15 148 GLY B O 1
ATOM 2582 N N . ARG B 1 151 ? 25.096 58.953 85.878 1.00 43.39 149 ARG B N 1
ATOM 2583 C CA . ARG B 1 151 ? 23.694 58.725 85.501 1.00 45.05 149 ARG B CA 1
ATOM 2584 C C . ARG B 1 151 ? 23.020 59.943 84.825 1.00 46.11 149 ARG B C 1
ATOM 2585 O O . ARG B 1 151 ? 22.370 59.794 83.772 1.00 46.18 149 ARG B O 1
ATOM 2593 N N . ARG B 1 152 ? 23.213 61.135 85.396 1.00 46.27 150 ARG B N 1
ATOM 2594 C CA . ARG B 1 152 ? 22.622 62.360 84.846 1.00 46.97 150 ARG B CA 1
ATOM 2595 C C . ARG B 1 152 ? 23.096 62.651 83.447 1.00 47.60 150 ARG B C 1
ATOM 2596 O O . ARG B 1 152 ? 22.289 63.075 82.609 1.00 47.21 150 ARG B O 1
ATOM 2604 N N . SER B 1 153 ? 24.400 62.429 83.221 1.00 47.71 151 SER B N 1
ATOM 2605 C CA . SER B 1 153 ? 25.052 62.625 81.917 1.00 48.21 151 SER B CA 1
ATOM 2606 C C . SER B 1 153 ? 24.692 61.528 80.893 1.00 48.24 151 SER B C 1
ATOM 2607 O O . SER B 1 153 ? 25.283 61.482 79.835 1.00 48.08 151 SER B O 1
ATOM 2610 N N . GLY B 1 154 ? 23.755 60.638 81.236 1.00 48.92 152 GLY B N 1
ATOM 2611 C CA . GLY B 1 154 ? 23.370 59.496 80.392 1.00 48.78 152 GLY B CA 1
ATOM 2612 C C . GLY B 1 154 ? 24.398 58.375 80.205 1.00 48.97 152 GLY B C 1
ATOM 2613 O O . GLY B 1 154 ? 24.224 57.545 79.316 1.00 49.42 152 GLY B O 1
ATOM 2614 N N . TYR B 1 155 ? 25.441 58.343 81.039 1.00 47.36 153 TYR B N 1
ATOM 2615 C CA . TYR B 1 155 ? 26.533 57.376 80.922 1.00 46.82 153 TYR B CA 1
ATOM 2616 C C . TYR B 1 155 ? 26.300 56.091 81.733 1.00 46.43 153 TYR B C 1
ATOM 2617 O O . TYR B 1 155 ? 26.880 55.048 81.444 1.00 45.56 153 TYR B O 1
ATOM 2626 N N . LEU B 1 156 ? 25.444 56.179 82.749 1.00 45.51 154 LEU B N 1
ATOM 2627 C CA . LEU B 1 156 ? 25.249 55.102 83.664 1.00 46.05 154 LEU B CA 1
ATOM 2628 C C . LEU B 1 156 ? 23.754 54.917 83.809 1.00 47.42 154 LEU B C 1
ATOM 2629 O O . LEU B 1 156 ? 22.993 55.881 83.781 1.00 47.88 154 LEU B O 1
ATOM 2634 N N . ARG B 1 157 ? 23.343 53.676 83.970 1.00 48.65 155 ARG B N 1
ATOM 2635 C CA . ARG B 1 157 ? 21.942 53.370 84.192 1.00 50.56 155 ARG B CA 1
ATOM 2636 C C . ARG B 1 157 ? 21.846 52.394 85.375 1.00 50.01 155 ARG B C 1
ATOM 2637 O O . ARG B 1 157 ? 22.560 51.399 85.454 1.00 49.48 155 ARG B O 1
ATOM 2645 N N . PHE B 1 158 ? 21.000 52.725 86.327 1.00 50.20 156 PHE B N 1
ATOM 2646 C CA . PHE B 1 158 ? 20.779 51.839 87.454 1.00 50.40 156 PHE B CA 1
ATOM 2647 C C . PHE B 1 158 ? 19.470 52.271 88.094 1.00 51.08 156 PHE B C 1
ATOM 2648 O O . PHE B 1 158 ? 19.085 53.446 88.040 1.00 49.91 156 PHE B O 1
ATOM 2656 N N . ASP B 1 159 ? 18.819 51.315 88.733 1.00 52.32 157 ASP B N 1
ATOM 2657 C CA . ASP B 1 159 ? 17.596 51.574 89.463 1.00 53.71 157 ASP B CA 1
ATOM 2658 C C . ASP B 1 159 ? 17.862 52.291 90.768 1.00 53.15 157 ASP B C 1
ATOM 2659 O O . ASP B 1 159 ? 17.123 53.190 91.164 1.00 54.12 157 ASP B O 1
ATOM 2664 N N . ASP B 1 160 ? 18.952 51.934 91.423 1.00 52.33 158 ASP B N 1
ATOM 2665 C CA . ASP B 1 160 ? 19.240 52.444 92.753 1.00 50.71 158 ASP B CA 1
ATOM 2666 C C . ASP B 1 160 ? 20.734 52.752 92.920 1.00 49.37 158 ASP B C 1
ATOM 2667 O O . ASP B 1 160 ? 21.581 51.846 92.795 1.00 48.29 158 ASP B O 1
ATOM 2672 N N . ALA B 1 161 ? 21.043 54.006 93.232 1.00 46.73 159 ALA B N 1
ATOM 2673 C CA . ALA B 1 161 ? 22.421 54.429 93.417 1.00 46.41 159 ALA B CA 1
ATOM 2674 C C . ALA B 1 161 ? 23.205 53.683 94.534 1.00 45.13 159 ALA B C 1
ATOM 2675 O O . ALA B 1 161 ? 24.397 53.450 94.409 1.00 45.84 159 ALA B O 1
ATOM 2677 N N . GLU B 1 162 ? 22.549 53.356 95.625 1.00 44.87 160 GLU B N 1
ATOM 2678 C CA A GLU B 1 162 ? 23.109 52.580 96.732 0.50 45.59 160 GLU B CA 1
ATOM 2679 C CA B GLU B 1 162 ? 23.245 52.646 96.684 0.50 44.86 160 GLU B CA 1
ATOM 2680 C C . GLU B 1 162 ? 23.621 51.205 96.244 1.00 43.85 160 GLU B C 1
ATOM 2681 O O . GLU B 1 162 ? 24.676 50.719 96.622 1.00 43.53 160 GLU B O 1
ATOM 2692 N N . GLU B 1 163 ? 22.816 50.576 95.406 1.00 42.75 161 GLU B N 1
ATOM 2693 C CA . GLU B 1 163 ? 23.100 49.242 94.854 1.00 42.10 161 GLU B CA 1
ATOM 2694 C C . GLU B 1 163 ? 24.285 49.341 93.874 1.00 41.11 161 GLU B C 1
ATOM 2695 O O . GLU B 1 163 ? 25.233 48.557 93.960 1.00 40.51 161 GLU B O 1
ATOM 2701 N N . ALA B 1 164 ? 24.254 50.358 93.006 1.00 38.56 162 ALA B N 1
ATOM 2702 C CA . ALA B 1 164 ? 25.324 50.610 92.061 1.00 37.20 162 ALA B CA 1
ATOM 2703 C C . ALA B 1 164 ? 26.623 50.815 92.826 1.00 37.32 162 ALA B C 1
ATOM 2704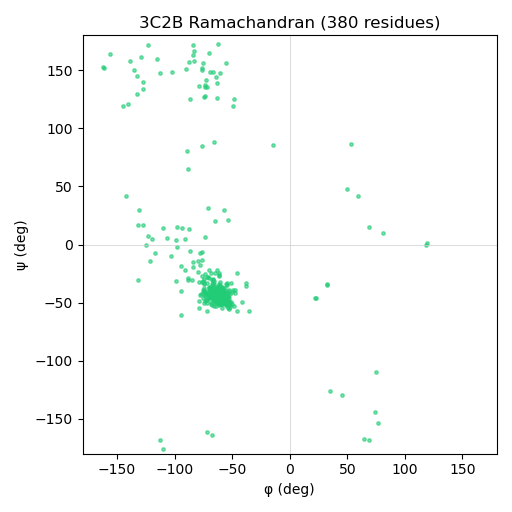 O O . ALA B 1 164 ? 27.654 50.336 92.411 1.00 37.13 162 ALA B O 1
ATOM 2706 N N . TYR B 1 165 ? 26.567 51.536 93.941 1.00 37.59 163 TYR B N 1
ATOM 2707 C CA . TYR B 1 165 ? 27.775 51.838 94.724 1.00 37.46 163 TYR B CA 1
ATOM 2708 C C . TYR B 1 165 ? 28.216 50.595 95.465 1.00 37.27 163 TYR B C 1
ATOM 2709 O O . TYR B 1 165 ? 29.410 50.327 95.608 1.00 39.72 163 TYR B O 1
ATOM 2718 N N . ARG B 1 166 ? 27.263 49.846 95.983 1.00 37.88 164 ARG B N 1
ATOM 2719 C CA . ARG B 1 166 ? 27.583 48.560 96.616 1.00 37.95 164 ARG B CA 1
ATOM 2720 C C . ARG B 1 166 ? 28.426 47.661 95.655 1.00 37.87 164 ARG B C 1
ATOM 2721 O O . ARG B 1 166 ? 29.512 47.151 96.058 1.00 38.20 164 ARG B O 1
ATOM 2729 N N . SER B 1 167 ? 27.967 47.514 94.408 1.00 36.59 165 SER B N 1
ATOM 2730 C CA . SER B 1 167 ? 28.696 46.768 93.379 1.00 36.86 165 SER B CA 1
ATOM 2731 C C . SER B 1 167 ? 30.083 47.323 93.107 1.00 36.10 165 SER B C 1
ATOM 2732 O O . SER B 1 167 ? 31.041 46.559 93.038 1.00 35.72 165 SER B O 1
ATOM 2735 N N . PHE B 1 168 ? 30.177 48.641 92.919 1.00 34.99 166 PHE B N 1
ATOM 2736 C CA . PHE B 1 168 ? 31.462 49.295 92.655 1.00 34.63 166 PHE B CA 1
ATOM 2737 C C . PHE B 1 168 ? 32.436 49.049 93.803 1.00 34.51 166 PHE B C 1
ATOM 2738 O O . PHE B 1 168 ? 33.604 48.653 93.595 1.00 35.90 166 PHE B O 1
ATOM 2746 N N . TYR B 1 169 ? 31.979 49.265 95.026 1.00 33.40 167 TYR B N 1
ATOM 2747 C CA . TYR B 1 169 ? 32.829 49.013 96.186 1.00 33.61 167 TYR B CA 1
ATOM 2748 C C . TYR B 1 169 ? 33.351 47.563 96.233 1.00 33.71 167 TYR B C 1
ATOM 2749 O O . TYR B 1 169 ? 34.567 47.302 96.501 1.00 33.40 167 TYR B O 1
ATOM 2758 N N . GLY B 1 170 ? 32.445 46.619 96.024 1.00 32.18 168 GLY B N 1
ATOM 2759 C CA . GLY B 1 170 ? 32.835 45.218 95.977 1.00 33.41 168 GLY B CA 1
ATOM 2760 C C . GLY B 1 170 ? 33.859 44.888 94.897 1.00 33.71 168 GLY B C 1
ATOM 2761 O O . GLY B 1 170 ? 34.822 44.137 95.132 1.00 34.34 168 GLY B O 1
ATOM 2762 N N . LEU B 1 171 ? 33.653 45.465 93.725 1.00 33.66 169 LEU B N 1
ATOM 2763 C CA . LEU B 1 171 ? 34.611 45.329 92.632 1.00 34.08 169 LEU B CA 1
ATOM 2764 C C . LEU B 1 171 ? 35.992 45.882 92.934 1.00 33.50 169 LEU B C 1
ATOM 2765 O O . LEU B 1 171 ? 36.983 45.284 92.549 1.00 33.74 169 LEU B O 1
ATOM 2770 N N . ILE B 1 172 ? 36.051 47.053 93.572 1.00 33.34 170 ILE B N 1
ATOM 2771 C CA . ILE B 1 172 ? 37.320 47.695 93.836 1.00 32.67 170 ILE B CA 1
ATOM 2772 C C . ILE B 1 172 ? 38.062 46.903 94.948 1.00 34.08 170 ILE B C 1
ATOM 2773 O O . ILE B 1 172 ? 39.250 46.579 94.817 1.00 33.54 170 ILE B O 1
ATOM 2778 N N . VAL B 1 173 ? 37.336 46.594 96.028 1.00 34.71 171 VAL B N 1
ATOM 2779 C CA . VAL B 1 173 ? 37.904 46.063 97.275 1.00 34.83 171 VAL B CA 1
ATOM 2780 C C . VAL B 1 173 ? 37.902 44.551 97.403 1.00 35.68 171 VAL B C 1
ATOM 2781 O O . VAL B 1 173 ? 38.876 43.972 97.910 1.00 34.89 171 VAL B O 1
ATOM 2785 N N . SER B 1 174 ? 36.812 43.914 96.957 1.00 36.62 172 SER B N 1
ATOM 2786 C CA . SER B 1 174 ? 36.631 42.487 97.223 1.00 37.02 172 SER B CA 1
ATOM 2787 C C . SER B 1 174 ? 36.957 42.190 98.707 1.00 38.15 172 SER B C 1
ATOM 2788 O O . SER B 1 174 ? 36.455 42.887 99.595 1.00 38.28 172 SER B O 1
ATOM 2791 N N . ASP B 1 175 ? 37.807 41.201 98.997 1.00 37.76 173 ASP B N 1
ATOM 2792 C CA . ASP B 1 175 ? 38.055 40.858 100.370 1.00 38.80 173 ASP B CA 1
ATOM 2793 C C . ASP B 1 175 ? 39.320 41.490 100.899 1.00 38.71 173 ASP B C 1
ATOM 2794 O O . ASP B 1 175 ? 39.783 41.092 101.935 1.00 38.98 173 ASP B O 1
ATOM 2799 N N . LEU B 1 176 ? 39.856 42.486 100.197 1.00 39.60 174 LEU B N 1
ATOM 2800 C CA . LEU B 1 176 ? 41.141 43.090 100.553 1.00 40.57 174 LEU B CA 1
ATOM 2801 C C . LEU B 1 176 ? 41.130 43.792 101.901 1.00 41.74 174 LEU B C 1
ATOM 2802 O O . LEU B 1 176 ? 42.135 43.711 102.651 1.00 41.41 174 LEU B O 1
ATOM 2807 N N . HIS B 1 177 ? 40.026 44.482 102.217 1.00 40.63 175 HIS B N 1
ATOM 2808 C CA . HIS B 1 177 ? 39.934 45.150 103.525 1.00 41.16 175 HIS B CA 1
ATOM 2809 C C . HIS B 1 177 ? 40.066 44.168 104.685 1.00 40.77 175 HIS B C 1
ATOM 2810 O O . HIS B 1 177 ? 40.921 44.335 105.524 1.00 40.53 175 HIS B O 1
ATOM 2817 N N . VAL B 1 178 ? 39.280 43.091 104.680 1.00 41.25 176 VAL B N 1
ATOM 2818 C CA . VAL B 1 178 ? 39.403 42.053 105.703 1.00 41.32 176 VAL B CA 1
ATOM 2819 C C . VAL B 1 178 ? 40.804 41.446 105.736 1.00 42.79 176 VAL B C 1
ATOM 2820 O O . VAL B 1 178 ? 41.344 41.171 106.820 1.00 42.80 176 VAL B O 1
ATOM 2824 N N . ARG B 1 179 ? 41.379 41.208 104.574 1.00 42.76 177 ARG B N 1
ATOM 2825 C CA . ARG B 1 179 ? 42.685 40.556 104.488 1.00 44.82 177 ARG B CA 1
ATOM 2826 C C . ARG B 1 179 ? 43.754 41.449 105.113 1.00 44.00 177 ARG B C 1
ATOM 2827 O O . ARG B 1 179 ? 44.563 40.970 105.881 1.00 44.95 177 ARG B O 1
ATOM 2843 N N . LEU B 1 181 ? 43.102 43.897 107.290 1.00 45.77 179 LEU B N 1
ATOM 2844 C CA . LEU B 1 181 ? 42.735 43.927 108.724 1.00 47.18 179 LEU B CA 1
ATOM 2845 C C . LEU B 1 181 ? 43.391 42.762 109.448 1.00 47.49 179 LEU B C 1
ATOM 2846 O O . LEU B 1 181 ? 43.782 42.879 110.597 1.00 48.64 179 LEU B O 1
ATOM 2851 N N . LEU B 1 182 ? 43.522 41.639 108.762 1.00 48.99 180 LEU B N 1
ATOM 2852 C CA . LEU B 1 182 ? 44.120 40.452 109.351 1.00 50.66 180 LEU B CA 1
ATOM 2853 C C . LEU B 1 182 ? 45.637 40.409 109.223 1.00 51.47 180 LEU B C 1
ATOM 2854 O O . LEU B 1 182 ? 46.248 39.507 109.715 1.00 51.68 180 LEU B O 1
ATOM 2859 N N . GLY B 1 183 ? 46.237 41.350 108.515 1.00 53.66 181 GLY B N 1
ATOM 2860 C CA . GLY B 1 183 ? 47.685 41.504 108.545 1.00 55.33 181 GLY B CA 1
ATOM 2861 C C . GLY B 1 183 ? 48.374 41.325 107.229 1.00 57.03 181 GLY B C 1
ATOM 2862 O O . GLY B 1 183 ? 49.604 41.420 107.154 1.00 57.81 181 GLY B O 1
ATOM 2863 N N . GLU B 1 184 ? 47.597 41.075 106.187 1.00 58.00 182 GLU B N 1
ATOM 2864 C CA . GLU B 1 184 ? 48.152 40.966 104.862 1.00 59.38 182 GLU B CA 1
ATOM 2865 C C . GLU B 1 184 ? 48.587 42.351 104.350 1.00 60.10 182 GLU B C 1
ATOM 2866 O O . GLU B 1 184 ? 47.874 43.344 104.519 1.00 59.31 182 GLU B O 1
ATOM 2872 N N . ALA B 1 185 ? 49.783 42.398 103.758 1.00 61.56 183 ALA B N 1
ATOM 2873 C CA . ALA B 1 185 ? 50.310 43.602 103.123 1.00 62.81 183 ALA B CA 1
ATOM 2874 C C . ALA 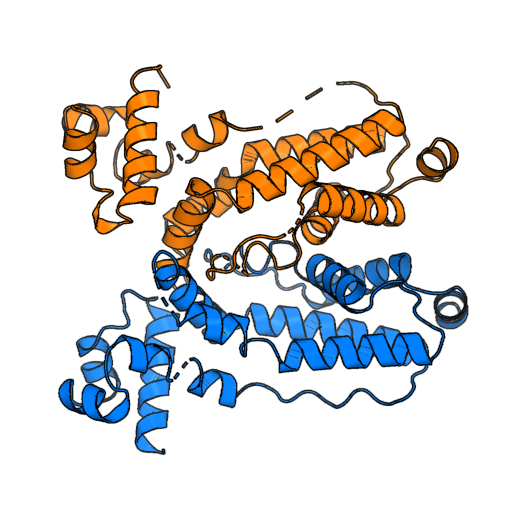B 1 185 ? 49.567 43.838 101.813 1.00 63.89 183 ALA B C 1
ATOM 2875 O O . ALA B 1 185 ? 49.369 42.896 101.038 1.00 64.32 183 ALA B O 1
ATOM 2877 N N . PRO B 1 186 ? 49.168 45.097 101.550 1.00 64.65 184 PRO B N 1
ATOM 2878 C CA . PRO B 1 186 ? 48.327 45.405 100.405 1.00 65.24 184 PRO B CA 1
ATOM 2879 C C . PRO B 1 186 ? 48.867 44.941 99.047 1.00 66.88 184 PRO B C 1
ATOM 2880 O O . PRO B 1 186 ? 50.090 44.761 98.854 1.00 65.92 184 PRO B O 1
ATOM 2884 N N . ASP B 1 187 ? 47.919 44.762 98.124 1.00 68.28 185 ASP B N 1
ATOM 2885 C CA . ASP B 1 187 ? 48.169 44.817 96.700 1.00 69.27 185 ASP B CA 1
ATOM 2886 C C . ASP B 1 187 ? 48.661 46.238 96.421 1.00 69.47 185 ASP B C 1
ATOM 2887 O O . ASP B 1 187 ? 49.834 46.449 96.118 1.00 70.46 185 ASP B O 1
ATOM 2892 N N . ASP B 1 189 ? 49.830 47.277 93.576 1.00 51.27 187 ASP B N 1
ATOM 2893 C CA . ASP B 1 189 ? 49.485 48.200 92.490 1.00 51.27 187 ASP B CA 1
ATOM 2894 C C . ASP B 1 189 ? 48.008 48.643 92.552 1.00 50.61 187 ASP B C 1
ATOM 2895 O O . ASP B 1 189 ? 47.149 48.053 91.882 1.00 50.91 187 ASP B O 1
ATOM 2900 N N . PHE B 1 190 ? 47.709 49.693 93.330 1.00 49.47 188 PHE B N 1
ATOM 2901 C CA . PHE B 1 190 ? 46.325 50.165 93.451 1.00 47.46 188 PHE B CA 1
ATOM 2902 C C . PHE B 1 190 ? 45.764 50.758 92.179 1.00 47.46 188 PHE B C 1
ATOM 2903 O O . PHE B 1 190 ? 44.545 50.720 91.940 1.00 46.46 188 PHE B O 1
ATOM 2911 N N . SER B 1 191 ? 46.653 51.330 91.374 1.00 46.34 189 SER B N 1
ATOM 2912 C CA . SER B 1 191 ? 46.275 51.945 90.119 1.00 46.46 189 SER B CA 1
ATOM 2913 C C . SER B 1 191 ? 45.686 50.909 89.113 1.00 45.08 189 SER B C 1
ATOM 2914 O O . SER B 1 191 ? 44.600 51.092 88.528 1.00 45.16 189 SER B O 1
ATOM 2917 N N . ALA B 1 192 ? 46.399 49.818 88.930 1.00 43.56 190 ALA B N 1
ATOM 2918 C CA . ALA B 1 192 ? 45.917 48.717 88.126 1.00 43.09 190 ALA B CA 1
ATOM 2919 C C . ALA B 1 192 ? 44.550 48.216 88.601 1.00 42.62 190 ALA B C 1
ATOM 2920 O O . ALA B 1 192 ? 43.627 48.066 87.804 1.00 43.20 190 ALA B O 1
ATOM 2922 N N . ARG B 1 193 ? 44.424 47.976 89.904 1.00 42.37 191 ARG B N 1
ATOM 2923 C CA . ARG B 1 193 ? 43.162 47.591 90.522 1.00 42.23 191 ARG B CA 1
ATOM 2924 C C . ARG B 1 193 ? 42.011 48.565 90.242 1.00 42.08 191 ARG B C 1
ATOM 2925 O O . ARG B 1 193 ? 40.901 48.135 89.872 1.00 42.43 191 ARG B O 1
ATOM 2933 N N . ALA B 1 194 ? 42.272 49.854 90.396 1.00 41.14 192 ALA B N 1
ATOM 2934 C CA . ALA B 1 194 ? 41.258 50.894 90.198 1.00 41.73 192 ALA B CA 1
ATOM 2935 C C . ALA B 1 194 ? 40.740 50.862 88.733 1.00 41.79 192 ALA B C 1
ATOM 2936 O O . ALA B 1 194 ? 39.552 50.974 88.483 1.00 42.02 192 ALA B O 1
ATOM 2938 N N . LYS B 1 195 ? 41.668 50.740 87.793 1.00 42.86 193 LYS B N 1
ATOM 2939 C CA . LYS B 1 195 ? 41.409 50.500 86.355 1.00 43.59 193 LYS B CA 1
ATOM 2940 C C . LYS B 1 195 ? 40.488 49.308 86.120 1.00 43.08 193 LYS B C 1
ATOM 2941 O O . LYS B 1 195 ? 39.480 49.429 85.440 1.00 43.16 193 LYS B O 1
ATOM 2947 N N . LYS B 1 196 ? 40.849 48.162 86.691 1.00 43.06 194 LYS B N 1
ATOM 2948 C CA . LYS B 1 196 ? 40.106 46.911 86.458 1.00 43.52 194 LYS B CA 1
ATOM 2949 C C . LYS B 1 196 ? 38.688 47.050 86.976 1.00 42.23 194 LYS B C 1
ATOM 2950 O O . LYS B 1 196 ? 37.749 46.649 86.310 1.00 42.12 194 LYS B O 1
ATOM 2956 N N . ALA B 1 197 ? 38.545 47.671 88.150 1.00 41.17 195 ALA B N 1
ATOM 2957 C CA . ALA B 1 197 ? 37.246 47.823 88.799 1.00 39.47 195 ALA B CA 1
ATOM 2958 C C . ALA B 1 197 ? 36.317 48.747 88.025 1.00 38.81 195 ALA B C 1
ATOM 2959 O O . ALA B 1 197 ? 35.097 48.514 87.934 1.00 38.44 195 ALA B O 1
ATOM 2961 N N . VAL B 1 198 ? 36.888 49.792 87.458 1.00 39.24 196 VAL B N 1
ATOM 2962 C CA . VAL B 1 198 ? 36.104 50.726 86.686 1.00 39.47 196 VAL B CA 1
ATOM 2963 C C . VAL B 1 198 ? 35.633 50.092 85.349 1.00 40.56 196 VAL B C 1
ATOM 2964 O O . VAL B 1 198 ? 34.483 50.271 84.943 1.00 40.78 196 VAL B O 1
ATOM 2968 N N . VAL B 1 199 ? 36.492 49.311 84.696 1.00 40.64 197 VAL B N 1
ATOM 2969 C CA . VAL B 1 199 ? 36.065 48.540 83.507 1.00 40.75 197 VAL B CA 1
ATOM 2970 C C . VAL B 1 199 ? 34.889 47.621 83.888 1.00 41.12 197 VAL B C 1
ATOM 2971 O O . VAL B 1 199 ? 33.877 47.590 83.184 1.00 41.55 197 VAL B O 1
ATOM 2975 N N . ALA B 1 200 ? 34.999 46.888 84.997 1.00 39.80 198 ALA B N 1
ATOM 2976 C CA . ALA B 1 200 ? 33.867 45.999 85.376 1.00 41.05 198 ALA B CA 1
ATOM 2977 C C . ALA B 1 200 ? 32.614 46.787 85.721 1.00 40.30 198 ALA B C 1
ATOM 2978 O O . ALA B 1 200 ? 31.523 46.348 85.428 1.00 41.58 198 ALA B O 1
ATOM 2980 N N . PHE B 1 201 ? 32.778 47.910 86.401 1.00 40.19 199 PHE B N 1
ATOM 2981 C CA . PHE B 1 201 ? 31.671 48.739 86.786 1.00 39.88 199 PHE B CA 1
ATOM 2982 C C . PHE B 1 201 ? 30.944 49.328 85.586 1.00 39.57 199 PHE B C 1
ATOM 2983 O O . PHE B 1 201 ? 29.736 49.326 85.530 1.00 38.64 199 PHE B O 1
ATOM 2991 N N . LEU B 1 202 ? 31.696 49.803 84.600 1.00 39.21 200 LEU B N 1
ATOM 2992 C CA . LEU B 1 202 ? 31.095 50.263 83.335 1.00 41.01 200 LEU B CA 1
ATOM 2993 C C . LEU B 1 202 ? 30.500 49.169 82.487 1.00 40.67 200 LEU B C 1
ATOM 2994 O O . LEU B 1 202 ? 29.598 49.446 81.723 1.00 41.54 200 LEU B O 1
ATOM 2999 N N . THR B 1 203 ? 30.947 47.922 82.624 1.00 40.34 201 THR B N 1
ATOM 3000 C CA . THR B 1 203 ? 30.257 46.824 81.937 1.00 40.29 201 THR B CA 1
ATOM 3001 C C . THR B 1 203 ? 28.861 46.616 82.567 1.00 40.43 201 THR B C 1
ATOM 3002 O O . THR B 1 203 ? 27.893 46.391 81.861 1.00 39.88 201 THR B O 1
ATOM 3006 N N . LEU B 1 204 ? 28.763 46.701 83.894 1.00 40.56 202 LEU B N 1
ATOM 3007 C CA . LEU B 1 204 ? 27.507 46.436 84.608 1.00 41.40 202 LEU B CA 1
ATOM 3008 C C . LEU B 1 204 ? 26.515 47.593 84.502 1.00 42.05 202 LEU B C 1
ATOM 3009 O O . LEU B 1 204 ? 25.310 47.358 84.290 1.00 42.86 202 LEU B O 1
ATOM 3014 N N . TYR B 1 205 ? 27.012 48.827 84.639 1.00 42.16 203 TYR B N 1
ATOM 3015 C CA . TYR B 1 205 ? 26.150 50.042 84.728 1.00 42.88 203 TYR B CA 1
ATOM 3016 C C . TYR B 1 205 ? 26.333 51.037 83.591 1.00 44.08 203 TYR B C 1
ATOM 3017 O O . TYR B 1 205 ? 25.582 52.038 83.490 1.00 44.76 203 TYR B O 1
ATOM 3026 N N . GLY B 1 206 ? 27.329 50.778 82.758 1.00 44.07 204 GLY B N 1
ATOM 3027 C CA . GLY B 1 206 ? 27.642 51.649 81.654 1.00 45.16 204 GLY B CA 1
ATOM 3028 C C . GLY B 1 206 ? 26.635 51.549 80.527 1.00 47.25 204 GLY B C 1
ATOM 3029 O O . GLY B 1 206 ? 26.200 50.464 80.089 1.00 48.22 204 GLY B O 1
ATOM 3030 N N . THR B 1 207 ? 26.292 52.711 80.022 1.00 48.29 205 THR B N 1
ATOM 3031 C CA . THR B 1 207 ? 25.297 52.891 79.003 1.00 49.25 205 THR B CA 1
ATOM 3032 C C . THR B 1 207 ? 25.948 52.743 77.601 1.00 50.37 205 THR B C 1
ATOM 3033 O O . THR B 1 207 ? 27.163 52.894 77.452 1.00 49.95 205 THR B O 1
ATOM 3037 N N . GLU B 1 208 ? 25.158 52.408 76.575 1.00 51.68 206 GLU B N 1
ATOM 3038 C CA . GLU B 1 208 ? 25.667 52.447 75.201 1.00 53.40 206 GLU B CA 1
ATOM 3039 C C . GLU B 1 208 ? 26.393 53.772 74.859 1.00 52.67 206 GLU B C 1
ATOM 3040 O O . GLU B 1 208 ? 27.441 53.761 74.197 1.00 52.85 206 GLU B O 1
ATOM 3046 N N . LYS B 1 209 ? 25.860 54.891 75.338 1.00 51.93 207 LYS B N 1
ATOM 3047 C CA . LYS B 1 209 ? 26.527 56.183 75.191 1.00 51.98 207 LYS B CA 1
ATOM 3048 C C . LYS B 1 209 ? 27.953 56.256 75.792 1.00 52.05 207 LYS B C 1
ATOM 3049 O O . LYS B 1 209 ? 28.823 56.913 75.205 1.00 52.29 207 LYS B O 1
ATOM 3055 N N . VAL B 1 210 ? 28.195 55.635 76.955 1.00 51.16 208 VAL B N 1
ATOM 3056 C CA . VAL B 1 210 ? 29.527 55.690 77.548 1.00 50.93 208 VAL B CA 1
ATOM 3057 C C . VAL B 1 210 ? 30.499 54.801 76.779 1.00 51.80 208 VAL B C 1
ATOM 3058 O O . VAL B 1 210 ? 31.648 55.181 76.559 1.00 51.11 208 VAL B O 1
ATOM 3062 N N . HIS B 1 211 ? 30.036 53.619 76.384 1.00 52.34 209 HIS B N 1
ATOM 3063 C CA . HIS B 1 211 ? 30.891 52.708 75.653 1.00 54.17 209 HIS B CA 1
ATOM 3064 C C . HIS B 1 211 ? 31.213 53.231 74.247 1.00 55.31 209 HIS B C 1
ATOM 3065 O O . HIS B 1 211 ? 32.361 53.091 73.788 1.00 55.90 209 HIS B O 1
ATOM 3072 N N . SER B 1 212 ? 30.232 53.832 73.571 1.00 55.86 210 SER B N 1
ATOM 3073 C CA . SER B 1 212 ? 30.506 54.275 72.214 1.00 57.32 210 SER B CA 1
ATOM 3074 C C . SER B 1 212 ? 31.360 55.534 72.224 1.00 57.89 210 SER B C 1
ATOM 3075 O O . SER B 1 212 ? 32.180 55.733 71.330 1.00 59.32 210 SER B O 1
ATOM 3078 N N . GLU B 1 213 ? 31.199 56.357 73.250 1.00 58.38 211 GLU B N 1
ATOM 3079 C CA . GLU B 1 213 ? 32.046 57.532 73.447 1.00 58.25 211 GLU B CA 1
ATOM 3080 C C . GLU B 1 213 ? 33.504 57.232 73.881 1.00 58.45 211 GLU B C 1
ATOM 3081 O O . GLU B 1 213 ? 34.404 58.012 73.586 1.00 59.02 211 GLU B O 1
ATOM 3087 N N . LEU B 1 214 ? 33.744 56.119 74.568 1.00 58.46 212 LEU B N 1
ATOM 3088 C CA . LEU B 1 214 ? 35.079 55.824 75.112 1.00 58.25 212 LEU B CA 1
ATOM 3089 C C . LEU B 1 214 ? 35.988 55.180 74.084 1.00 57.98 212 LEU B C 1
ATOM 3090 O O . LEU B 1 214 ? 35.613 54.180 73.479 1.00 58.03 212 LEU B O 1
#

Radius of gyration: 23.26 Å; Cα contacts (8 Å, |Δi|>4): 515; chains: 2; bounding box: 36×60×63 Å

Nearest PDB structures (foldseek):
  3c2b-assembly1_A  TM=1.005E+00  e=2.345E-27  Agrobacterium fabrum str. C58
  3c2b-assembly1_B  TM=8.555E-01  e=5.526E-22  Agrobacterium fabrum str. C58
  2gen-assembly1_A-2  TM=5.775E-01  e=1.063E-02  Pseudomonas aeruginosa PAO1
  3vpr-assembly2_D  TM=4.179E-01  e=2.428E-03  Thermus thermophilus HB8
  7w2q-assembly1_B  TM=5.830E-01  e=9.307E-02  Pseudomonas aeruginosa PAO1

Solvent-accessible surface area: 19082 Å² total

Foldseek 3Di:
DVLLLLLLVQQLVQLLVPNPVSNDLVNSCVRSVHDSVRCCVSQNDPVSSLQVLVSVLVPDDADDQQDLADDLVRLLVLQLVLLLVVVVCLLDSSNLSSVLNLVVPVPPCSVVSCVVRVCVRSVSSQLSSLNNCVSHVFWDDPDSVVLVVLLNCQSCVCPSVCSVDDRDDPPSSVSSNRSSVVSCVVTTDPNSVVRVVD/DDPLVLLLLVQLLVQCLPPNPVCNDLVSSCVSSVHDSVVCCVVQNDPLSSLLVLVSVVVPAAADALVRLLVLQLVLLLVVVCQLLDSSNLRLCLNQVVPQDVNGHSSRVSCVPRNCPNSVVSQLNSQVNCVVNVFWDDPDSVVLVVLLNCQLCPCPSVCNVDDRDDPSSVSSNRSSVVSCVVTTDPNSVVRD

CATH classification: 1.10.10.60 (+1 more: 1.10.357.10)